Protein AF-0000000081413010 (afdb_homodimer)

pLDDT: mean 89.66, std 12.17, range [36.97, 98.94]

Secondary structure (DSSP, 8-state):
----HHHHHHHHHHHHHHHHHHHHHHHHSTT----EEEEESSSTTHHHHHHHHHHHHHHTT-EEEEEE---SSPPPHHHHHHTT-TTTEEEEETTTT----TT-HHHHHHHHHHHHHHHHHHHT-TTEEEEEEETHHHHHHTTSS-HHHHHHHHHTS-TT-EEEEE-SS--HHHHHH-SEEEEEEEEE-GGGGTPPP-TTTT-/----HHHHHHHHHHHHHHHHHHHHHHHHSTT----EEEEESSSTTHHHHHHHHHHHHHHTT-EEEEEE----SPPPHHHHHHTT-TTTEEEEETTTT----TT-HHHHHHHHHHHHHHHHHHHT-TTEEEEEEETHHHHHHTTSS-HHHHHHHHHTS-TT-EEEEE-SS--HHHHHH-SEEEEEEEEE-GGGGTPPP-TTTT-

Nearest PDB structures (foldseek):
  4hut-assembly1_B  TM=9.434E-01  e=7.453E-21  Salmonella enterica subsp. enterica serovar Typhimurium str. LT2
  1g64-assembly1_B  TM=8.631E-01  e=4.474E-21  Salmonella enterica subsp. enterica serovar Typhimurium
  1g5r-assembly1_A  TM=9.355E-01  e=3.214E-19  Salmonella enterica subsp. enterica serovar Typhimurium
  1qzx-assembly2_B  TM=4.541E-01  e=7.585E-02  Saccharolobus solfataricus
  5l3s-assembly3_F  TM=4.051E-01  e=8.617E-02  Sulfolobus acidocaldarius DSM 639

InterPro domains:
  IPR003724 ATP:cob(I)alamin adenosyltransferase CobA/CobO/BtuR [PF02572] (34-202)
  IPR003724 ATP:cob(I)alamin adenosyltransferase CobA/CobO/BtuR [PIRSF015617] (7-202)
  IPR003724 ATP:cob(I)alamin adenosyltransferase CobA/CobO/BtuR [PTHR46638] (7-202)
  IPR003724 ATP:cob(I)alamin adenosyltransferase CobA/CobO/BtuR [TIGR00708] (31-202)
  IPR003724 ATP:cob(I)alamin adenosyltransferase CobA/CobO/BtuR [cd00561] (34-202)
  IPR025826 Cob(I)alamin adenosyltransferase N-terminal domain [PF12557] (1-26)
  IPR027417 P-loop containing nucleoside triphosphate hydrolase [G3DSA:3.40.50.300] (11-203)
  IPR027417 P-loop containing nucleoside triphosphate hydrolase [SSF52540] (13-202)

Solvent-accessible surface area (backbone atoms only — not comparable to full-atom values): 20619 Å² total; per-residue (Å²): 132,78,74,48,72,65,54,53,53,52,48,50,52,49,50,50,48,49,48,52,50,49,51,51,37,40,68,74,32,69,43,52,62,33,42,39,35,36,29,24,40,82,19,74,46,37,59,28,15,50,45,15,27,48,42,10,21,45,34,69,66,38,30,32,36,37,40,33,53,51,87,75,84,75,81,40,14,47,55,57,36,52,61,75,35,66,92,41,32,48,79,44,56,32,44,71,92,52,83,86,59,93,84,42,64,67,56,52,24,51,30,45,46,54,42,44,52,53,47,50,56,52,42,67,35,73,75,35,40,36,37,38,33,35,27,42,23,44,41,46,67,73,59,39,46,61,62,69,59,52,54,50,52,64,69,67,29,45,70,63,33,28,36,37,37,14,26,41,63,59,50,70,69,56,60,66,71,33,38,24,29,22,39,20,38,60,77,40,47,41,56,83,76,57,39,53,84,38,81,30,74,73,53,131,80,73,48,71,64,53,54,51,52,50,49,53,49,51,50,48,49,48,52,51,49,50,50,37,41,69,75,30,68,44,51,63,33,43,38,34,36,30,25,42,81,19,73,45,38,58,28,15,51,46,14,28,48,41,10,19,45,34,70,67,38,30,33,36,37,38,34,53,52,90,72,84,74,81,40,14,46,55,57,38,51,63,74,36,67,91,42,34,49,77,44,54,29,43,70,93,53,83,86,61,92,86,40,66,65,56,52,26,52,28,44,47,55,40,47,52,55,46,49,55,51,43,67,35,73,76,34,40,36,36,38,34,36,28,42,24,43,40,47,67,73,59,39,48,62,61,69,59,53,53,51,52,64,70,66,29,44,70,64,32,28,36,36,37,13,25,41,63,60,50,69,70,57,60,66,70,32,39,26,28,21,38,22,37,59,77,40,47,40,55,81,76,57,37,54,84,38,81,30,73,72,52

Structure (mmCIF, N/CA/C/O backbone):
data_AF-0000000081413010-model_v1
#
loop_
_entity.id
_entity.type
_entity.pdbx_description
1 polymer 'Corrinoid adenosyltransferase'
#
loop_
_atom_site.group_PDB
_atom_site.id
_atom_site.type_symbol
_atom_site.label_atom_id
_atom_site.label_alt_id
_atom_site.label_comp_id
_atom_site.label_asym_id
_atom_site.label_entity_id
_atom_site.label_seq_id
_atom_site.pdbx_PDB_ins_code
_atom_site.Cartn_x
_atom_site.Cartn_y
_atom_site.Cartn_z
_atom_site.occupancy
_atom_site.B_iso_or_equiv
_atom_site.auth_seq_id
_atom_site.auth_comp_id
_atom_site.auth_asym_id
_atom_site.auth_atom_id
_atom_site.pdbx_PDB_model_num
ATOM 1 N N . MET A 1 1 ? 7.594 9.32 34.656 1 37.06 1 MET A N 1
ATOM 2 C CA . MET A 1 1 ? 6.918 9.938 33.531 1 37.06 1 MET A CA 1
ATOM 3 C C . MET A 1 1 ? 5.98 11.047 34 1 37.06 1 MET A C 1
ATOM 5 O O . MET A 1 1 ? 4.82 10.789 34.312 1 37.06 1 MET A O 1
ATOM 9 N N . THR A 1 2 ? 6.48 11.891 34.625 1 43.62 2 THR A N 1
ATOM 10 C CA . THR A 1 2 ? 5.777 13.016 35.25 1 43.62 2 THR A CA 1
ATOM 11 C C . THR A 1 2 ? 5.051 13.828 34.188 1 43.62 2 THR A C 1
ATOM 13 O O . THR A 1 2 ? 5.68 14.555 33.406 1 43.62 2 THR A O 1
ATOM 16 N N . ASP A 1 3 ? 4.148 13.188 33.531 1 52.44 3 ASP A N 1
ATOM 17 C CA . ASP A 1 3 ? 3.297 13.859 32.562 1 52.44 3 ASP A CA 1
ATOM 18 C C . ASP A 1 3 ? 2.859 15.234 33.062 1 52.44 3 ASP A C 1
ATOM 20 O O . ASP A 1 3 ? 2.266 15.336 34.156 1 52.44 3 ASP A O 1
ATOM 24 N N . SER A 1 4 ? 3.717 16.281 32.812 1 63.59 4 SER A N 1
ATOM 25 C CA . SER A 1 4 ? 3.5 17.641 33.312 1 63.59 4 SER A CA 1
ATOM 26 C C . SER A 1 4 ? 2.061 18.094 33.094 1 63.59 4 SER A C 1
ATOM 28 O O . SER A 1 4 ? 1.381 17.578 32.188 1 63.59 4 SER A O 1
ATOM 30 N N . PRO A 1 5 ? 1.438 18.688 34.062 1 72.44 5 PRO A N 1
ATOM 31 C CA . PRO A 1 5 ? 0.106 19.297 34 1 72.44 5 PRO A CA 1
ATOM 32 C C . PRO A 1 5 ? -0.159 19.953 32.625 1 72.44 5 PRO A C 1
ATOM 34 O O . PRO A 1 5 ? -1.278 19.891 32.125 1 72.44 5 PRO A O 1
ATOM 37 N N . GLU A 1 6 ? 0.803 20.469 32.031 1 74.81 6 GLU A N 1
ATOM 38 C CA . GLU A 1 6 ? 0.649 21.125 30.734 1 74.81 6 GLU A CA 1
ATOM 39 C C . GLU A 1 6 ? 0.357 20.109 29.625 1 74.81 6 GLU A C 1
ATOM 41 O O . GLU A 1 6 ? -0.435 20.375 28.719 1 74.81 6 GLU A O 1
ATOM 46 N N . ARG A 1 7 ? 0.963 19.031 29.891 1 73.25 7 ARG A N 1
ATOM 47 C CA . ARG A 1 7 ? 0.741 17.969 28.906 1 73.25 7 ARG A CA 1
ATOM 48 C C . ARG A 1 7 ? -0.703 17.484 28.953 1 73.25 7 ARG A C 1
ATOM 50 O O . ARG A 1 7 ? -1.312 17.234 27.906 1 73.25 7 ARG A O 1
ATOM 57 N N . ASP A 1 8 ? -1.195 17.375 30.016 1 75.81 8 ASP A N 1
ATOM 58 C CA . ASP A 1 8 ? -2.566 16.922 30.234 1 75.81 8 ASP A CA 1
ATOM 59 C C . ASP A 1 8 ? -3.57 17.922 29.672 1 75.81 8 ASP A C 1
ATOM 61 O O . ASP A 1 8 ? -4.594 17.547 29.109 1 75.81 8 ASP A O 1
ATOM 65 N N . GLU A 1 9 ? -3.299 19.156 29.938 1 75.5 9 GLU A N 1
ATOM 66 C CA . GLU A 1 9 ? -4.176 20.219 29.438 1 75.5 9 GLU A CA 1
ATOM 67 C C . GLU A 1 9 ? -4.195 20.234 27.922 1 75.5 9 GLU A C 1
ATOM 69 O O . GLU A 1 9 ? -5.254 20.391 27.312 1 75.5 9 GLU A O 1
ATOM 74 N N . ARG A 1 10 ? -3.018 20.109 27.344 1 75.81 10 ARG A N 1
ATOM 75 C CA . ARG A 1 10 ? -2.928 20.062 25.875 1 75.81 10 ARG A CA 1
ATOM 76 C C . ARG A 1 10 ? -3.67 18.859 25.312 1 75.81 10 ARG A C 1
ATOM 78 O O . ARG A 1 10 ? -4.359 18.969 24.297 1 75.81 10 ARG A O 1
ATOM 85 N N . HIS A 1 11 ? -3.477 17.766 25.969 1 78.5 11 HIS A N 1
ATOM 86 C CA . HIS A 1 11 ? -4.176 16.547 25.578 1 78.5 11 HIS A CA 1
ATOM 87 C C . HIS A 1 11 ? -5.688 16.75 25.641 1 78.5 11 HIS A C 1
ATOM 89 O O . HIS A 1 11 ? -6.398 16.391 24.688 1 78.5 11 HIS A O 1
ATOM 95 N N . LEU A 1 12 ? -6.129 17.266 26.703 1 76.94 12 LEU A N 1
ATOM 96 C CA . LEU A 1 12 ? -7.559 17.5 26.875 1 76.94 12 LEU A CA 1
ATOM 97 C C . LEU A 1 12 ? -8.094 18.406 25.781 1 76.94 12 LEU A C 1
ATOM 99 O O . LEU A 1 12 ? -9.148 18.141 25.203 1 76.94 12 LEU A O 1
ATOM 103 N N . ALA A 1 13 ? -7.434 19.5 25.562 1 78.19 13 ALA A N 1
ATOM 104 C CA . ALA A 1 13 ? -7.848 20.453 24.531 1 78.19 13 ALA A CA 1
ATOM 105 C C . ALA A 1 13 ? -7.898 19.781 23.172 1 78.19 13 ALA A C 1
ATOM 107 O O . ALA A 1 13 ? -8.828 20 22.391 1 78.19 13 ALA A O 1
ATOM 108 N N . ARG A 1 14 ? -6.918 18.969 22.906 1 75.06 14 ARG A N 1
ATOM 109 C CA . ARG A 1 14 ? -6.855 18.266 21.625 1 75.06 14 ARG A CA 1
ATOM 110 C C . ARG A 1 14 ? -8.031 17.297 21.469 1 75.06 14 ARG A C 1
ATOM 112 O O . ARG A 1 14 ? -8.648 17.234 20.406 1 75.06 14 ARG A O 1
ATOM 119 N N . MET A 1 15 ? -8.266 16.625 22.531 1 75.94 15 MET A N 1
ATOM 120 C CA . MET A 1 15 ? -9.344 15.648 22.5 1 75.94 15 MET A CA 1
ATOM 121 C C . MET A 1 15 ? -10.695 16.328 22.359 1 75.94 15 MET A C 1
ATOM 123 O O . MET A 1 15 ? -11.594 15.82 21.688 1 75.94 15 MET A O 1
ATOM 127 N N . GLN A 1 16 ? -10.781 17.469 23.062 1 76.12 16 GLN A N 1
ATOM 128 C CA . GLN A 1 16 ? -12.016 18.234 22.938 1 76.12 16 GLN A CA 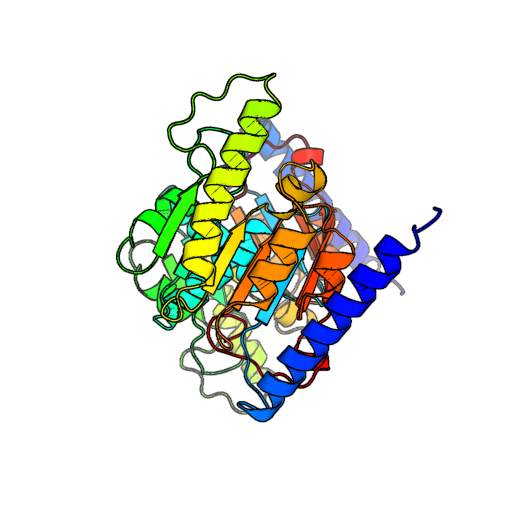1
ATOM 129 C C . GLN A 1 16 ? -12.211 18.734 21.516 1 76.12 16 GLN A C 1
ATOM 131 O O . GLN A 1 16 ? -13.32 18.688 20.984 1 76.12 16 GLN A O 1
ATOM 136 N N . ARG A 1 17 ? -11.203 19.188 20.984 1 76.31 17 ARG A N 1
ATOM 137 C CA . ARG A 1 17 ? -11.273 19.641 19.594 1 76.31 17 ARG A CA 1
ATOM 138 C C . ARG A 1 17 ? -11.617 18.5 18.656 1 76.31 17 ARG A C 1
ATOM 140 O O . ARG A 1 17 ? -12.438 18.641 17.75 1 76.31 17 ARG A O 1
ATOM 147 N N . LYS A 1 18 ? -10.953 17.422 18.859 1 75.38 18 LYS A N 1
ATOM 148 C CA . LYS A 1 18 ? -11.25 16.25 18.047 1 75.38 18 LYS A CA 1
ATOM 149 C C . LYS A 1 18 ? -12.727 15.875 18.141 1 75.38 18 LYS A C 1
ATOM 151 O O . LYS A 1 18 ? -13.367 15.617 17.109 1 75.38 18 LYS A O 1
ATOM 156 N N . LYS A 1 19 ? -13.156 15.852 19.359 1 74.06 19 LYS A N 1
ATOM 157 C CA . LYS A 1 19 ? -14.555 15.5 19.562 1 74.06 19 LYS A CA 1
ATOM 158 C C . LYS A 1 19 ? -15.477 16.484 18.844 1 74.06 19 LYS A C 1
ATOM 160 O O . LYS A 1 19 ? -16.453 16.078 18.219 1 74.06 19 LYS A O 1
ATOM 165 N N . ALA A 1 20 ? -15.156 17.719 19 1 76 20 ALA A N 1
ATOM 166 C CA . ALA A 1 20 ? -15.977 18.75 18.359 1 76 20 ALA A CA 1
ATOM 167 C C . ALA A 1 20 ? -15.984 18.594 16.844 1 76 20 ALA A C 1
ATOM 169 O O . ALA A 1 20 ? -17.031 18.734 16.203 1 76 20 ALA A O 1
ATOM 170 N N . VAL A 1 21 ? -14.891 18.297 16.312 1 70.62 21 VAL A N 1
ATOM 171 C CA . VAL A 1 21 ? -14.75 18.125 14.867 1 70.62 21 VAL A CA 1
ATOM 172 C C . VAL A 1 21 ? -15.516 16.891 14.406 1 70.62 21 VAL A C 1
ATOM 174 O O . VAL A 1 21 ? -16.219 16.938 13.391 1 70.62 21 VAL A O 1
ATOM 177 N N . ILE A 1 22 ? -15.352 15.891 15.18 1 69.88 22 ILE A N 1
ATOM 178 C CA . ILE A 1 22 ? -16.031 14.641 14.859 1 69.88 22 ILE A CA 1
ATOM 179 C C . ILE A 1 22 ? -17.547 14.852 14.93 1 69.88 22 ILE A C 1
ATOM 181 O O . ILE A 1 22 ? -18.281 14.406 14.047 1 69.88 22 ILE A O 1
ATOM 185 N N . ASP A 1 23 ? -17.906 15.547 15.984 1 70.75 23 ASP A N 1
ATOM 186 C CA . ASP A 1 23 ? -19.328 15.836 16.141 1 70.75 23 ASP A CA 1
ATOM 187 C C . ASP A 1 23 ? -19.859 16.641 14.961 1 70.75 23 ASP A C 1
ATOM 189 O O . ASP A 1 23 ? -20.969 16.391 14.469 1 70.75 23 ASP A O 1
ATOM 193 N N . GLU A 1 24 ? -19.141 17.531 14.633 1 70 24 GLU A N 1
ATOM 194 C CA . GLU A 1 24 ? -19.531 18.359 13.5 1 70 24 GLU A CA 1
ATOM 195 C C . GLU A 1 24 ? -19.594 17.531 12.211 1 70 24 GLU A C 1
ATOM 197 O O . GLU A 1 24 ? -20.516 17.703 11.414 1 70 24 GLU A O 1
ATOM 202 N N . ARG A 1 25 ? -18.641 16.719 12.07 1 66.06 25 ARG A N 1
ATOM 203 C CA . ARG A 1 25 ? -18.562 15.891 10.883 1 66.06 25 ARG A CA 1
ATOM 204 C C . ARG A 1 25 ? -19.734 14.93 10.805 1 66.06 25 ARG A C 1
ATOM 206 O O . ARG A 1 25 ? -20.344 14.758 9.742 1 66.06 25 ARG A O 1
ATOM 213 N N . ILE A 1 26 ? -19.984 14.312 11.898 1 64.12 26 ILE A N 1
ATOM 214 C CA . ILE A 1 26 ? -21.094 13.367 11.992 1 64.12 26 ILE A CA 1
ATOM 215 C C . ILE A 1 26 ? -22.406 14.102 11.75 1 64.12 26 ILE A C 1
ATOM 217 O O . ILE A 1 26 ? -23.312 13.57 11.094 1 64.12 26 ILE A O 1
ATOM 221 N N . ALA A 1 27 ? -22.422 15.297 12.211 1 65.94 27 ALA A N 1
ATOM 222 C CA . ALA A 1 27 ? -23.641 16.078 12.039 1 65.94 27 ALA A CA 1
ATOM 223 C C . ALA A 1 27 ? -23.875 16.438 10.57 1 65.94 27 ALA A C 1
ATOM 225 O O . ALA A 1 27 ? -25.016 16.438 10.102 1 65.94 27 ALA A O 1
ATOM 226 N N . ASN A 1 28 ? -22.875 16.672 9.812 1 64.31 28 ASN A N 1
ATOM 227 C CA . ASN A 1 28 ? -23.016 17.125 8.43 1 64.31 28 ASN A CA 1
ATOM 228 C C . ASN A 1 28 ? -23.109 15.945 7.465 1 64.31 28 ASN A C 1
ATOM 230 O O . ASN A 1 28 ? -23.797 16.031 6.445 1 64.31 28 ASN A O 1
ATOM 234 N N . SER A 1 29 ? -22.328 14.961 7.648 1 64.44 29 SER A N 1
ATOM 235 C CA . SER A 1 29 ? -22.375 13.75 6.836 1 64.44 29 SER A CA 1
ATOM 236 C C . SER A 1 29 ? -22.297 12.5 7.703 1 64.44 29 SER A C 1
ATOM 238 O O . SER A 1 29 ? -21.203 11.984 7.969 1 64.44 29 SER A O 1
ATOM 240 N N . PRO A 1 30 ? -23.484 12.148 8.102 1 64 30 PRO A N 1
ATOM 241 C CA . PRO A 1 30 ? -23.547 11.172 9.188 1 64 30 PRO A CA 1
ATOM 242 C C . PRO A 1 30 ? -22.703 9.922 8.914 1 64 30 PRO A C 1
ATOM 244 O O . PRO A 1 30 ? -22.25 9.266 9.844 1 64 30 PRO A O 1
ATOM 247 N N . ASN A 1 31 ? -22.297 9.82 7.516 1 77.69 31 ASN A N 1
ATOM 248 C CA . ASN A 1 31 ? -21.594 8.547 7.363 1 77.69 31 ASN A CA 1
ATOM 249 C C . ASN A 1 31 ? -20.406 8.68 6.426 1 77.69 31 ASN A C 1
ATOM 251 O O . ASN A 1 31 ? -19.891 7.676 5.922 1 77.69 31 ASN A O 1
ATOM 255 N N . GLU A 1 32 ? -20.094 9.93 6.215 1 84.81 32 GLU A N 1
ATOM 256 C CA . GLU A 1 32 ? -18.906 10.18 5.406 1 84.81 32 GLU A CA 1
ATOM 257 C C . GLU A 1 32 ? -18.125 11.383 5.934 1 84.81 32 GLU A C 1
ATOM 259 O O . GLU A 1 32 ? -18.719 12.383 6.344 1 84.81 32 GLU A O 1
ATOM 264 N N . CYS A 1 33 ? -16.891 11.234 6.172 1 88.31 33 CYS A N 1
ATOM 265 C CA . CYS A 1 33 ? -16.016 12.336 6.551 1 88.31 33 CYS A CA 1
ATOM 266 C C . CYS A 1 33 ? -14.586 12.062 6.098 1 88.31 33 CYS A C 1
ATOM 268 O O . CYS A 1 33 ? -14.242 10.938 5.75 1 88.31 33 CYS A O 1
ATOM 270 N N . GLY A 1 34 ? -13.852 13.156 6.012 1 94.06 34 GLY A N 1
ATOM 271 C CA . GLY A 1 34 ? -12.43 12.969 5.766 1 94.06 34 GLY A CA 1
ATOM 272 C C . GLY A 1 34 ? -11.734 12.172 6.855 1 94.06 34 GLY A C 1
ATOM 273 O O . GLY A 1 34 ? -11.953 12.414 8.047 1 94.06 34 GLY A O 1
ATOM 274 N N . LEU A 1 35 ? -10.961 11.227 6.457 1 95.5 35 LEU A N 1
ATOM 275 C CA . LEU A 1 35 ? -10.352 10.312 7.414 1 95.5 35 LEU A CA 1
ATOM 276 C C . LEU A 1 35 ? -8.852 10.586 7.543 1 95.5 35 LEU A C 1
ATOM 278 O O . LEU A 1 35 ? -8.195 10.938 6.562 1 95.5 35 LEU A O 1
ATOM 282 N N . LEU A 1 36 ? -8.352 10.461 8.773 1 97.19 36 LEU A N 1
ATOM 283 C CA . LEU A 1 36 ? -6.918 10.383 9.039 1 97.19 36 LEU A CA 1
ATOM 284 C C . LEU A 1 36 ? -6.488 8.938 9.242 1 97.19 36 LEU A C 1
ATOM 286 O O . LEU A 1 36 ? -6.93 8.281 10.195 1 97.19 36 LEU A O 1
ATOM 290 N N . LEU A 1 37 ? -5.672 8.438 8.312 1 98.38 37 LEU A N 1
ATOM 291 C CA . LEU A 1 37 ? -5.133 7.082 8.398 1 98.38 37 LEU A CA 1
ATOM 292 C C . LEU A 1 37 ? -3.662 7.109 8.805 1 98.38 37 LEU A C 1
ATOM 294 O O . LEU A 1 37 ? -2.891 7.934 8.305 1 98.38 37 LEU A O 1
ATOM 298 N N . VAL A 1 38 ? -3.314 6.215 9.727 1 98.81 38 VAL A N 1
ATOM 299 C CA . VAL A 1 38 ? -1.926 6.078 10.148 1 98.81 38 VAL A CA 1
ATOM 300 C C . VAL A 1 38 ? -1.446 4.648 9.898 1 98.81 38 VAL A C 1
ATOM 302 O O . VAL A 1 38 ? -2.025 3.693 10.422 1 98.81 38 VAL A O 1
ATOM 305 N N . LEU A 1 39 ? -0.45 4.523 9.086 1 98.81 39 LEU A N 1
ATOM 306 C CA . LEU A 1 39 ? 0.231 3.268 8.781 1 98.81 39 LEU A CA 1
ATOM 307 C C . LEU A 1 39 ? 1.623 3.242 9.406 1 98.81 39 LEU A C 1
ATOM 309 O O . LEU A 1 39 ? 2.508 3.994 8.992 1 98.81 39 LEU A O 1
ATOM 313 N N . THR A 1 40 ? 1.802 2.414 10.383 1 98.75 40 THR A N 1
ATOM 314 C CA . THR A 1 40 ? 3.031 2.42 11.172 1 98.75 40 THR A CA 1
ATOM 315 C C . THR A 1 40 ? 3.502 0.995 11.445 1 98.75 40 THR A C 1
ATOM 317 O O . THR A 1 40 ? 2.891 0.031 10.984 1 98.75 40 THR A O 1
ATOM 320 N N . GLY A 1 41 ? 4.691 0.851 12.086 1 97.75 41 GLY A N 1
ATOM 321 C CA . GLY A 1 41 ? 5.25 -0.458 12.391 1 97.75 41 GLY A CA 1
ATOM 322 C C . GLY A 1 41 ? 6.57 -0.717 11.695 1 97.75 41 GLY A C 1
ATOM 323 O O . GLY A 1 41 ? 7.055 0.124 10.93 1 97.75 41 GLY A O 1
ATOM 324 N N . ASN A 1 42 ? 7.098 -1.939 11.938 1 96.44 42 ASN A N 1
ATOM 325 C CA . ASN A 1 42 ? 8.445 -2.26 11.469 1 96.44 42 ASN A CA 1
ATOM 326 C C . ASN A 1 42 ? 8.406 -3.039 10.156 1 96.44 42 ASN A C 1
ATOM 328 O O . ASN A 1 42 ? 9.438 -3.207 9.5 1 96.44 42 ASN A O 1
ATOM 332 N N . GLY A 1 43 ? 7.234 -3.477 9.805 1 95.44 43 GLY A N 1
ATOM 333 C CA . GLY A 1 43 ? 7.121 -4.293 8.602 1 95.44 43 GLY A CA 1
ATOM 334 C C . GLY A 1 43 ? 7.07 -3.473 7.328 1 95.44 43 GLY A C 1
ATOM 335 O O . GLY A 1 43 ? 6.871 -2.256 7.375 1 95.44 43 GLY A O 1
ATOM 336 N N . LYS A 1 44 ? 7.266 -4.113 6.227 1 95.31 44 LYS A N 1
ATOM 337 C CA . LYS A 1 44 ? 7.168 -3.482 4.914 1 95.31 44 LYS A CA 1
ATOM 338 C C . LYS A 1 44 ? 5.719 -3.158 4.566 1 95.31 44 LYS A C 1
ATOM 340 O O . LYS A 1 44 ? 4.797 -3.822 5.039 1 95.31 44 LYS A O 1
ATOM 345 N N . GLY A 1 45 ? 5.5 -2.061 3.758 1 97.31 45 GLY A N 1
ATOM 346 C CA . GLY A 1 45 ? 4.18 -1.871 3.178 1 97.31 45 GLY A CA 1
ATOM 347 C C . GLY A 1 45 ? 3.553 -0.54 3.545 1 97.31 45 GLY A C 1
ATOM 348 O O . GLY A 1 45 ? 2.533 -0.149 2.973 1 97.31 45 GLY A O 1
ATOM 349 N N . LYS A 1 46 ? 4.152 0.22 4.477 1 98.25 46 LYS A N 1
ATOM 350 C CA . LYS A 1 46 ? 3.553 1.469 4.938 1 98.25 46 LYS A CA 1
ATOM 351 C C . LYS A 1 46 ? 3.439 2.479 3.801 1 98.25 46 LYS A C 1
ATOM 353 O O . LYS A 1 46 ? 2.334 2.852 3.402 1 98.25 46 LYS A O 1
ATOM 358 N N . SER A 1 47 ? 4.57 2.809 3.211 1 97.94 47 SER A N 1
ATOM 359 C CA . SER A 1 47 ? 4.574 3.766 2.111 1 97.94 47 SER A CA 1
ATOM 360 C C . SER A 1 47 ? 3.803 3.23 0.91 1 97.94 47 SER A C 1
ATOM 362 O O . SER A 1 47 ? 2.992 3.945 0.316 1 97.94 47 SER A O 1
ATOM 364 N N . SER A 1 48 ? 4.066 1.965 0.613 1 98.25 48 SER A N 1
ATOM 365 C CA . SER A 1 48 ? 3.393 1.407 -0.555 1 98.25 48 SER A CA 1
ATOM 366 C C . SER A 1 48 ? 1.878 1.399 -0.368 1 98.25 48 SER A C 1
ATOM 368 O O . SER A 1 48 ? 1.129 1.59 -1.328 1 98.25 48 SER A O 1
ATOM 370 N N . SER A 1 49 ? 1.386 1.168 0.843 1 98.56 49 SER A N 1
ATOM 371 C CA . SER A 1 49 ? -0.05 1.229 1.095 1 98.56 49 SER A CA 1
ATOM 372 C C . SER A 1 49 ? -0.597 2.629 0.833 1 98.56 49 SER A C 1
ATOM 374 O O . SER A 1 49 ? -1.645 2.783 0.2 1 98.56 49 SER A O 1
ATOM 376 N N . ALA A 1 50 ? 0.099 3.619 1.281 1 98.69 50 ALA A N 1
ATOM 377 C CA . ALA A 1 50 ? -0.315 5 1.042 1 98.69 50 ALA A CA 1
ATOM 378 C C . ALA A 1 50 ? -0.377 5.301 -0.453 1 98.69 50 ALA A C 1
ATOM 380 O O . ALA A 1 50 ? -1.338 5.91 -0.929 1 98.69 50 ALA A O 1
ATOM 381 N N . PHE A 1 51 ? 0.617 4.832 -1.198 1 98.56 51 PHE A N 1
ATOM 382 C CA . PHE A 1 51 ? 0.67 5.109 -2.629 1 98.56 51 PHE A CA 1
ATOM 383 C C . PHE A 1 51 ? -0.384 4.301 -3.377 1 98.56 51 PHE A C 1
ATOM 385 O O . PHE A 1 51 ? -0.899 4.746 -4.406 1 98.56 51 PHE A O 1
ATOM 392 N N . GLY A 1 52 ? -0.662 3.098 -2.852 1 98.56 52 GLY A N 1
ATOM 393 C CA . GLY A 1 52 ? -1.802 2.377 -3.396 1 98.56 52 GLY A CA 1
ATOM 394 C C . GLY A 1 52 ? -3.111 3.123 -3.232 1 98.56 52 GLY A C 1
ATOM 395 O O . GLY A 1 52 ? -3.941 3.139 -4.145 1 98.56 52 GLY A O 1
ATOM 396 N N . MET A 1 53 ? -3.309 3.73 -2.088 1 98.5 53 MET A N 1
ATOM 397 C CA . MET A 1 53 ? -4.504 4.535 -1.864 1 98.5 53 MET A CA 1
ATOM 398 C C . MET A 1 53 ? -4.5 5.773 -2.758 1 98.5 53 MET A C 1
ATOM 400 O O . MET A 1 53 ? -5.559 6.234 -3.188 1 98.5 53 MET A O 1
ATOM 404 N N . LEU A 1 54 ? -3.273 6.301 -2.988 1 98.69 54 LEU A N 1
ATOM 405 C CA . LEU A 1 54 ? -3.146 7.406 -3.936 1 98.69 54 LEU A CA 1
ATOM 406 C C . LEU A 1 54 ? -3.689 7.012 -5.305 1 98.69 54 LEU A C 1
ATOM 408 O O . LEU A 1 54 ? -4.496 7.734 -5.891 1 98.69 54 LEU A O 1
ATOM 412 N N . ALA A 1 55 ? -3.262 5.848 -5.797 1 98.56 55 ALA A N 1
ATOM 413 C CA . ALA A 1 55 ? -3.75 5.359 -7.082 1 98.56 55 ALA A CA 1
ATOM 414 C C . ALA A 1 55 ? -5.266 5.184 -7.062 1 98.56 55 ALA A C 1
ATOM 416 O O . ALA A 1 55 ? -5.949 5.535 -8.023 1 98.56 55 ALA A O 1
ATOM 417 N N . ARG A 1 56 ? -5.781 4.676 -5.938 1 98.12 56 ARG A N 1
ATOM 418 C CA . ARG A 1 56 ? -7.219 4.488 -5.773 1 98.12 56 ARG A CA 1
ATOM 419 C C . ARG A 1 56 ? -7.957 5.82 -5.875 1 98.12 56 ARG A C 1
ATOM 421 O O . ARG A 1 56 ? -8.945 5.934 -6.602 1 98.12 56 ARG A O 1
ATOM 428 N N . ALA A 1 57 ? -7.484 6.785 -5.137 1 98.38 57 ALA A N 1
ATOM 429 C CA . ALA A 1 57 ? -8.094 8.117 -5.137 1 98.38 57 ALA A CA 1
ATOM 430 C C . ALA A 1 57 ? -8.055 8.734 -6.531 1 98.38 57 ALA A C 1
ATOM 432 O O . ALA A 1 57 ? -9.047 9.305 -6.992 1 98.38 57 ALA A O 1
ATOM 433 N N . MET A 1 58 ? -6.906 8.57 -7.199 1 98.31 58 MET A N 1
ATOM 434 C CA . MET A 1 58 ? -6.754 9.102 -8.547 1 98.31 58 MET A CA 1
ATOM 435 C C . MET A 1 58 ? -7.699 8.406 -9.516 1 98.31 58 MET A C 1
ATOM 437 O O . MET A 1 58 ? -8.219 9.031 -10.445 1 98.31 58 MET A O 1
ATOM 441 N N . GLY A 1 59 ? -7.906 7.156 -9.297 1 97.62 59 GLY A N 1
ATOM 442 C CA . GLY A 1 59 ? -8.859 6.418 -10.109 1 97.62 59 GLY A CA 1
ATOM 443 C C . GLY A 1 59 ? -10.266 6.973 -10.031 1 97.62 59 GLY A C 1
ATOM 444 O O . GLY A 1 59 ? -11.039 6.852 -10.984 1 97.62 59 GLY A O 1
ATOM 445 N N . HIS A 1 60 ? -10.516 7.578 -8.938 1 97.06 60 HIS A N 1
ATOM 446 C CA . HIS A 1 60 ? -11.836 8.172 -8.734 1 97.06 60 HIS A CA 1
ATOM 447 C C . HIS A 1 60 ? -11.836 9.648 -9.109 1 97.06 60 HIS A C 1
ATOM 449 O O . HIS A 1 60 ? -12.797 10.367 -8.805 1 97.06 60 HIS A O 1
ATOM 455 N N . GLY A 1 61 ? -10.734 10.102 -9.617 1 97.25 61 GLY A N 1
ATOM 456 C CA . GLY A 1 61 ? -10.688 11.453 -10.148 1 97.25 61 GLY A CA 1
ATOM 457 C C . GLY A 1 61 ? -10.336 12.492 -9.102 1 97.25 61 GLY A C 1
ATOM 458 O O . GLY A 1 61 ? -10.445 13.695 -9.359 1 97.25 61 GLY A O 1
ATOM 459 N N . MET A 1 62 ? -9.898 12.094 -7.961 1 98.06 62 MET A N 1
ATOM 460 C CA . MET A 1 62 ? -9.57 13.039 -6.898 1 98.06 62 MET A CA 1
ATOM 461 C C . MET A 1 62 ? -8.258 13.758 -7.199 1 98.06 62 MET A C 1
ATOM 463 O O . MET A 1 62 ? -7.34 13.18 -7.777 1 98.06 62 MET A O 1
ATOM 467 N N . GLN A 1 63 ? -8.227 15.047 -6.789 1 98.69 63 GLN A N 1
ATOM 468 C CA . GLN A 1 63 ? -6.941 15.734 -6.691 1 98.69 63 GLN A CA 1
ATOM 469 C C . GLN A 1 63 ? -6.18 15.312 -5.441 1 98.69 63 GLN A C 1
ATOM 471 O O . GLN A 1 63 ? -6.773 15.141 -4.375 1 98.69 63 GLN A O 1
ATOM 476 N N . CYS A 1 64 ? -4.871 15.141 -5.641 1 98.81 64 CYS A N 1
ATOM 477 C CA . CYS A 1 64 ? -4.117 14.57 -4.531 1 98.81 64 CYS A CA 1
ATOM 478 C C . CYS A 1 64 ? -2.816 15.336 -4.309 1 98.81 64 CYS A C 1
ATOM 480 O O . CYS A 1 64 ? -2.381 16.094 -5.176 1 98.81 64 CYS A O 1
ATOM 482 N N . GLY A 1 65 ? -2.277 15.227 -3.145 1 98.81 65 GLY A N 1
ATOM 483 C CA . GLY A 1 65 ? -0.96 15.734 -2.789 1 98.81 65 GLY A CA 1
ATOM 484 C C . GLY A 1 65 ? -0.112 14.711 -2.051 1 98.81 65 GLY A C 1
ATOM 485 O O . GLY A 1 65 ? -0.633 13.906 -1.276 1 98.81 65 GLY A O 1
ATOM 486 N N . VAL A 1 66 ? 1.161 14.766 -2.344 1 98.69 66 VAL A N 1
ATOM 487 C CA . VAL A 1 66 ? 2.133 13.906 -1.678 1 98.69 66 VAL A CA 1
ATOM 488 C C . VAL A 1 66 ? 3.303 14.742 -1.166 1 98.69 66 VAL A C 1
ATOM 490 O O . VAL A 1 66 ? 3.842 15.578 -1.896 1 98.69 66 VAL A O 1
ATOM 493 N N . VAL A 1 67 ? 3.619 14.539 0.07 1 98.31 67 VAL A N 1
ATOM 494 C CA . VAL A 1 67 ? 4.879 15.047 0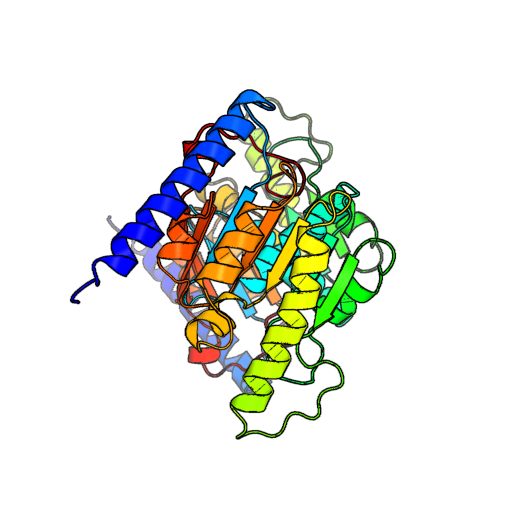.606 1 98.31 67 VAL A CA 1
ATOM 495 C C . VAL A 1 67 ? 5.672 13.898 1.229 1 98.31 67 VAL A C 1
ATOM 497 O O . VAL A 1 67 ? 5.168 13.195 2.109 1 98.31 67 VAL A O 1
ATOM 500 N N . GLN A 1 68 ? 6.867 13.695 0.755 1 97.25 68 GLN A N 1
ATOM 501 C CA . GLN A 1 68 ? 7.75 12.68 1.313 1 97.25 68 GLN A CA 1
ATOM 502 C C . GLN A 1 68 ? 8.766 13.297 2.273 1 97.25 68 GLN A C 1
ATOM 504 O O . GLN A 1 68 ? 9.547 14.164 1.884 1 97.25 68 GLN A O 1
ATOM 509 N N . PHE A 1 69 ? 8.734 12.789 3.543 1 95.88 69 PHE A N 1
ATOM 510 C CA . PHE A 1 69 ? 9.695 13.234 4.547 1 95.88 69 PHE A CA 1
ATOM 511 C C . PHE A 1 69 ? 10.883 12.289 4.617 1 95.88 69 PHE A C 1
ATOM 513 O O . PHE A 1 69 ? 11.125 11.664 5.652 1 95.88 69 PHE A O 1
ATOM 520 N N . ILE A 1 70 ? 11.602 12.164 3.527 1 86.31 70 ILE A N 1
ATOM 521 C CA . ILE A 1 70 ? 12.742 11.258 3.441 1 86.31 70 ILE A CA 1
ATOM 522 C C . ILE A 1 70 ? 14 12.055 3.115 1 86.31 70 ILE A C 1
ATOM 524 O O . ILE A 1 70 ? 13.922 13.188 2.633 1 86.31 70 ILE A O 1
ATOM 528 N N . LYS A 1 71 ? 15.047 11.305 3.652 1 75.31 71 LYS A N 1
ATOM 529 C CA . LYS A 1 71 ? 16.359 11.883 3.354 1 75.31 71 LYS A CA 1
ATOM 530 C C . LYS A 1 71 ? 17 11.195 2.16 1 75.31 71 LYS A C 1
ATOM 532 O O . LYS A 1 71 ? 16.859 9.984 1.98 1 75.31 71 LYS A O 1
ATOM 537 N N . GLY A 1 72 ? 17.469 11.938 1.234 1 66 72 GLY A N 1
ATOM 538 C CA . GLY A 1 72 ? 18.297 11.367 0.19 1 66 72 GLY A CA 1
ATOM 539 C C . GLY A 1 72 ? 17.719 11.539 -1.2 1 66 72 GLY A C 1
ATOM 540 O O . GLY A 1 72 ? 16.531 11.836 -1.35 1 66 72 GLY A O 1
ATOM 541 N N . ARG A 1 73 ? 18.609 11.484 -2.125 1 63.47 73 ARG A N 1
ATOM 542 C CA . ARG A 1 73 ? 18.438 12.094 -3.441 1 63.47 73 ARG A CA 1
ATOM 543 C C . ARG A 1 73 ? 17.938 11.07 -4.457 1 63.47 73 ARG A C 1
ATOM 545 O O . ARG A 1 73 ? 17.484 11.438 -5.543 1 63.47 73 ARG A O 1
ATOM 552 N N . ASN A 1 74 ? 17.781 9.75 -4.129 1 74.5 74 ASN A N 1
ATOM 553 C CA . ASN A 1 74 ? 17.391 8.977 -5.305 1 74.5 74 ASN A CA 1
ATOM 554 C C . ASN A 1 74 ? 15.875 8.836 -5.414 1 74.5 74 ASN A C 1
ATOM 556 O O . ASN A 1 74 ? 15.203 8.547 -4.426 1 74.5 74 ASN A O 1
ATOM 560 N N . SER A 1 75 ? 15.477 9.109 -6.637 1 84.62 75 SER A N 1
ATOM 561 C CA . SER A 1 75 ? 14.039 9.023 -6.883 1 84.62 75 SER A CA 1
ATOM 562 C C . SER A 1 75 ? 13.531 7.598 -6.684 1 84.62 75 SER A C 1
ATOM 564 O O . SER A 1 75 ? 14.164 6.641 -7.129 1 84.62 75 SER A O 1
ATOM 566 N N . THR A 1 76 ? 12.461 7.508 -6.008 1 88.88 76 THR A N 1
ATOM 567 C CA . THR A 1 76 ? 11.797 6.219 -5.828 1 88.88 76 THR A CA 1
ATOM 568 C C . THR A 1 76 ? 10.945 5.879 -7.047 1 88.88 76 THR A C 1
ATOM 570 O O . THR A 1 76 ? 10.625 6.758 -7.852 1 88.88 76 THR A O 1
ATOM 573 N N . GLY A 1 77 ? 10.609 4.625 -7.25 1 94.56 77 GLY A N 1
ATOM 574 C CA . GLY A 1 77 ? 9.719 4.211 -8.32 1 94.56 77 GLY A CA 1
ATOM 575 C C . GLY A 1 77 ? 8.367 4.898 -8.266 1 94.56 77 GLY A C 1
ATOM 576 O O . GLY A 1 77 ? 7.797 5.242 -9.305 1 94.56 77 GLY A O 1
ATOM 577 N N . GLU A 1 78 ? 7.844 5.117 -7.055 1 95.44 78 GLU A N 1
ATOM 578 C CA . GLU A 1 78 ? 6.559 5.797 -6.895 1 95.44 78 GLU A CA 1
ATOM 579 C C . GLU A 1 78 ? 6.633 7.234 -7.391 1 95.44 78 GLU A C 1
ATOM 581 O O . GLU A 1 78 ? 5.715 7.711 -8.062 1 95.44 78 GLU A O 1
ATOM 586 N N . GLU A 1 79 ? 7.742 7.863 -6.996 1 95.38 79 GLU A N 1
ATOM 587 C CA . GLU A 1 79 ? 7.922 9.234 -7.465 1 95.38 79 GLU A CA 1
ATOM 588 C C . GLU A 1 79 ? 7.957 9.297 -8.984 1 95.38 79 GLU A C 1
ATOM 590 O O . GLU A 1 79 ? 7.254 10.102 -9.602 1 95.38 79 GLU A O 1
ATOM 595 N N . LEU A 1 80 ? 8.758 8.391 -9.609 1 96.31 80 LEU A N 1
ATOM 596 C CA . LEU A 1 80 ? 8.875 8.352 -11.062 1 96.31 80 LEU A CA 1
ATOM 597 C C . LEU A 1 80 ? 7.52 8.102 -11.719 1 96.31 80 LEU A C 1
ATOM 599 O O . LEU A 1 80 ? 7.203 8.703 -12.742 1 96.31 80 LEU A O 1
ATOM 603 N N . PHE A 1 81 ? 6.754 7.383 -11.141 1 98.06 81 PHE A N 1
ATOM 604 C CA . PHE A 1 81 ? 5.469 7.008 -11.711 1 98.06 81 PHE A CA 1
ATOM 605 C C . PHE A 1 81 ? 4.457 8.141 -11.578 1 98.06 81 PHE A C 1
ATOM 607 O O . PHE A 1 81 ? 3.867 8.578 -12.562 1 98.06 81 PHE A O 1
ATOM 614 N N . PHE A 1 82 ? 4.312 8.656 -10.359 1 98.12 82 PHE A N 1
ATOM 615 C CA . PHE A 1 82 ? 3.199 9.562 -10.094 1 98.12 82 PHE A CA 1
ATOM 616 C C . PHE A 1 82 ? 3.512 10.969 -10.594 1 98.12 82 PHE A C 1
ATOM 618 O O . PHE A 1 82 ? 2.602 11.766 -10.82 1 98.12 82 PHE A O 1
ATOM 625 N N . ARG A 1 83 ? 4.746 11.25 -10.836 1 97.06 83 ARG A N 1
ATOM 626 C CA . ARG A 1 83 ? 5.09 12.539 -11.422 1 97.06 83 ARG A CA 1
ATOM 627 C C . ARG A 1 83 ? 4.621 12.625 -12.867 1 97.06 83 ARG A C 1
ATOM 629 O O . ARG A 1 83 ? 4.59 13.711 -13.453 1 97.06 83 ARG A O 1
ATOM 636 N N . ARG A 1 84 ? 4.199 11.531 -13.406 1 96.69 84 ARG A N 1
ATOM 637 C CA . ARG A 1 84 ? 3.641 11.508 -14.758 1 96.69 84 ARG A CA 1
ATOM 638 C C . ARG A 1 84 ? 2.291 12.219 -14.797 1 96.69 84 ARG A C 1
ATOM 640 O O . ARG A 1 84 ? 1.771 12.508 -15.875 1 96.69 84 ARG A O 1
ATOM 647 N N . PHE A 1 85 ? 1.751 12.578 -13.633 1 98 85 PHE A N 1
ATOM 648 C CA . PHE A 1 85 ? 0.405 13.141 -13.578 1 98 85 PHE A CA 1
ATOM 649 C C . PHE A 1 85 ? 0.398 14.469 -12.836 1 98 85 PHE A C 1
ATOM 651 O O . PHE A 1 85 ? -0.371 14.656 -11.891 1 98 85 PHE A O 1
ATOM 658 N N . PRO A 1 86 ? 1.072 15.438 -13.352 1 97.12 86 PRO A N 1
ATOM 659 C CA . PRO A 1 86 ? 1.18 16.703 -12.633 1 97.12 86 PRO A CA 1
ATOM 660 C C . PRO A 1 86 ? -0.155 17.438 -12.523 1 97.12 86 PRO A C 1
ATOM 662 O O . PRO A 1 86 ? -0.324 18.297 -11.656 1 97.12 86 PRO A O 1
ATOM 665 N N . GLU A 1 87 ? -1.122 17.078 -13.328 1 97.5 87 GLU A N 1
ATOM 666 C CA . GLU A 1 87 ? -2.426 17.734 -13.297 1 97.5 87 GLU A CA 1
ATOM 667 C C . GLU A 1 87 ? -3.295 17.188 -12.172 1 97.5 87 GLU A C 1
ATOM 669 O O . GLU A 1 87 ? -4.285 17.812 -11.781 1 97.5 87 GLU A O 1
ATOM 674 N N . GLN A 1 88 ? -2.902 16.016 -11.633 1 98.06 88 GLN A N 1
ATOM 675 C CA . GLN A 1 88 ? -3.773 15.375 -10.656 1 98.06 88 GLN A CA 1
ATOM 676 C C . GLN A 1 88 ? -3.066 15.203 -9.32 1 98.06 88 GLN A C 1
ATOM 678 O O . GLN A 1 88 ? -3.717 15.062 -8.281 1 98.06 88 GLN A O 1
ATOM 683 N N . VAL A 1 89 ? -1.735 15.164 -9.312 1 98.19 89 VAL A N 1
ATOM 684 C CA . VAL A 1 89 ? -0.986 14.922 -8.086 1 98.19 89 VAL A CA 1
ATOM 685 C C . VAL A 1 89 ? 0.098 15.984 -7.922 1 98.19 89 VAL A C 1
ATOM 687 O O . VAL A 1 89 ? 0.95 16.156 -8.797 1 98.19 89 VAL A O 1
ATOM 690 N N . ARG A 1 90 ? 0.072 16.703 -6.844 1 97.88 90 ARG A N 1
ATOM 691 C CA . ARG A 1 90 ? 1.202 17.516 -6.398 1 97.88 90 ARG A CA 1
ATOM 692 C C . ARG A 1 90 ? 2.189 16.672 -5.59 1 97.88 90 ARG A C 1
ATOM 694 O O . ARG A 1 90 ? 1.862 16.203 -4.504 1 9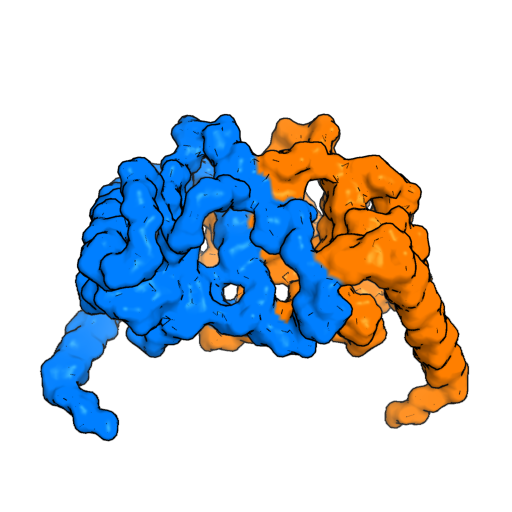7.88 90 ARG A O 1
ATOM 701 N N . PHE A 1 91 ? 3.355 16.516 -6.156 1 97.5 91 PHE A N 1
ATOM 702 C CA . PHE A 1 91 ? 4.344 15.633 -5.547 1 97.5 91 PHE A CA 1
ATOM 703 C C . PHE A 1 91 ? 5.551 16.422 -5.059 1 97.5 91 PHE A C 1
ATOM 705 O O . PHE A 1 91 ? 6.207 17.109 -5.844 1 97.5 91 PHE A O 1
ATOM 712 N N . HIS A 1 92 ? 5.809 16.328 -3.766 1 96.19 92 HIS A N 1
ATOM 713 C CA . HIS A 1 92 ? 6.934 17.047 -3.172 1 96.19 92 HIS A CA 1
ATOM 714 C C . HIS A 1 92 ? 7.809 16.109 -2.344 1 96.19 92 HIS A C 1
ATOM 716 O O . HIS A 1 92 ? 7.301 15.266 -1.608 1 96.19 92 HIS A O 1
ATOM 722 N N . VAL A 1 93 ? 9.109 16.266 -2.512 1 94.75 93 VAL A N 1
ATOM 723 C CA . VAL A 1 93 ? 10.062 15.531 -1.693 1 94.75 93 VAL A CA 1
ATOM 724 C C . VAL A 1 93 ? 10.852 16.516 -0.821 1 94.75 93 VAL A C 1
ATOM 726 O O . VAL A 1 93 ? 11.383 17.5 -1.316 1 94.75 93 VAL A O 1
ATOM 729 N N . MET A 1 94 ? 10.859 16.172 0.475 1 91.69 94 MET A N 1
ATOM 730 C CA . MET A 1 94 ? 11.602 16.984 1.43 1 91.69 94 MET A CA 1
ATOM 731 C C . MET A 1 94 ? 13.055 17.156 0.989 1 91.69 94 MET A C 1
ATOM 733 O O . MET A 1 94 ? 13.719 16.172 0.646 1 91.69 94 MET A O 1
ATOM 737 N N . GLY A 1 95 ? 13.555 18.359 1.108 1 83.31 95 GLY A N 1
ATOM 738 C CA . GLY A 1 95 ? 14.945 18.672 0.82 1 83.31 95 GLY A CA 1
ATOM 739 C C . GLY A 1 95 ? 15.234 18.797 -0.664 1 83.31 95 GLY A C 1
ATOM 740 O O . GLY A 1 95 ? 16.391 18.875 -1.073 1 83.31 95 GLY A O 1
ATOM 741 N N . GLU A 1 96 ? 14.172 18.672 -1.393 1 79.5 96 GLU A N 1
ATOM 742 C CA . GLU A 1 96 ? 14.391 18.922 -2.812 1 79.5 96 GLU A CA 1
ATOM 743 C C . GLU A 1 96 ? 15.094 20.266 -3.027 1 79.5 96 GLU A C 1
ATOM 745 O O . GLU A 1 96 ? 14.656 21.297 -2.508 1 79.5 96 GLU A O 1
ATOM 750 N N . GLY A 1 97 ? 16.297 20.234 -3.641 1 70.12 97 GLY A N 1
ATOM 751 C CA . GLY A 1 97 ? 17.062 21.438 -3.893 1 70.12 97 GLY A CA 1
ATOM 752 C C . GLY A 1 97 ? 18.062 21.75 -2.789 1 70.12 97 GLY A C 1
ATOM 753 O O . GLY A 1 97 ? 18.797 22.719 -2.873 1 70.12 97 GLY A O 1
ATOM 754 N N . PHE A 1 98 ? 17.922 20.906 -1.726 1 71.75 98 PHE A N 1
ATOM 755 C CA . PHE A 1 98 ? 18.828 21.078 -0.605 1 71.75 98 PHE A CA 1
ATOM 756 C C . PHE A 1 98 ? 20.094 20.234 -0.792 1 71.75 98 PHE A C 1
ATOM 758 O O . PHE A 1 98 ? 20.031 19.156 -1.376 1 71.75 98 PHE A O 1
ATOM 765 N N . THR A 1 99 ? 21.203 20.828 -0.561 1 68.06 99 THR A N 1
ATOM 766 C CA . THR A 1 99 ? 22.422 20.047 -0.465 1 68.06 99 THR A CA 1
ATOM 767 C C . THR A 1 99 ? 22.531 19.375 0.896 1 68.06 99 THR A C 1
ATOM 769 O O . THR A 1 99 ? 22.531 20.031 1.933 1 68.06 99 THR A O 1
ATOM 772 N N . TRP A 1 100 ? 22.25 17.969 0.865 1 64.12 100 TRP A N 1
ATOM 773 C CA . TRP A 1 100 ? 22.266 17.203 2.109 1 64.12 100 TRP A CA 1
ATOM 774 C C . TRP A 1 100 ? 23.688 16.984 2.604 1 64.12 100 TRP A C 1
ATOM 776 O O . TRP A 1 100 ? 24.578 16.625 1.825 1 64.12 100 TRP A O 1
ATOM 786 N N . GLU A 1 101 ? 24.047 17.797 3.584 1 60.94 101 GLU A N 1
ATOM 787 C CA . GLU A 1 101 ? 25.297 17.5 4.27 1 60.94 101 GLU A CA 1
ATOM 788 C C . GLU A 1 101 ? 25.047 16.75 5.574 1 60.94 101 GLU A C 1
ATOM 790 O O . GLU A 1 101 ? 24.016 16.953 6.219 1 60.94 101 GLU A O 1
ATOM 795 N N . THR A 1 102 ? 25.641 15.5 5.789 1 59.59 102 THR A N 1
ATOM 796 C CA . THR A 1 102 ? 25.469 14.492 6.824 1 59.59 102 THR A CA 1
ATOM 797 C C . THR A 1 102 ? 25.047 15.125 8.141 1 59.59 102 THR A C 1
ATOM 799 O O . THR A 1 102 ? 24.156 14.602 8.828 1 59.59 102 THR A O 1
ATOM 802 N N . GLN A 1 103 ? 25.828 15.984 8.789 1 60.97 103 GLN A N 1
ATOM 803 C CA . GLN A 1 103 ? 25.781 16.156 10.242 1 60.97 103 GLN A CA 1
ATOM 804 C C . GLN A 1 103 ? 25.016 17.422 10.633 1 60.97 103 GLN A C 1
ATOM 806 O O . GLN A 1 103 ? 25.188 17.938 11.734 1 60.97 103 GLN A O 1
ATOM 811 N N . ASP A 1 104 ? 24.109 17.797 9.766 1 76.06 104 ASP A N 1
ATOM 812 C CA . ASP A 1 104 ? 23.625 19.078 10.281 1 76.06 104 ASP A CA 1
ATOM 813 C C . ASP A 1 104 ? 22.141 18.984 10.648 1 76.06 104 ASP A C 1
ATOM 815 O O . ASP A 1 104 ? 21.266 19.031 9.773 1 76.06 104 ASP A O 1
ATOM 819 N N . ARG A 1 105 ? 21.844 18.672 11.875 1 84.25 105 ARG A N 1
ATOM 820 C CA . ARG A 1 105 ? 20.5 18.594 12.438 1 84.25 105 ARG A CA 1
ATOM 821 C C . ARG A 1 105 ? 19.672 19.828 12.086 1 84.25 105 ARG A C 1
ATOM 823 O O . ARG A 1 105 ? 18.484 19.719 11.797 1 84.25 105 ARG A O 1
ATOM 830 N N . GLN A 1 106 ? 20.344 20.922 12.086 1 87.75 106 GLN A N 1
ATOM 831 C CA . GLN A 1 106 ? 19.625 22.156 11.789 1 87.75 106 GLN A CA 1
ATOM 832 C C . GLN A 1 106 ? 19.141 22.172 10.352 1 87.75 106 GLN A C 1
ATOM 834 O O . GLN A 1 106 ? 18.047 22.688 10.07 1 87.75 106 GLN A O 1
ATOM 839 N N . ARG A 1 107 ? 19.891 21.625 9.547 1 86.06 107 ARG A N 1
ATOM 840 C CA . ARG A 1 107 ? 19.469 21.547 8.148 1 86.06 107 ARG A CA 1
ATOM 841 C C . ARG A 1 107 ? 18.297 20.578 7.984 1 86.06 107 ARG A C 1
ATOM 843 O O . ARG A 1 107 ? 17.375 20.828 7.199 1 86.06 107 ARG A O 1
ATOM 850 N N . ASP A 1 108 ? 18.328 19.484 8.727 1 89 108 ASP A N 1
ATOM 851 C CA . ASP A 1 108 ? 17.219 18.516 8.695 1 89 108 ASP A CA 1
ATOM 852 C C . ASP A 1 108 ? 15.93 19.172 9.188 1 89 108 ASP A C 1
ATOM 854 O O . ASP A 1 108 ? 14.867 18.984 8.578 1 89 108 ASP A O 1
ATOM 858 N N . ILE A 1 109 ? 16.078 19.891 10.203 1 92.88 109 ILE A N 1
ATOM 859 C CA . ILE A 1 109 ? 14.914 20.578 10.773 1 92.88 109 ILE A CA 1
ATOM 860 C C . ILE A 1 109 ? 14.367 21.578 9.766 1 92.88 109 ILE A C 1
ATOM 862 O O . ILE A 1 109 ? 13.156 21.625 9.516 1 92.88 109 ILE A O 1
ATOM 866 N N . ALA A 1 110 ? 15.258 22.328 9.203 1 92.5 110 ALA A N 1
ATOM 867 C CA . ALA A 1 110 ? 14.836 23.328 8.227 1 92.5 110 ALA A CA 1
ATOM 868 C C . ALA A 1 110 ? 14.141 22.688 7.035 1 92.5 110 ALA A C 1
ATOM 870 O O . ALA A 1 110 ? 13.117 23.172 6.555 1 92.5 110 ALA A O 1
ATOM 871 N N . ALA A 1 111 ? 14.664 21.609 6.539 1 92.69 111 ALA A N 1
ATOM 872 C CA . ALA A 1 111 ? 14.078 20.875 5.418 1 92.69 111 ALA A CA 1
ATOM 873 C C . ALA A 1 111 ? 12.703 20.328 5.785 1 92.69 111 ALA A C 1
ATOM 875 O O . ALA A 1 111 ? 11.766 20.406 4.988 1 92.69 111 ALA A O 1
ATOM 876 N N . ALA A 1 112 ? 12.602 19.797 6.992 1 95.69 112 ALA A N 1
ATOM 877 C CA . ALA A 1 112 ? 11.336 19.25 7.453 1 95.69 112 ALA A CA 1
ATOM 878 C C . ALA A 1 112 ? 10.281 20.344 7.59 1 95.69 112 ALA A C 1
ATOM 880 O O . ALA A 1 112 ? 9.125 20.156 7.207 1 95.69 112 ALA A O 1
ATOM 881 N N . GLU A 1 113 ? 10.695 21.438 8.141 1 96.62 113 GLU A N 1
ATOM 882 C CA . GLU A 1 113 ? 9.773 22.562 8.305 1 96.62 113 GLU A CA 1
ATOM 883 C C . GLU A 1 113 ? 9.312 23.094 6.953 1 96.62 113 GLU A C 1
ATOM 885 O O . GLU A 1 113 ? 8.133 23.422 6.781 1 96.62 113 GLU A O 1
ATOM 890 N N . ALA A 1 114 ? 10.211 23.172 6.012 1 96.19 114 ALA A N 1
ATOM 891 C CA . ALA A 1 114 ? 9.844 23.594 4.664 1 96.19 114 ALA A CA 1
ATOM 892 C C . ALA A 1 114 ? 8.859 22.609 4.031 1 96.19 114 ALA A C 1
ATOM 894 O O . ALA A 1 114 ? 7.879 23.016 3.412 1 96.19 114 ALA A O 1
ATOM 895 N N . ALA A 1 115 ? 9.109 21.359 4.188 1 97.12 115 ALA A N 1
ATOM 896 C CA . ALA A 1 115 ? 8.211 20.328 3.672 1 97.12 115 ALA A CA 1
ATOM 897 C C . ALA A 1 115 ? 6.848 20.406 4.348 1 97.12 115 ALA A C 1
ATOM 899 O O . ALA A 1 115 ? 5.816 20.203 3.701 1 97.12 115 ALA A O 1
ATOM 900 N N . TRP A 1 116 ? 6.859 20.688 5.641 1 98.38 116 TRP A N 1
ATOM 901 C CA . TRP A 1 116 ? 5.59 20.797 6.355 1 98.38 116 TRP A CA 1
ATOM 902 C C . TRP A 1 116 ? 4.789 22 5.871 1 98.38 116 TRP A C 1
ATOM 904 O O . TRP A 1 116 ? 3.561 21.953 5.797 1 98.38 116 TRP A O 1
ATOM 914 N N . GLU A 1 117 ? 5.484 23.047 5.598 1 98.19 117 GLU A N 1
ATOM 915 C CA . GLU A 1 117 ? 4.773 24.203 5.059 1 98.19 117 GLU A CA 1
ATOM 916 C C . GLU A 1 117 ? 4.074 23.859 3.748 1 98.19 117 GLU A C 1
ATOM 918 O O . GLU A 1 117 ? 2.936 24.281 3.516 1 98.19 117 GLU A O 1
ATOM 923 N N . VAL A 1 118 ? 4.719 23.109 2.902 1 98.12 118 VAL A N 1
ATOM 924 C CA . VAL A 1 118 ? 4.086 22.609 1.685 1 98.12 118 VAL A CA 1
ATOM 925 C C . VAL A 1 118 ? 2.877 21.75 2.041 1 98.12 118 VAL A C 1
ATOM 927 O O . VAL A 1 118 ? 1.811 21.891 1.437 1 98.12 118 VAL A O 1
ATOM 930 N N . SER A 1 119 ? 3.031 20.875 3.035 1 98.75 119 SER A N 1
ATOM 931 C CA . SER A 1 119 ? 1.938 20.031 3.502 1 98.75 119 SER A CA 1
ATOM 932 C C . SER A 1 119 ? 0.753 20.875 3.969 1 98.75 119 SER A C 1
ATOM 934 O O . SER A 1 119 ? -0.394 20.578 3.627 1 98.75 119 SER A O 1
ATOM 936 N N . ARG A 1 120 ? 1.092 21.906 4.73 1 98.62 120 ARG A N 1
ATOM 937 C CA . ARG A 1 120 ? 0.053 22.781 5.27 1 98.62 120 ARG A CA 1
ATOM 938 C C . ARG A 1 120 ? -0.756 23.422 4.148 1 98.62 120 ARG A C 1
ATOM 940 O O . ARG A 1 120 ? -1.979 23.547 4.25 1 98.62 120 ARG A O 1
ATOM 947 N N . GLN A 1 121 ? -0.086 23.844 3.121 1 98.56 121 GLN A N 1
ATOM 948 C CA . GLN A 1 121 ? -0.777 24.406 1.973 1 98.56 121 GLN A CA 1
ATOM 949 C C . GLN A 1 121 ? -1.746 23.406 1.354 1 98.56 121 GLN A C 1
ATOM 951 O O . GLN A 1 121 ? -2.875 23.766 1.007 1 98.56 121 GLN A O 1
ATOM 956 N N . MET A 1 122 ? -1.349 22.188 1.242 1 98.69 122 MET A N 1
ATOM 957 C CA . MET A 1 122 ? -2.213 21.156 0.7 1 98.69 122 MET A CA 1
ATOM 958 C C . MET A 1 122 ? -3.375 20.859 1.645 1 98.69 122 MET A C 1
ATOM 960 O O . MET A 1 122 ? -4.516 20.703 1.204 1 98.69 122 MET A O 1
ATOM 964 N N . LEU A 1 123 ? -3.064 20.812 2.959 1 98.62 123 LEU A N 1
ATOM 965 C CA . LEU A 1 123 ? -4.051 20.484 3.98 1 98.62 123 LEU A CA 1
ATOM 966 C C . LEU A 1 123 ? -5.125 21.562 4.074 1 98.62 123 LEU A C 1
ATOM 968 O O . LEU A 1 123 ? -6.246 21.297 4.516 1 98.62 123 LEU A O 1
ATOM 972 N N . ARG A 1 124 ? -4.844 22.734 3.629 1 98.19 124 ARG A N 1
ATOM 973 C CA . ARG A 1 124 ? -5.797 23.844 3.715 1 98.19 124 ARG A CA 1
ATOM 974 C C . ARG A 1 124 ? -6.625 23.953 2.439 1 98.19 124 ARG A C 1
ATOM 976 O O . ARG A 1 124 ? -7.574 24.734 2.375 1 98.19 124 ARG A O 1
ATOM 983 N N . ASN A 1 125 ? -6.305 23.203 1.393 1 98.44 125 ASN A N 1
ATOM 984 C CA . ASN A 1 125 ? -6.953 23.312 0.089 1 98.44 125 ASN A CA 1
ATOM 985 C C . ASN A 1 125 ? -8.109 22.312 -0.042 1 98.44 125 ASN A C 1
ATOM 987 O O . ASN A 1 125 ? -7.883 21.109 -0.203 1 98.44 125 ASN A O 1
ATOM 991 N N . PRO A 1 126 ? -9.312 22.734 -0.061 1 97.56 126 PRO A N 1
ATOM 992 C CA . PRO A 1 126 ? -10.453 21.812 -0.102 1 97.56 126 PRO A CA 1
ATOM 993 C C . PRO A 1 126 ? -10.578 21.094 -1.438 1 97.56 126 PRO A C 1
ATOM 995 O O . PRO A 1 126 ? -11.336 20.125 -1.551 1 97.56 126 PRO A O 1
ATOM 998 N N . ALA A 1 127 ? -9.859 21.531 -2.412 1 98.19 127 ALA A N 1
ATOM 999 C CA . ALA A 1 127 ? -9.914 20.875 -3.715 1 98.19 127 ALA A CA 1
ATOM 1000 C C . ALA A 1 127 ? -9.133 19.562 -3.699 1 98.19 127 ALA A C 1
ATOM 1002 O O . ALA A 1 127 ? -9.312 18.719 -4.578 1 98.19 127 ALA A O 1
ATOM 1003 N N . ILE A 1 128 ? -8.227 19.422 -2.787 1 98.62 128 ILE A N 1
ATOM 1004 C CA . ILE A 1 128 ? -7.438 18.203 -2.666 1 98.62 128 ILE A CA 1
ATOM 1005 C C . ILE A 1 128 ? -8.188 17.188 -1.813 1 98.62 128 ILE A C 1
ATOM 1007 O O . ILE A 1 128 ? -8.508 17.453 -0.654 1 98.62 128 ILE A O 1
ATOM 1011 N N . GLY A 1 129 ? -8.43 16.016 -2.393 1 98.31 129 GLY A N 1
ATOM 1012 C CA . GLY A 1 129 ? -9.242 15.023 -1.716 1 98.31 129 GLY A CA 1
ATOM 1013 C C . GLY A 1 129 ? -8.43 14.078 -0.853 1 98.31 129 GLY A C 1
ATOM 1014 O O . GLY A 1 129 ? -8.953 13.469 0.08 1 98.31 129 GLY A O 1
ATOM 1015 N N . LEU A 1 130 ? -7.152 13.891 -1.177 1 98.75 130 LEU A N 1
ATOM 1016 C CA . LEU A 1 130 ? -6.262 13.008 -0.431 1 98.75 130 LEU A CA 1
ATOM 1017 C C . LEU A 1 130 ? -4.863 13.609 -0.333 1 98.75 130 LEU A C 1
ATOM 1019 O O . LEU A 1 130 ? -4.293 14.039 -1.34 1 98.75 130 LEU A O 1
ATOM 1023 N N . VAL A 1 131 ? -4.34 13.703 0.865 1 98.94 131 VAL A N 1
ATOM 1024 C CA . VAL A 1 131 ? -2.951 14.086 1.098 1 98.94 131 VAL A CA 1
ATOM 1025 C C . VAL A 1 131 ? -2.184 12.914 1.707 1 98.94 131 VAL A C 1
ATOM 1027 O O . VAL A 1 131 ? -2.621 12.328 2.699 1 98.94 131 VAL A O 1
ATOM 1030 N N . VAL A 1 132 ? -1.092 12.562 1.074 1 98.94 132 VAL A N 1
ATOM 1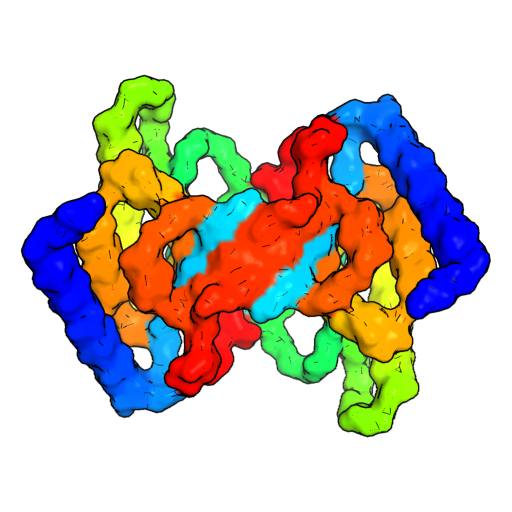031 C CA . VAL A 1 132 ? -0.192 11.539 1.598 1 98.94 132 VAL A CA 1
ATOM 1032 C C . VAL A 1 132 ? 1.026 12.195 2.236 1 98.94 132 VAL A C 1
ATOM 1034 O O . VAL A 1 132 ? 1.758 12.938 1.574 1 98.94 132 VAL A O 1
ATOM 1037 N N . LEU A 1 133 ? 1.199 11.953 3.473 1 98.88 133 LEU A N 1
ATOM 1038 C CA . LEU A 1 133 ? 2.375 12.398 4.211 1 98.88 133 LEU A CA 1
ATOM 1039 C C . LEU A 1 133 ? 3.287 11.219 4.543 1 98.88 133 LEU A C 1
ATOM 1041 O O . LEU A 1 133 ? 3.188 10.641 5.625 1 98.88 133 LEU A O 1
ATOM 1045 N N . ASP A 1 134 ? 4.148 10.938 3.621 1 98.38 134 ASP A N 1
ATOM 1046 C CA . ASP A 1 134 ? 4.973 9.734 3.67 1 98.38 134 ASP A CA 1
ATOM 1047 C C . ASP A 1 134 ? 6.168 9.93 4.602 1 98.38 134 ASP A C 1
ATOM 1049 O O . ASP A 1 134 ? 6.938 10.875 4.445 1 98.38 134 ASP A O 1
ATOM 1053 N N . GLU A 1 135 ? 6.352 9.047 5.586 1 97.56 135 GLU A N 1
ATOM 1054 C CA . GLU A 1 135 ? 7.418 8.984 6.578 1 97.56 135 GLU A CA 1
ATOM 1055 C C . GLU A 1 135 ? 7.383 10.195 7.508 1 97.56 135 GLU A C 1
ATOM 1057 O O . GLU A 1 135 ? 8.406 10.586 8.062 1 97.56 135 GLU A O 1
ATOM 1062 N N . LEU A 1 136 ? 6.223 10.812 7.617 1 98.62 136 LEU A N 1
ATOM 1063 C CA . LEU A 1 136 ? 6.059 11.914 8.57 1 98.62 136 LEU A CA 1
ATOM 1064 C C . LEU A 1 136 ? 6.34 11.445 9.992 1 98.62 136 LEU A C 1
ATOM 1066 O O . LEU A 1 136 ? 6.902 12.195 10.797 1 98.62 136 LEU A O 1
ATOM 1070 N N . ASN A 1 137 ? 5.969 10.18 10.32 1 98.38 137 ASN A N 1
ATOM 1071 C CA . ASN A 1 137 ? 6.211 9.656 11.664 1 98.38 137 ASN A CA 1
ATOM 1072 C C . ASN A 1 137 ? 7.691 9.703 12.023 1 98.38 137 ASN A C 1
ATOM 1074 O O . ASN A 1 137 ? 8.047 9.945 13.18 1 98.38 137 ASN A O 1
ATOM 1078 N N . ILE A 1 138 ? 8.484 9.492 11.008 1 96.25 138 ILE A N 1
ATOM 1079 C CA . ILE A 1 138 ? 9.922 9.484 11.258 1 96.25 138 ILE A CA 1
ATOM 1080 C C . ILE A 1 138 ? 10.406 10.906 11.562 1 96.25 138 ILE A C 1
ATOM 1082 O O . ILE A 1 138 ? 11.203 11.117 12.477 1 96.25 138 ILE A O 1
ATOM 1086 N N . ALA A 1 139 ? 9.953 11.852 10.82 1 96.31 139 ALA A N 1
ATOM 1087 C CA . ALA A 1 139 ? 10.297 13.25 11.078 1 96.31 139 ALA A CA 1
ATOM 1088 C C . ALA A 1 139 ? 9.867 13.664 12.484 1 96.31 139 ALA A C 1
ATOM 1090 O O . ALA A 1 139 ? 10.602 14.375 13.18 1 96.31 139 ALA A O 1
ATOM 1091 N N . LEU A 1 140 ? 8.711 13.219 12.914 1 97.94 140 LEU A N 1
ATOM 1092 C CA . LEU A 1 140 ? 8.203 13.547 14.242 1 97.94 140 LEU A CA 1
ATOM 1093 C C . LEU A 1 140 ? 9 12.828 15.328 1 97.94 140 LEU A C 1
ATOM 1095 O O . LEU A 1 140 ? 9.297 13.406 16.375 1 97.94 140 LEU A O 1
ATOM 1099 N N . LYS A 1 141 ? 9.336 11.594 15.062 1 96.56 141 LYS A N 1
ATOM 1100 C CA . LYS A 1 141 ? 10.125 10.82 16.016 1 96.56 141 LYS A CA 1
ATOM 1101 C C . LYS A 1 141 ? 11.461 11.5 16.297 1 96.56 141 LYS A C 1
ATOM 1103 O O . LYS A 1 141 ? 11.93 11.516 17.438 1 96.56 141 LYS A O 1
ATOM 1108 N N . HIS A 1 142 ? 12.055 12.117 15.281 1 94.94 142 HIS A N 1
ATOM 1109 C CA . HIS A 1 142 ? 13.367 12.734 15.414 1 94.94 142 HIS A CA 1
ATOM 1110 C C . HIS A 1 142 ? 13.258 14.164 15.938 1 94.94 142 HIS A C 1
ATOM 1112 O O . HIS A 1 142 ? 14.266 14.844 16.141 1 94.94 142 HIS A O 1
ATOM 1118 N N . GLY A 1 143 ? 12.023 14.648 16.094 1 94.81 143 GLY A N 1
ATOM 1119 C CA . GLY A 1 143 ? 11.805 15.977 16.656 1 94.81 143 GLY A CA 1
ATOM 1120 C C . GLY A 1 143 ? 12.039 17.094 15.656 1 94.81 143 GLY A C 1
ATOM 1121 O O . GLY A 1 143 ? 12.344 18.219 16.047 1 94.81 143 GLY A O 1
ATOM 1122 N N . TYR A 1 144 ? 11.984 16.766 14.352 1 94.88 144 TYR A N 1
ATOM 1123 C CA . TYR A 1 144 ? 12.219 17.781 13.328 1 94.88 144 TYR A CA 1
ATOM 1124 C C . TYR A 1 144 ? 11.039 18.734 13.227 1 94.88 144 TYR A C 1
ATOM 1126 O O . TYR A 1 144 ? 11.18 19.859 12.734 1 94.88 144 TYR A O 1
ATOM 1134 N N . LEU A 1 145 ? 9.867 18.297 13.656 1 97.62 145 LEU A N 1
ATOM 1135 C CA . LEU A 1 145 ? 8.625 19.062 13.602 1 97.62 145 LEU A CA 1
ATOM 1136 C C . LEU A 1 145 ? 7.949 19.109 14.969 1 97.62 145 LEU A C 1
ATOM 1138 O O . LEU A 1 145 ? 8.086 18.172 15.758 1 97.62 145 LEU A O 1
ATOM 1142 N N . ASP A 1 146 ? 7.289 20.188 15.211 1 96.44 146 ASP A N 1
ATOM 1143 C CA . ASP A 1 146 ? 6.496 20.312 16.422 1 96.44 146 ASP A CA 1
ATOM 1144 C C . ASP A 1 146 ? 5.215 19.484 16.328 1 96.44 146 ASP A C 1
ATOM 1146 O O . ASP A 1 146 ? 4.355 19.75 15.492 1 96.44 146 ASP A O 1
ATOM 1150 N N . LEU A 1 147 ? 5.082 18.484 17.219 1 96.56 147 LEU A N 1
ATOM 1151 C CA . LEU A 1 147 ? 3.969 17.547 17.172 1 96.56 147 LEU A CA 1
ATOM 1152 C C . LEU A 1 147 ? 2.637 18.266 17.344 1 96.56 147 LEU A C 1
ATOM 1154 O O . LEU A 1 147 ? 1.688 18.016 16.594 1 96.56 147 LEU A O 1
ATOM 1158 N N . ASP A 1 148 ? 2.557 19.188 18.297 1 93.62 148 ASP A N 1
ATOM 1159 C CA . ASP A 1 148 ? 1.304 19.875 18.562 1 93.62 148 ASP A CA 1
ATOM 1160 C C . ASP A 1 148 ? 0.847 20.688 17.344 1 93.62 148 ASP A C 1
ATOM 1162 O O . ASP A 1 148 ? -0.34 20.688 17.016 1 93.62 148 ASP A O 1
ATOM 1166 N N . GLN A 1 149 ? 1.768 21.281 16.719 1 95.56 149 GLN A N 1
ATOM 1167 C CA . GLN A 1 149 ? 1.443 22.047 15.523 1 95.56 149 GLN A CA 1
ATOM 1168 C C . GLN A 1 149 ? 0.939 21.125 14.414 1 95.56 149 GLN A C 1
ATOM 1170 O O . GLN A 1 149 ? -0.047 21.438 13.742 1 95.56 149 GLN A O 1
ATOM 1175 N N . VAL A 1 150 ? 1.636 20.016 14.195 1 98.19 150 VAL A N 1
ATOM 1176 C CA . VAL A 1 150 ? 1.261 19.062 13.156 1 98.19 150 VAL A CA 1
ATOM 1177 C C . VAL A 1 150 ? -0.155 18.547 13.414 1 98.19 150 VAL A C 1
ATOM 1179 O O . VAL A 1 150 ? -0.993 18.531 12.516 1 98.19 150 VAL A O 1
ATOM 1182 N N . LEU A 1 151 ? -0.447 18.172 14.664 1 96.81 151 LEU A N 1
ATOM 1183 C CA . LEU A 1 151 ? -1.758 17.641 15.023 1 96.81 151 LEU A CA 1
ATOM 1184 C C . LEU A 1 151 ? -2.842 18.688 14.828 1 96.81 151 LEU A C 1
ATOM 1186 O O . LEU A 1 151 ? -3.936 18.375 14.344 1 96.81 151 LEU A O 1
ATOM 1190 N N . SER A 1 152 ? -2.533 19.922 15.195 1 94.25 152 SER A N 1
ATOM 1191 C CA . SER A 1 152 ? -3.48 21.016 15.008 1 94.25 152 SER A CA 1
ATOM 1192 C C . SER A 1 152 ? -3.803 21.219 13.531 1 94.25 152 SER A C 1
ATOM 1194 O O . SER A 1 152 ? -4.969 21.391 13.164 1 94.25 152 SER A O 1
ATOM 1196 N N . ASP A 1 153 ? -2.805 21.203 12.688 1 97.12 153 ASP A N 1
ATOM 1197 C CA . ASP A 1 153 ? -2.996 21.391 11.25 1 97.12 153 ASP A CA 1
ATOM 1198 C C . ASP A 1 153 ? -3.822 20.25 10.656 1 97.12 153 ASP A C 1
ATOM 1200 O O . ASP A 1 153 ? -4.691 20.484 9.812 1 97.12 153 ASP A O 1
ATOM 1204 N N . LEU A 1 154 ? -3.574 19.031 11.07 1 97.5 154 LEU A N 1
ATOM 1205 C CA . LEU A 1 154 ? -4.324 17.875 10.602 1 97.5 154 LEU A CA 1
ATOM 1206 C C . LEU A 1 154 ? -5.793 17.984 10.992 1 97.5 154 LEU A C 1
ATOM 1208 O O . LEU A 1 154 ? -6.68 17.609 10.219 1 97.5 154 LEU A O 1
ATOM 1212 N N . GLN A 1 155 ? -6.055 18.5 12.156 1 93.75 155 GLN A N 1
ATOM 1213 C CA . GLN A 1 155 ? -7.422 18.609 12.648 1 93.75 155 GLN A CA 1
ATOM 1214 C C . GLN A 1 155 ? -8.172 19.734 11.938 1 93.75 155 GLN A C 1
ATOM 1216 O O . GLN A 1 155 ? -9.398 19.688 11.812 1 93.75 155 GLN A O 1
ATOM 1221 N N . ALA A 1 156 ? -7.434 20.703 11.445 1 93.81 156 ALA A N 1
ATOM 1222 C CA . ALA A 1 156 ? -8.047 21.906 10.875 1 93.81 156 ALA A CA 1
ATOM 1223 C C . ALA A 1 156 ? -8.328 21.719 9.383 1 93.81 156 ALA A C 1
ATOM 1225 O O . ALA A 1 156 ? -8.844 22.625 8.727 1 93.81 156 ALA A O 1
ATOM 1226 N N . ARG A 1 157 ? -7.98 20.516 8.797 1 95.94 157 ARG A N 1
ATOM 1227 C CA . ARG A 1 157 ? -8.141 20.312 7.359 1 95.94 157 ARG A CA 1
ATOM 1228 C C . ARG A 1 157 ? -9.617 20.312 6.965 1 95.94 157 ARG A C 1
ATOM 1230 O O . ARG A 1 157 ? -10.484 20.141 7.816 1 95.94 157 ARG A O 1
ATOM 1237 N N . PRO A 1 158 ? -9.906 20.594 5.621 1 94.88 158 PRO A N 1
ATOM 1238 C CA . PRO A 1 158 ? -11.297 20.547 5.152 1 94.88 158 PRO A CA 1
ATOM 1239 C C . PRO A 1 158 ? -12.008 19.25 5.562 1 94.88 158 PRO A C 1
ATOM 1241 O O . PRO A 1 158 ? -11.391 18.188 5.594 1 94.88 158 PRO A O 1
ATOM 1244 N N . PRO A 1 159 ? -13.281 19.25 5.871 1 91.5 159 PRO A N 1
ATOM 1245 C CA . PRO A 1 159 ? -14.023 18.156 6.512 1 91.5 159 PRO A CA 1
ATOM 1246 C C . PRO A 1 159 ? -14.008 16.875 5.695 1 91.5 159 PRO A C 1
ATOM 1248 O O . PRO A 1 159 ? -14.141 15.781 6.254 1 91.5 159 PRO A O 1
ATOM 1251 N N . MET A 1 160 ? -13.766 16.953 4.402 1 93.19 160 MET A N 1
ATOM 1252 C CA . MET A 1 160 ? -13.898 15.758 3.584 1 93.19 160 MET A CA 1
ATOM 1253 C C . MET A 1 160 ? -12.539 15.297 3.066 1 93.19 160 MET A C 1
ATOM 1255 O O . MET A 1 160 ? -12.453 14.32 2.32 1 93.19 160 MET A O 1
ATOM 1259 N N . GLN A 1 161 ? -11.516 15.984 3.471 1 96.75 161 GLN A N 1
ATOM 1260 C CA . GLN A 1 161 ? -10.18 15.656 2.982 1 96.75 161 GLN A CA 1
ATOM 1261 C C . GLN A 1 161 ? -9.586 14.484 3.764 1 96.75 161 GLN A C 1
ATOM 1263 O O . GLN A 1 161 ? -9.562 14.5 4.996 1 96.75 161 GLN A O 1
ATOM 1268 N N . HIS A 1 162 ? -9.156 13.445 3.018 1 97.69 162 HIS A N 1
ATOM 1269 C CA . HIS A 1 162 ? -8.453 12.328 3.629 1 97.69 162 HIS A CA 1
ATOM 1270 C C . HIS A 1 162 ? -6.957 12.609 3.748 1 97.69 162 HIS A C 1
ATOM 1272 O O . HIS A 1 162 ? -6.387 13.312 2.91 1 97.69 162 HIS A O 1
ATOM 1278 N N . VAL A 1 163 ? -6.355 12.078 4.809 1 98.75 163 VAL A N 1
ATOM 1279 C CA . VAL A 1 163 ? -4.91 12.156 4.988 1 98.75 163 VAL A CA 1
ATOM 1280 C C . VAL A 1 163 ? -4.363 10.789 5.387 1 98.75 163 VAL A C 1
ATOM 1282 O O . VAL A 1 163 ? -4.949 10.094 6.215 1 98.75 163 VAL A O 1
ATOM 1285 N N . VAL A 1 164 ? -3.289 10.359 4.742 1 98.88 164 VAL A N 1
ATOM 1286 C CA . VAL A 1 164 ? -2.568 9.148 5.125 1 98.88 164 VAL A CA 1
ATOM 1287 C C . VAL A 1 164 ? -1.176 9.523 5.637 1 98.88 164 VAL A C 1
ATOM 1289 O O . VAL A 1 164 ? -0.41 10.188 4.938 1 98.88 164 VAL A O 1
ATOM 1292 N N . VAL A 1 165 ? -0.862 9.109 6.797 1 98.88 165 VAL A N 1
ATOM 1293 C CA . VAL A 1 165 ? 0.444 9.32 7.41 1 98.88 165 VAL A CA 1
ATOM 1294 C C . VAL A 1 165 ? 1.173 7.984 7.551 1 98.88 165 VAL A C 1
ATOM 1296 O O . VAL A 1 165 ? 0.601 7.008 8.031 1 98.88 165 VAL A O 1
ATOM 1299 N N . THR A 1 166 ? 2.402 7.914 7.074 1 98.75 166 THR A N 1
ATOM 1300 C CA . THR A 1 166 ? 3.137 6.66 7.176 1 98.75 166 THR A CA 1
ATOM 1301 C C . THR A 1 166 ? 4.438 6.855 7.949 1 98.75 166 THR A C 1
ATOM 1303 O O . THR A 1 166 ? 4.82 7.988 8.25 1 98.75 166 THR A O 1
ATOM 1306 N N . GLY A 1 167 ? 5.109 5.746 8.242 1 98.19 167 GLY A N 1
ATOM 1307 C CA . GLY A 1 167 ? 6.41 5.707 8.891 1 98.19 167 GLY A CA 1
ATOM 1308 C C . GLY A 1 167 ? 6.41 4.934 10.188 1 98.19 167 GLY A C 1
ATOM 1309 O O . GLY A 1 167 ? 5.371 4.805 10.844 1 98.19 167 GLY A O 1
ATOM 1310 N N . ARG A 1 168 ? 7.562 4.539 10.586 1 97.5 168 ARG A N 1
ATOM 1311 C CA . ARG A 1 168 ? 7.711 3.826 11.852 1 97.5 168 ARG A CA 1
ATOM 1312 C C . ARG A 1 168 ? 7.52 4.766 13.031 1 97.5 168 ARG A C 1
ATOM 1314 O O . ARG A 1 168 ? 7.613 5.988 12.891 1 97.5 168 ARG A O 1
ATOM 1321 N N . ALA A 1 169 ? 7.145 4.199 14.188 1 96.75 169 ALA A N 1
ATOM 1322 C CA . ALA A 1 169 ? 7.176 4.848 15.492 1 96.75 169 ALA A CA 1
ATOM 1323 C C . ALA A 1 169 ? 6.203 6.023 15.547 1 96.75 169 ALA A C 1
ATOM 1325 O O . ALA A 1 169 ? 6.562 7.117 15.984 1 96.75 169 ALA A O 1
ATOM 1326 N N . ALA A 1 170 ? 5.023 5.738 15.062 1 98.38 170 ALA A N 1
ATOM 1327 C CA . ALA A 1 170 ? 3.994 6.766 15.219 1 98.38 170 ALA A CA 1
ATOM 1328 C C . ALA A 1 170 ? 3.812 7.141 16.688 1 98.38 170 ALA A C 1
ATOM 1330 O O . ALA A 1 170 ? 3.717 6.262 17.547 1 98.38 170 ALA A O 1
ATOM 1331 N N . LYS A 1 171 ? 3.754 8.445 16.984 1 97.62 171 LYS A N 1
ATOM 1332 C CA . LYS A 1 171 ? 3.529 8.93 18.344 1 97.62 171 LYS A CA 1
ATOM 1333 C C . LYS A 1 171 ? 2.121 8.594 18.828 1 97.62 171 LYS A C 1
ATOM 1335 O O . LYS A 1 171 ? 1.177 8.578 18.031 1 97.62 171 LYS A O 1
ATOM 1340 N N . PRO A 1 172 ? 1.965 8.312 20.172 1 96.81 172 PRO A N 1
ATOM 1341 C CA . PRO A 1 172 ? 0.65 7.965 20.719 1 96.81 172 PRO A CA 1
ATOM 1342 C C . PRO A 1 172 ? -0.421 9 20.375 1 96.81 172 PRO A C 1
ATOM 1344 O O . PRO A 1 172 ? -1.564 8.641 20.094 1 96.81 172 PRO A O 1
ATOM 1347 N N . GLU A 1 173 ? -0.04 10.281 20.375 1 95.62 173 GLU A N 1
ATOM 1348 C CA . GLU A 1 173 ? -0.987 11.352 20.094 1 95.62 173 GLU A CA 1
ATOM 1349 C C . GLU A 1 173 ? -1.498 11.273 18.672 1 95.62 173 GLU A C 1
ATOM 1351 O O . GLU A 1 173 ? -2.662 11.586 18.391 1 95.62 173 GLU A O 1
ATOM 1356 N N . MET A 1 174 ? -0.589 10.875 17.734 1 97.5 174 MET A N 1
ATOM 1357 C CA . MET A 1 174 ? -0.977 10.68 16.344 1 97.5 174 MET A CA 1
ATOM 1358 C C . MET A 1 174 ? -1.951 9.516 16.203 1 97.5 174 MET A C 1
ATOM 1360 O O . MET A 1 174 ? -2.963 9.625 15.508 1 97.5 174 MET A O 1
ATOM 1364 N N . ILE A 1 175 ? -1.634 8.43 16.875 1 97.38 175 ILE A N 1
ATOM 1365 C CA . ILE A 1 175 ? -2.479 7.238 16.875 1 97.38 175 ILE A CA 1
ATOM 1366 C C . ILE A 1 175 ? -3.857 7.582 17.438 1 97.38 175 ILE A C 1
ATOM 1368 O O . ILE A 1 175 ? -4.879 7.188 16.859 1 97.38 175 ILE A O 1
ATOM 1372 N N . GLU A 1 176 ? -3.883 8.352 18.5 1 94.38 176 GLU A N 1
ATOM 1373 C CA . GLU A 1 176 ? -5.137 8.734 19.141 1 94.38 176 GLU A CA 1
ATOM 1374 C C . GLU A 1 176 ? -5.992 9.594 18.203 1 94.38 176 GLU A C 1
ATOM 1376 O O . GLU A 1 176 ? -7.207 9.406 18.125 1 94.38 176 GLU A O 1
ATOM 1381 N N . LEU A 1 177 ? -5.422 10.469 17.469 1 93.94 177 LEU A N 1
ATOM 1382 C CA . LEU A 1 177 ? -6.133 11.391 16.594 1 93.94 177 LEU A CA 1
ATOM 1383 C C . LEU A 1 177 ? -6.676 10.664 15.359 1 93.94 177 LEU A C 1
ATOM 1385 O O . LEU A 1 177 ? -7.715 11.047 14.82 1 93.94 177 LEU A O 1
ATOM 1389 N N . ALA A 1 178 ? -6.023 9.617 14.922 1 96.31 178 ALA A N 1
ATOM 1390 C CA . ALA A 1 178 ? -6.324 8.938 13.664 1 96.31 178 ALA A CA 1
ATOM 1391 C C . ALA A 1 178 ? -7.668 8.219 13.742 1 96.31 178 ALA A C 1
ATOM 1393 O O . ALA A 1 178 ? -8.109 7.824 14.82 1 96.31 178 ALA A O 1
ATOM 1394 N N . ASP A 1 179 ? -8.281 8.078 12.609 1 93.69 179 ASP A N 1
ATOM 1395 C CA . ASP A 1 179 ? -9.531 7.336 12.484 1 93.69 179 ASP A CA 1
ATOM 1396 C C . ASP A 1 179 ? -9.273 5.859 12.203 1 93.69 179 ASP A C 1
ATOM 1398 O O . ASP A 1 179 ? -10.047 4.992 12.617 1 93.69 179 ASP A O 1
ATOM 1402 N N . THR A 1 180 ? -8.297 5.59 11.43 1 96.31 180 THR A N 1
ATOM 1403 C CA . THR A 1 180 ? -7.844 4.242 11.094 1 96.31 180 THR A CA 1
ATOM 1404 C C . THR A 1 180 ? -6.344 4.105 11.32 1 96.31 180 THR A C 1
ATOM 1406 O O . THR A 1 180 ? -5.566 4.969 10.906 1 96.31 180 THR A O 1
ATOM 1409 N N . VAL A 1 181 ? -5.957 3.062 12.07 1 98.38 181 VAL A N 1
ATOM 1410 C CA . VAL A 1 181 ? -4.547 2.811 12.359 1 98.38 181 VAL A CA 1
ATOM 1411 C C . VAL A 1 181 ? -4.219 1.346 12.078 1 98.38 181 VAL A C 1
ATOM 1413 O O . VAL A 1 181 ? -4.883 0.444 12.594 1 98.38 181 VAL A O 1
ATOM 1416 N N . THR A 1 182 ? -3.26 1.166 11.242 1 98.56 182 THR A N 1
ATOM 1417 C CA . THR A 1 182 ? -2.721 -0.167 10.992 1 98.56 182 THR A CA 1
ATOM 1418 C C . THR A 1 182 ? -1.279 -0.268 11.484 1 98.56 182 THR A C 1
ATOM 1420 O O . THR A 1 182 ? -0.453 0.595 11.18 1 98.56 182 THR A O 1
ATOM 1423 N N . GLU A 1 183 ? -0.995 -1.239 12.242 1 98.44 183 GLU A N 1
ATOM 1424 C CA . GLU A 1 183 ? 0.381 -1.583 12.586 1 98.44 183 GLU A CA 1
ATOM 1425 C C . GLU A 1 183 ? 0.907 -2.711 11.711 1 98.44 183 GLU A C 1
ATOM 1427 O O . GLU A 1 183 ? 0.355 -3.814 11.703 1 98.44 183 GLU A O 1
ATOM 1432 N N . MET A 1 184 ? 1.944 -2.436 11 1 98.06 184 MET A N 1
ATOM 1433 C CA . MET A 1 184 ? 2.553 -3.412 10.102 1 98.06 184 MET A CA 1
ATOM 1434 C C . MET A 1 184 ? 3.732 -4.109 10.773 1 98.06 184 MET A C 1
ATOM 1436 O O . MET A 1 184 ? 4.809 -3.525 10.906 1 98.06 184 MET A O 1
ATOM 1440 N N . GLY A 1 185 ? 3.455 -5.398 11.141 1 97.62 185 GLY A N 1
ATOM 1441 C CA . GLY A 1 185 ? 4.473 -6.191 11.812 1 97.62 185 GLY A CA 1
ATOM 1442 C C . GLY A 1 185 ? 5.344 -6.977 10.844 1 97.62 185 GLY A C 1
ATOM 1443 O O . GLY A 1 185 ? 4.852 -7.512 9.852 1 97.62 185 GLY A O 1
ATOM 1444 N N . MET A 1 186 ? 6.613 -7 11.141 1 96.69 186 MET A N 1
ATOM 1445 C CA . MET A 1 186 ? 7.543 -7.777 10.336 1 96.69 186 MET A CA 1
ATOM 1446 C C . MET A 1 186 ? 7.586 -9.227 10.797 1 96.69 186 MET A C 1
ATOM 1448 O O . MET A 1 186 ? 8.117 -9.531 11.867 1 96.69 186 MET A O 1
ATOM 1452 N N . ILE A 1 187 ? 7.086 -10.133 10.055 1 96.31 187 ILE A N 1
ATOM 1453 C CA . ILE A 1 187 ? 7.18 -11.562 10.336 1 96.31 187 ILE A CA 1
ATOM 1454 C C . ILE A 1 187 ? 8.445 -12.125 9.703 1 96.31 187 ILE A C 1
ATOM 1456 O O . ILE A 1 187 ? 9.164 -12.922 10.328 1 96.31 187 ILE A O 1
ATOM 1460 N N . LYS A 1 188 ? 8.719 -11.797 8.383 1 92.5 188 LYS A N 1
ATOM 1461 C CA . LYS A 1 188 ? 9.906 -12.133 7.598 1 92.5 188 LYS A CA 1
ATOM 1462 C C . LYS A 1 188 ? 10.32 -10.969 6.707 1 92.5 188 LYS A C 1
ATOM 1464 O O . LYS A 1 188 ? 9.477 -10.195 6.25 1 92.5 188 LYS A O 1
ATOM 1469 N N . HIS A 1 189 ? 11.641 -10.852 6.516 1 91.69 189 HIS A N 1
ATOM 1470 C CA . HIS A 1 189 ? 12.133 -9.891 5.531 1 91.69 189 HIS A CA 1
ATOM 1471 C C . HIS A 1 189 ? 13.305 -10.469 4.742 1 91.69 189 HIS A C 1
ATOM 1473 O O . HIS A 1 189 ? 14.234 -11.031 5.324 1 91.69 189 HIS A O 1
ATOM 1479 N N . ALA A 1 190 ? 13.227 -10.25 3.494 1 86.56 190 ALA A N 1
ATOM 1480 C CA . ALA A 1 190 ? 14.234 -10.781 2.576 1 86.56 190 ALA A CA 1
ATOM 1481 C C . ALA A 1 190 ? 15.633 -10.32 2.971 1 86.56 190 ALA A C 1
ATOM 1483 O O . ALA A 1 190 ? 16.609 -11.031 2.752 1 86.56 190 ALA A O 1
ATOM 1484 N N . PHE A 1 191 ? 15.719 -9.195 3.555 1 83 191 PHE A N 1
ATOM 1485 C CA . PHE A 1 191 ? 17.016 -8.664 3.986 1 83 191 PHE A CA 1
ATOM 1486 C C . PHE A 1 191 ? 17.672 -9.594 4.988 1 83 191 PHE A C 1
ATOM 1488 O O . PHE A 1 191 ? 18.906 -9.68 5.047 1 83 191 PHE A O 1
ATOM 1495 N N . GLN A 1 192 ? 16.875 -10.219 5.805 1 83.31 192 GLN A N 1
ATOM 1496 C CA . GLN A 1 192 ? 17.391 -11.141 6.809 1 83.31 192 GLN A CA 1
ATOM 1497 C C . GLN A 1 192 ? 18.094 -12.32 6.152 1 83.31 192 GLN A C 1
ATOM 1499 O O . GLN A 1 192 ? 18.953 -12.969 6.773 1 83.31 192 GLN A O 1
ATOM 1504 N N . ALA A 1 193 ? 17.766 -12.562 4.91 1 79.69 193 ALA A N 1
ATOM 1505 C CA . ALA A 1 193 ? 18.391 -13.648 4.152 1 79.69 193 ALA A CA 1
ATOM 1506 C C . ALA A 1 193 ? 19.531 -13.125 3.281 1 79.69 193 ALA A C 1
ATOM 1508 O O . ALA A 1 193 ? 20.047 -13.852 2.436 1 79.69 193 ALA A O 1
ATOM 1509 N N . GLY A 1 194 ? 19.828 -11.766 3.393 1 80.38 194 GLY A N 1
ATOM 1510 C CA . GLY A 1 194 ? 20.938 -11.188 2.67 1 80.38 194 GLY A CA 1
ATOM 1511 C C . GLY A 1 194 ? 20.562 -10.664 1.297 1 80.38 194 GLY A C 1
ATOM 1512 O O . GLY A 1 194 ? 21.438 -10.398 0.464 1 80.38 194 GLY A O 1
ATOM 1513 N N . ILE A 1 195 ? 19.344 -10.609 1.047 1 84.31 195 ILE A N 1
ATOM 1514 C CA . ILE A 1 195 ? 18.875 -10.125 -0.248 1 84.31 195 ILE A CA 1
ATOM 1515 C C . ILE A 1 195 ? 18.828 -8.594 -0.233 1 84.31 195 ILE A C 1
ATOM 1517 O O . ILE A 1 195 ? 18.281 -8 0.697 1 84.31 195 ILE A O 1
ATOM 1521 N N . LYS A 1 196 ? 19.266 -7.953 -1.21 1 84.75 196 LYS A N 1
ATOM 1522 C CA . LYS A 1 196 ? 19.359 -6.496 -1.274 1 84.75 196 LYS A CA 1
ATOM 1523 C C . LYS A 1 196 ? 18.047 -5.887 -1.746 1 84.75 196 LYS A C 1
ATOM 1525 O O . LYS A 1 196 ? 17.203 -6.582 -2.332 1 84.75 196 LYS A O 1
ATOM 1530 N N . ALA A 1 197 ? 17.953 -4.594 -1.542 1 85.12 197 ALA A N 1
ATOM 1531 C CA . ALA A 1 197 ? 16.812 -3.854 -2.066 1 85.12 197 ALA A CA 1
ATOM 1532 C C . ALA A 1 197 ? 16.766 -3.904 -3.59 1 85.12 197 ALA A C 1
ATOM 1534 O O . ALA A 1 197 ? 17.812 -3.816 -4.246 1 85.12 197 ALA A O 1
ATOM 1535 N N . GLN A 1 198 ? 15.648 -4.102 -4.121 1 88.88 198 GLN A N 1
ATOM 1536 C CA . GLN A 1 198 ? 15.523 -4.285 -5.562 1 88.88 198 GLN A CA 1
ATOM 1537 C C . GLN A 1 198 ? 14.477 -3.346 -6.152 1 88.88 198 GLN A C 1
ATOM 1539 O O . GLN A 1 198 ? 13.539 -2.949 -5.461 1 88.88 198 GLN A O 1
ATOM 1544 N N . LYS A 1 199 ? 14.602 -3.014 -7.41 1 87.44 199 LYS A N 1
ATOM 1545 C CA . LYS A 1 199 ? 13.609 -2.221 -8.125 1 87.44 199 LYS A CA 1
ATOM 1546 C C . LYS A 1 199 ? 12.242 -2.904 -8.117 1 87.44 199 LYS A C 1
ATOM 1548 O O . LYS A 1 199 ? 12.148 -4.121 -8.297 1 87.44 199 LYS A O 1
ATOM 1553 N N . GLY A 1 200 ? 11.141 -2.135 -7.801 1 89.12 200 GLY A N 1
ATOM 1554 C CA . GLY A 1 200 ? 9.781 -2.652 -7.797 1 89.12 200 GLY A CA 1
ATOM 1555 C C . GLY A 1 200 ? 9.312 -3.1 -6.426 1 89.12 200 GLY A C 1
ATOM 1556 O O . GLY A 1 200 ? 8.117 -3.199 -6.172 1 89.12 200 GLY A O 1
ATOM 1557 N N . VAL A 1 201 ? 10.312 -3.377 -5.598 1 90.75 201 VAL A N 1
ATOM 1558 C CA . VAL A 1 201 ? 9.953 -3.857 -4.27 1 90.75 201 VAL A CA 1
ATOM 1559 C C . VAL A 1 201 ? 10.273 -2.787 -3.229 1 90.75 201 VAL A C 1
ATOM 1561 O O . VAL A 1 201 ? 9.367 -2.213 -2.621 1 90.75 201 VAL A O 1
ATOM 1564 N N . GLU A 1 202 ? 11.523 -2.389 -3.121 1 86.62 202 GLU A N 1
ATOM 1565 C CA . GLU A 1 202 ? 11.906 -1.386 -2.131 1 86.62 202 GLU A CA 1
ATOM 1566 C C . GLU A 1 202 ? 12.352 -0.09 -2.803 1 86.62 202 GLU A C 1
ATOM 1568 O O . GLU A 1 202 ? 12.328 0.975 -2.182 1 86.62 202 GLU A O 1
ATOM 1573 N N . LEU A 1 203 ? 12.812 -0.219 -3.939 1 85 203 LEU A N 1
ATOM 1574 C CA . LEU A 1 203 ? 13.422 0.921 -4.621 1 85 203 LEU A CA 1
ATOM 1575 C C . LEU A 1 203 ? 12.445 1.539 -5.617 1 85 203 LEU A C 1
ATOM 1577 O O . LEU A 1 203 ? 11.617 0.835 -6.195 1 85 203 LEU A O 1
ATOM 1581 N N . MET B 1 1 ? -4.438 -32.812 15.703 1 36.97 1 MET B N 1
ATOM 1582 C CA . MET B 1 1 ? -3.746 -32.344 14.5 1 36.97 1 MET B CA 1
ATOM 1583 C C . MET B 1 1 ? -2.857 -33.438 13.93 1 36.97 1 MET B C 1
ATOM 1585 O O . MET B 1 1 ? -1.68 -33.531 14.273 1 36.97 1 MET B O 1
ATOM 1589 N N . THR B 1 2 ? -3.395 -34.469 13.773 1 43.56 2 THR B N 1
ATOM 1590 C CA . THR B 1 2 ? -2.713 -35.656 13.258 1 43.56 2 THR B CA 1
ATOM 1591 C C . THR B 1 2 ? -2.109 -35.375 11.883 1 43.56 2 THR B C 1
ATOM 1593 O O . THR B 1 2 ? -2.832 -35.281 10.891 1 43.56 2 THR B O 1
ATOM 1596 N N . ASP B 1 3 ? -1.234 -34.406 11.852 1 52.34 3 ASP B N 1
ATOM 1597 C CA . ASP B 1 3 ? -0.501 -34.094 10.625 1 52.34 3 ASP B CA 1
ATOM 1598 C C . ASP B 1 3 ? -0.075 -35.375 9.898 1 52.34 3 ASP B C 1
ATOM 1600 O O . ASP B 1 3 ? 0.604 -36.219 10.469 1 52.34 3 ASP B O 1
ATOM 1604 N N . SER B 1 4 ? -0.995 -35.906 9 1 63.84 4 SER B N 1
ATOM 1605 C CA . SER B 1 4 ? -0.786 -37.156 8.289 1 63.84 4 SER B CA 1
ATOM 1606 C C . SER B 1 4 ? 0.604 -37.219 7.66 1 63.84 4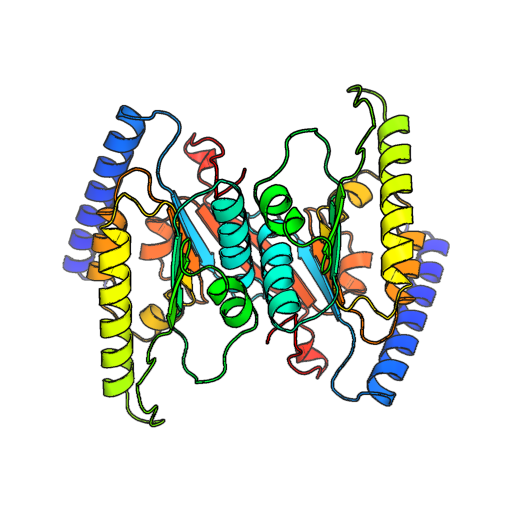 SER B C 1
ATOM 1608 O O . SER B 1 4 ? 1.219 -36.188 7.41 1 63.84 4 SER B O 1
ATOM 1610 N N . PRO B 1 5 ? 1.307 -38.344 7.789 1 72.06 5 PRO B N 1
ATOM 1611 C CA . PRO B 1 5 ? 2.598 -38.625 7.148 1 72.06 5 PRO B CA 1
ATOM 1612 C C . PRO B 1 5 ? 2.703 -38 5.75 1 72.06 5 PRO B C 1
ATOM 1614 O O . PRO B 1 5 ? 3.77 -37.531 5.363 1 72.06 5 PRO B O 1
ATOM 1617 N N . GLU B 1 6 ? 1.657 -37.938 5.055 1 74.88 6 GLU B N 1
ATOM 1618 C CA . GLU B 1 6 ? 1.661 -37.375 3.709 1 74.88 6 GLU B CA 1
ATOM 1619 C C . GLU B 1 6 ? 1.89 -35.875 3.744 1 74.88 6 GLU B C 1
ATOM 1621 O O . GLU B 1 6 ? 2.584 -35.312 2.887 1 74.88 6 GLU B O 1
ATOM 1626 N N . ARG B 1 7 ? 1.365 -35.375 4.773 1 73.19 7 ARG B N 1
ATOM 1627 C CA . ARG B 1 7 ? 1.538 -33.938 4.93 1 73.19 7 ARG B CA 1
ATOM 1628 C C . ARG B 1 7 ? 2.998 -33.594 5.195 1 73.19 7 ARG B C 1
ATOM 1630 O O . ARG B 1 7 ? 3.516 -32.594 4.656 1 73.19 7 ARG B O 1
ATOM 1637 N N . ASP B 1 8 ? 3.588 -34.312 5.926 1 75.44 8 ASP B N 1
ATOM 1638 C CA . ASP B 1 8 ? 4.992 -34.094 6.277 1 75.44 8 ASP B CA 1
ATOM 1639 C C . ASP B 1 8 ? 5.895 -34.281 5.066 1 75.44 8 ASP B C 1
ATOM 1641 O O . ASP B 1 8 ? 6.871 -33.562 4.887 1 75.44 8 ASP B O 1
ATOM 1645 N N . GLU B 1 9 ? 5.59 -35.312 4.336 1 74.88 9 GLU B N 1
ATOM 1646 C CA . GLU B 1 9 ? 6.371 -35.562 3.131 1 74.88 9 GLU B CA 1
ATOM 1647 C C . GLU B 1 9 ? 6.246 -34.438 2.131 1 74.88 9 GLU B C 1
ATOM 1649 O O . GLU B 1 9 ? 7.234 -34.031 1.516 1 74.88 9 GLU B O 1
ATOM 1654 N N . ARG B 1 10 ? 5.027 -33.969 1.965 1 75.75 10 ARG B N 1
ATOM 1655 C CA . ARG B 1 10 ? 4.805 -32.844 1.063 1 75.75 10 ARG B CA 1
ATOM 1656 C C . ARG B 1 10 ? 5.539 -31.594 1.549 1 75.75 10 ARG B C 1
ATOM 1658 O O . ARG B 1 10 ? 6.125 -30.859 0.749 1 75.75 10 ARG B O 1
ATOM 1665 N N . HIS B 1 11 ? 5.453 -31.391 2.795 1 78.12 11 HIS B N 1
ATOM 1666 C CA . HIS B 1 11 ? 6.164 -30.266 3.4 1 78.12 11 HIS B CA 1
ATOM 1667 C C . HIS B 1 11 ? 7.664 -30.359 3.154 1 78.12 11 HIS B C 1
ATOM 1669 O O . HIS B 1 11 ? 8.297 -29.391 2.748 1 78.12 11 HIS B O 1
ATOM 1675 N N . LEU B 1 12 ? 8.172 -31.516 3.414 1 76.12 12 LEU B N 1
ATOM 1676 C CA . LEU B 1 12 ? 9.602 -31.719 3.217 1 76.12 12 LEU B CA 1
ATOM 1677 C C . LEU B 1 12 ? 9.992 -31.469 1.766 1 76.12 12 LEU B C 1
ATOM 1679 O O . LEU B 1 12 ? 11 -30.797 1.498 1 76.12 12 LEU B O 1
ATOM 1683 N N . ALA B 1 13 ? 9.273 -32.031 0.859 1 77.81 13 ALA B N 1
ATOM 1684 C CA . ALA B 1 13 ? 9.555 -31.844 -0.562 1 77.81 13 ALA B CA 1
ATOM 1685 C C . ALA B 1 13 ? 9.508 -30.375 -0.94 1 77.81 13 ALA B C 1
ATOM 1687 O O . ALA B 1 13 ? 10.344 -29.891 -1.702 1 77.81 13 ALA B O 1
ATOM 1688 N N . ARG B 1 14 ? 8.531 -29.688 -0.401 1 74.88 14 ARG B N 1
ATOM 1689 C CA . ARG B 1 14 ? 8.383 -28.266 -0.681 1 74.88 14 ARG B CA 1
ATOM 1690 C C . ARG B 1 14 ? 9.578 -27.469 -0.156 1 74.88 14 ARG B C 1
ATOM 1692 O O . ARG B 1 14 ? 10.102 -26.594 -0.847 1 74.88 14 ARG B O 1
ATOM 1699 N N . MET B 1 15 ? 9.93 -27.844 1.008 1 75.88 15 MET B N 1
ATOM 1700 C CA . MET B 1 15 ? 11.039 -27.125 1.632 1 75.88 15 MET B CA 1
ATOM 1701 C C . MET B 1 15 ? 12.352 -27.406 0.897 1 75.88 15 MET B C 1
ATOM 1703 O O . MET B 1 15 ? 13.195 -26.516 0.77 1 75.88 15 MET B O 1
ATOM 1707 N N . GLN B 1 16 ? 12.445 -28.688 0.477 1 75.69 16 GLN B N 1
ATOM 1708 C CA . GLN B 1 16 ? 13.625 -29.031 -0.3 1 75.69 16 GLN B CA 1
ATOM 1709 C C . GLN B 1 16 ? 13.664 -28.266 -1.619 1 75.69 16 GLN B C 1
ATOM 1711 O O . GLN B 1 16 ? 14.719 -27.766 -2.023 1 75.69 16 GLN B O 1
ATOM 1716 N N . ARG B 1 17 ? 12.594 -28.188 -2.191 1 76.06 17 ARG B N 1
ATOM 1717 C CA . ARG B 1 17 ? 12.516 -27.438 -3.438 1 76.06 17 ARG B CA 1
ATOM 1718 C C . ARG B 1 17 ? 12.82 -25.953 -3.201 1 76.06 17 ARG B C 1
ATOM 1720 O O . ARG B 1 17 ? 13.547 -25.328 -3.977 1 76.06 17 ARG B O 1
ATOM 1727 N N . LYS B 1 18 ? 12.227 -25.438 -2.201 1 75.38 18 LYS B N 1
ATOM 1728 C CA . LYS B 1 18 ? 12.5 -24.047 -1.854 1 75.38 18 LYS B CA 1
ATOM 1729 C C . LYS B 1 18 ? 13.992 -23.812 -1.659 1 75.38 18 LYS B C 1
ATOM 1731 O O . LYS B 1 18 ? 14.547 -22.844 -2.182 1 75.38 18 LYS B O 1
ATOM 1736 N N . LYS B 1 19 ? 14.531 -24.703 -0.896 1 73.88 19 LYS B N 1
ATOM 1737 C CA . LYS B 1 19 ? 15.961 -24.562 -0.632 1 73.88 19 LYS B CA 1
ATOM 1738 C C . LYS B 1 19 ? 16.766 -24.625 -1.929 1 73.88 19 LYS B C 1
ATOM 1740 O O . LYS B 1 19 ? 17.703 -23.844 -2.119 1 73.88 19 LYS B O 1
ATOM 1745 N N . ALA B 1 20 ? 16.391 -25.562 -2.742 1 75.81 20 ALA B N 1
ATOM 1746 C CA . ALA B 1 20 ? 17.109 -25.719 -4.008 1 75.81 20 ALA B CA 1
ATOM 1747 C C . ALA B 1 20 ? 16.984 -24.453 -4.863 1 75.81 20 ALA B C 1
ATOM 1749 O O . ALA B 1 20 ? 17.969 -24.016 -5.48 1 75.81 20 ALA B O 1
ATOM 1750 N N . VAL B 1 21 ? 15.859 -23.906 -4.879 1 70.19 21 VAL B N 1
ATOM 1751 C CA . VAL B 1 21 ? 15.594 -22.703 -5.672 1 70.19 21 VAL B CA 1
ATOM 1752 C C . VAL B 1 21 ? 16.375 -21.516 -5.105 1 70.19 21 VAL B C 1
ATOM 1754 O O . VAL B 1 21 ? 16.984 -20.75 -5.855 1 70.19 21 VAL B O 1
ATOM 1757 N N . ILE B 1 22 ? 16.328 -21.453 -3.822 1 69.88 22 ILE B N 1
ATOM 1758 C CA . ILE B 1 22 ? 17.031 -20.375 -3.15 1 69.88 22 ILE B CA 1
ATOM 1759 C C . ILE B 1 22 ? 18.531 -20.5 -3.398 1 69.88 22 ILE B C 1
ATOM 1761 O O . ILE B 1 22 ? 19.203 -19.516 -3.703 1 69.88 22 ILE B O 1
ATOM 1765 N N . ASP B 1 23 ? 18.953 -21.75 -3.285 1 70.62 23 ASP B N 1
ATOM 1766 C CA . ASP B 1 23 ? 20.375 -22 -3.535 1 70.62 23 ASP B CA 1
ATOM 1767 C C . ASP B 1 23 ? 20.75 -21.609 -4.961 1 70.62 23 ASP B C 1
ATOM 1769 O O . ASP B 1 23 ? 21.812 -21.016 -5.184 1 70.62 23 ASP B O 1
ATOM 1773 N N . GLU B 1 24 ? 19.969 -21.953 -5.781 1 69.69 24 GLU B N 1
ATOM 1774 C CA . GLU B 1 24 ? 20.219 -21.609 -7.18 1 69.69 24 GLU B CA 1
ATOM 1775 C C . GLU B 1 24 ? 20.188 -20.094 -7.391 1 69.69 24 GLU B C 1
ATOM 1777 O O . GLU B 1 24 ? 21.031 -19.562 -8.125 1 69.69 24 GLU B O 1
ATOM 1782 N N . ARG B 1 25 ? 19.266 -19.5 -6.781 1 65.88 25 ARG B N 1
ATOM 1783 C CA . ARG B 1 25 ? 19.109 -18.047 -6.91 1 65.88 25 ARG B CA 1
ATOM 1784 C C . ARG B 1 25 ? 20.328 -17.312 -6.344 1 65.88 25 ARG B C 1
ATOM 1786 O O . ARG B 1 25 ? 20.844 -16.391 -6.961 1 65.88 25 ARG B O 1
ATOM 1793 N N . ILE B 1 26 ? 20.703 -17.75 -5.18 1 63.91 26 ILE B N 1
ATOM 1794 C CA . ILE B 1 26 ? 21.859 -17.156 -4.512 1 63.91 26 ILE B CA 1
ATOM 1795 C C . ILE B 1 26 ? 23.125 -17.391 -5.348 1 63.91 26 ILE B C 1
ATOM 1797 O O . ILE B 1 26 ? 23.984 -16.516 -5.457 1 63.91 26 ILE B O 1
ATOM 1801 N N . ALA B 1 27 ? 23.125 -18.516 -5.969 1 65.88 27 ALA B N 1
ATOM 1802 C CA . ALA B 1 27 ? 24.297 -18.859 -6.789 1 65.88 27 ALA B CA 1
ATOM 1803 C C . ALA B 1 27 ? 24.375 -17.969 -8.023 1 65.88 27 ALA B C 1
ATOM 1805 O O . ALA B 1 27 ? 25.469 -17.562 -8.438 1 65.88 27 ALA B O 1
ATOM 1806 N N . ASN B 1 28 ? 23.297 -17.594 -8.609 1 64.12 28 ASN B N 1
ATOM 1807 C CA . ASN B 1 28 ? 23.281 -16.828 -9.859 1 64.12 28 ASN B CA 1
ATOM 1808 C C . ASN B 1 28 ? 23.328 -15.328 -9.609 1 64.12 28 ASN B C 1
ATOM 1810 O O . ASN B 1 28 ? 23.906 -14.586 -10.398 1 64.12 28 ASN B O 1
ATOM 1814 N N . SER B 1 29 ? 22.625 -14.844 -8.68 1 64 29 SER B N 1
ATOM 1815 C CA . SER B 1 29 ? 22.625 -13.438 -8.297 1 64 29 SER B CA 1
ATOM 1816 C C . SER B 1 29 ? 22.672 -13.281 -6.777 1 64 29 SER B C 1
ATOM 1818 O O . SER B 1 29 ? 21.625 -13.195 -6.129 1 64 29 SER B O 1
ATOM 1820 N N . PRO B 1 30 ? 23.906 -13.305 -6.352 1 63.5 30 PRO B N 1
ATOM 1821 C CA . PRO B 1 30 ? 24.094 -13.484 -4.91 1 63.5 30 PRO B CA 1
ATOM 1822 C C . PRO B 1 30 ? 23.281 -12.5 -4.074 1 63.5 30 PRO B C 1
ATOM 1824 O O . PRO B 1 30 ? 22.953 -12.789 -2.924 1 63.5 30 PRO B O 1
ATOM 1827 N N . ASN B 1 31 ? 22.75 -11.398 -4.875 1 77.06 31 ASN B N 1
ATOM 1828 C CA . ASN B 1 31 ? 22.094 -10.477 -3.951 1 77.06 31 ASN B CA 1
ATOM 1829 C C . ASN B 1 31 ? 20.812 -9.906 -4.539 1 77.06 31 ASN B C 1
ATOM 1831 O O . ASN B 1 31 ? 20.312 -8.891 -4.066 1 77.06 31 ASN B O 1
ATOM 1835 N N . GLU B 1 32 ? 20.453 -10.57 -5.605 1 84.69 32 GLU B N 1
ATOM 1836 C CA . GLU B 1 32 ? 19.172 -10.172 -6.211 1 84.69 32 GLU B CA 1
ATOM 1837 C C . GLU B 1 32 ? 18.391 -11.383 -6.707 1 84.69 32 GLU B C 1
ATOM 1839 O O . GLU B 1 32 ? 18.984 -12.32 -7.266 1 84.69 32 GLU B O 1
ATOM 1844 N N . CYS B 1 33 ? 17.203 -11.523 -6.309 1 88.06 33 CYS B N 1
ATOM 1845 C CA . CYS B 1 33 ? 16.312 -12.57 -6.812 1 88.06 33 CYS B CA 1
ATOM 1846 C C . CYS B 1 33 ? 14.859 -12.117 -6.762 1 88.06 33 CYS B C 1
ATOM 1848 O O . CYS B 1 33 ? 14.531 -11.133 -6.09 1 88.06 33 CYS B O 1
ATOM 1850 N N . GLY B 1 34 ? 14.078 -12.797 -7.578 1 94.06 34 GLY B N 1
ATOM 1851 C CA . GLY B 1 34 ? 12.648 -12.562 -7.457 1 94.06 34 GLY B CA 1
ATOM 1852 C C . GLY B 1 34 ? 12.102 -12.898 -6.082 1 94.06 34 GLY B C 1
ATOM 1853 O O . GLY B 1 34 ? 12.43 -13.938 -5.516 1 94.06 34 GLY B O 1
ATOM 1854 N N . LEU B 1 35 ? 11.328 -12.008 -5.543 1 95.5 35 LEU B N 1
ATOM 1855 C CA . LEU B 1 35 ? 10.852 -12.164 -4.172 1 95.5 35 LEU B CA 1
ATOM 1856 C C . LEU B 1 35 ? 9.367 -12.508 -4.152 1 95.5 35 LEU B C 1
ATOM 1858 O O . LEU B 1 35 ? 8.602 -12.016 -4.988 1 95.5 35 LEU B O 1
ATOM 1862 N N . LEU B 1 36 ? 9 -13.375 -3.223 1 97.12 36 LEU B N 1
ATOM 1863 C CA . LEU B 1 36 ? 7.602 -13.586 -2.854 1 97.12 36 LEU B CA 1
ATOM 1864 C C . LEU B 1 36 ? 7.254 -12.82 -1.581 1 97.12 36 LEU B C 1
ATOM 1866 O O . LEU B 1 36 ? 7.812 -13.102 -0.516 1 97.12 36 LEU B O 1
ATOM 1870 N N . LEU B 1 37 ? 6.371 -11.828 -1.725 1 98.38 37 LEU B N 1
ATOM 1871 C CA . LEU B 1 37 ? 5.902 -11.039 -0.593 1 98.38 37 LEU B CA 1
ATOM 1872 C C . LEU B 1 37 ? 4.477 -11.422 -0.211 1 98.38 37 LEU B C 1
ATOM 1874 O O . LEU B 1 37 ? 3.627 -11.617 -1.083 1 98.38 37 LEU B O 1
ATOM 1878 N N . VAL B 1 38 ? 4.262 -11.555 1.099 1 98.81 38 VAL B N 1
ATOM 1879 C CA . VAL B 1 38 ? 2.926 -11.844 1.605 1 98.81 38 VAL B CA 1
ATOM 1880 C C . VAL B 1 38 ? 2.488 -10.75 2.574 1 98.81 38 VAL B C 1
ATOM 1882 O O . VAL B 1 38 ? 3.156 -10.5 3.58 1 98.81 38 VAL B O 1
ATOM 1885 N N . LEU B 1 39 ? 1.424 -10.102 2.24 1 98.81 39 LEU B N 1
ATOM 1886 C CA . LEU B 1 39 ? 0.774 -9.086 3.066 1 98.81 39 LEU B CA 1
ATOM 1887 C C . LEU B 1 39 ? -0.55 -9.602 3.619 1 98.81 39 LEU B C 1
ATOM 1889 O O . LEU B 1 39 ? -1.501 -9.82 2.863 1 98.81 39 LEU B O 1
ATOM 1893 N N . THR B 1 40 ? -0.597 -9.812 4.895 1 98.75 40 THR B N 1
ATOM 1894 C CA . THR B 1 40 ? -1.745 -10.469 5.516 1 98.75 40 THR B CA 1
ATOM 1895 C C . THR B 1 40 ? -2.129 -9.766 6.816 1 98.75 40 THR B C 1
ATOM 1897 O O . THR B 1 40 ? -1.529 -8.75 7.18 1 98.75 40 THR B O 1
ATOM 1900 N N . GLY B 1 41 ? -3.24 -10.211 7.457 1 97.75 41 GLY B N 1
ATOM 1901 C CA . GLY B 1 41 ? -3.709 -9.609 8.695 1 97.75 41 GLY B CA 1
ATOM 1902 C C . GLY B 1 41 ? -5.078 -8.969 8.57 1 97.75 41 GLY B C 1
ATOM 1903 O O . GLY B 1 41 ? -5.668 -8.969 7.484 1 97.75 41 GLY B O 1
ATOM 1904 N N . ASN B 1 42 ? -5.52 -8.375 9.695 1 96.56 42 ASN B N 1
ATOM 1905 C CA . ASN B 1 42 ? -6.887 -7.871 9.766 1 96.56 42 ASN B CA 1
ATOM 1906 C C . ASN B 1 42 ? -6.941 -6.367 9.5 1 96.56 42 ASN B C 1
ATOM 1908 O O . ASN B 1 42 ? -8.023 -5.805 9.312 1 96.56 42 ASN B O 1
ATOM 1912 N N . GLY B 1 43 ? -5.781 -5.766 9.492 1 95.56 43 GLY B N 1
ATOM 1913 C CA . GLY B 1 43 ? -5.75 -4.324 9.328 1 95.56 43 GLY B CA 1
ATOM 1914 C C . GLY B 1 43 ? -5.867 -3.885 7.883 1 95.56 43 GLY B C 1
ATOM 1915 O O . GLY B 1 43 ? -5.723 -4.699 6.969 1 95.56 43 GLY B O 1
ATOM 1916 N N . LYS B 1 44 ? -6.133 -2.645 7.676 1 95.38 44 LYS B N 1
ATOM 1917 C CA . LYS B 1 44 ? -6.203 -2.055 6.34 1 95.38 44 LYS B CA 1
ATOM 1918 C C . LYS B 1 44 ? -4.812 -1.932 5.723 1 95.38 44 LYS B C 1
ATOM 1920 O O . LYS B 1 44 ? -3.816 -1.813 6.438 1 95.38 44 LYS B O 1
ATOM 1925 N N . GLY B 1 45 ? -4.723 -2.027 4.355 1 97.31 45 GLY B N 1
ATOM 1926 C CA . GLY B 1 45 ? -3.479 -1.647 3.701 1 97.31 45 GLY B CA 1
ATOM 1927 C C . GLY B 1 45 ? -2.873 -2.766 2.873 1 97.31 45 GLY B C 1
ATOM 1928 O O . GLY B 1 45 ? -1.936 -2.539 2.105 1 97.31 45 GLY B O 1
ATOM 1929 N N . LYS B 1 46 ? -3.41 -3.992 2.961 1 98.25 46 LYS B N 1
ATOM 1930 C CA . LYS B 1 46 ? -2.822 -5.129 2.26 1 98.25 46 LYS B CA 1
ATOM 1931 C C . LYS B 1 46 ? -2.863 -4.922 0.748 1 98.25 46 LYS B C 1
ATOM 1933 O O . LYS B 1 46 ? -1.817 -4.812 0.102 1 98.25 46 LYS B O 1
ATOM 1938 N N . SER B 1 47 ? -4.059 -4.758 0.22 1 98 47 SER B N 1
ATOM 1939 C CA . SER B 1 47 ? -4.207 -4.547 -1.217 1 98 47 SER B CA 1
ATOM 1940 C C . SER B 1 47 ? -3.537 -3.252 -1.661 1 98 47 SER B C 1
ATOM 1942 O O . SER B 1 47 ? -2.818 -3.23 -2.662 1 98 47 SER B O 1
ATOM 1944 N N . SER B 1 48 ? -3.771 -2.213 -0.872 1 98.25 48 SER B N 1
ATOM 1945 C CA . SER B 1 48 ? -3.189 -0.934 -1.266 1 98.25 48 SER B CA 1
ATOM 1946 C C . SER B 1 48 ? -1.667 -1.004 -1.293 1 98.25 48 SER B C 1
ATOM 1948 O O . SER B 1 48 ? -1.026 -0.377 -2.141 1 98.25 48 SER B O 1
ATOM 1950 N N . SER B 1 49 ? -1.054 -1.743 -0.379 1 98.56 49 SER B N 1
ATOM 1951 C CA . SER B 1 49 ? 0.397 -1.899 -0.401 1 98.56 49 SER B CA 1
ATOM 1952 C C . SER B 1 49 ? 0.858 -2.598 -1.677 1 98.56 49 SER B C 1
ATOM 1954 O O . SER B 1 49 ? 1.834 -2.176 -2.303 1 98.56 49 SER B O 1
ATOM 1956 N N . ALA B 1 50 ? 0.169 -3.619 -2.068 1 98.69 50 ALA B N 1
ATOM 1957 C CA . ALA B 1 50 ? 0.497 -4.32 -3.307 1 98.69 50 ALA B CA 1
ATOM 1958 C C . ALA B 1 50 ? 0.404 -3.383 -4.508 1 98.69 50 ALA B C 1
ATOM 1960 O O . ALA B 1 50 ? 1.287 -3.379 -5.367 1 98.69 50 ALA B O 1
ATOM 1961 N N . PHE B 1 51 ? -0.632 -2.557 -4.539 1 98.56 51 PHE B N 1
ATOM 1962 C CA . PHE B 1 51 ? -0.833 -1.656 -5.668 1 98.56 51 PHE B CA 1
ATOM 1963 C C . PHE B 1 51 ? 0.179 -0.518 -5.637 1 98.56 51 PHE B C 1
ATOM 1965 O O . PHE B 1 51 ? 0.573 -0.004 -6.688 1 98.56 51 PHE B O 1
ATOM 1972 N N . GLY B 1 52 ? 0.56 -0.122 -4.41 1 98.56 52 GLY B N 1
ATOM 1973 C CA . GLY B 1 52 ? 1.672 0.812 -4.324 1 98.56 52 GLY B CA 1
ATOM 1974 C C . GLY B 1 52 ? 2.959 0.262 -4.906 1 98.56 52 GLY B C 1
ATOM 1975 O O . GLY B 1 52 ? 3.695 0.981 -5.586 1 98.56 52 GLY B O 1
ATOM 1976 N N . MET B 1 53 ? 3.23 -0.995 -4.648 1 98.44 53 MET B N 1
ATOM 1977 C CA . MET B 1 53 ? 4.406 -1.635 -5.23 1 98.44 53 MET B CA 1
ATOM 1978 C C . MET B 1 53 ? 4.266 -1.765 -6.742 1 98.44 53 MET B C 1
ATOM 1980 O O . MET B 1 53 ? 5.258 -1.691 -7.473 1 98.44 53 MET B O 1
ATOM 1984 N N . LEU B 1 54 ? 3.008 -1.98 -7.18 1 98.69 54 LEU B N 1
ATOM 1985 C CA . LEU B 1 54 ? 2.74 -1.984 -8.609 1 98.69 54 LEU B CA 1
ATOM 1986 C C . LEU B 1 54 ? 3.168 -0.665 -9.25 1 98.69 54 LEU B C 1
ATOM 1988 O O . LEU B 1 54 ? 3.885 -0.657 -10.25 1 98.69 54 LEU B O 1
ATOM 1992 N N . ALA B 1 55 ? 2.746 0.438 -8.641 1 98.56 55 ALA B N 1
ATOM 1993 C CA . ALA B 1 55 ? 3.131 1.754 -9.148 1 98.56 55 ALA B CA 1
ATOM 1994 C C . ALA B 1 55 ? 4.648 1.92 -9.148 1 98.56 55 ALA B C 1
ATOM 1996 O O . ALA B 1 55 ? 5.223 2.453 -10.102 1 98.56 55 ALA B O 1
ATOM 1997 N N . ARG B 1 56 ? 5.293 1.423 -8.078 1 98.12 56 ARG B N 1
ATOM 1998 C CA . ARG B 1 56 ? 6.746 1.484 -7.965 1 98.12 56 ARG B CA 1
ATOM 1999 C C . ARG B 1 56 ? 7.414 0.729 -9.109 1 98.12 56 ARG B C 1
ATOM 2001 O O . ARG B 1 56 ? 8.328 1.251 -9.75 1 98.12 56 ARG B O 1
ATOM 2008 N N . ALA B 1 57 ? 6.969 -0.478 -9.328 1 98.38 57 ALA B N 1
ATOM 2009 C CA . ALA B 1 57 ? 7.516 -1.313 -10.391 1 98.38 57 ALA B CA 1
ATOM 2010 C C . ALA B 1 57 ? 7.32 -0.659 -11.758 1 98.38 57 ALA B C 1
ATOM 2012 O O . ALA B 1 57 ? 8.234 -0.642 -12.578 1 98.38 57 ALA B O 1
ATOM 2013 N N . MET B 1 58 ? 6.117 -0.1 -11.953 1 98.31 58 MET B N 1
ATOM 2014 C CA . MET B 1 58 ? 5.812 0.572 -13.219 1 98.31 58 MET B CA 1
ATOM 2015 C C . MET B 1 58 ? 6.691 1.804 -13.406 1 98.31 58 MET B C 1
ATOM 2017 O O . MET B 1 58 ? 7.098 2.119 -14.523 1 98.31 58 MET B O 1
ATOM 2021 N N . GLY B 1 59 ? 6.969 2.453 -12.328 1 97.62 59 GLY B N 1
ATOM 2022 C CA . GLY B 1 59 ? 7.871 3.592 -12.383 1 97.62 59 GLY B CA 1
ATOM 2023 C C . GLY B 1 59 ? 9.258 3.234 -12.891 1 97.62 59 GLY B C 1
ATOM 2024 O O . GLY B 1 59 ? 9.938 4.07 -13.492 1 97.62 59 GLY B O 1
ATOM 2025 N N . HIS B 1 60 ? 9.586 2.018 -12.664 1 97.06 60 HIS B N 1
ATOM 2026 C CA . HIS B 1 60 ? 10.891 1.544 -13.109 1 97.06 60 HIS B CA 1
ATOM 2027 C C . HIS B 1 60 ? 10.789 0.864 -14.477 1 97.06 60 HIS B C 1
ATOM 2029 O O . HIS B 1 60 ? 11.742 0.22 -14.922 1 97.06 60 HIS B O 1
ATOM 2035 N N . GLY B 1 61 ? 9.625 0.894 -15.031 1 97.25 61 GLY B N 1
ATOM 2036 C CA . GLY B 1 61 ? 9.469 0.418 -16.391 1 97.25 61 GLY B CA 1
ATOM 2037 C C . GLY B 1 61 ? 9.172 -1.067 -16.484 1 97.25 61 GLY B C 1
ATOM 2038 O O . GLY B 1 61 ? 9.195 -1.65 -17.562 1 97.25 61 GLY B O 1
ATOM 2039 N N . MET B 1 62 ? 8.852 -1.691 -15.406 1 98.06 62 MET B N 1
ATOM 2040 C CA . MET B 1 62 ? 8.586 -3.127 -15.398 1 98.06 62 MET B CA 1
ATOM 2041 C C . MET B 1 62 ? 7.223 -3.426 -16.016 1 98.06 62 MET B C 1
ATOM 2043 O O . MET B 1 62 ? 6.281 -2.648 -15.859 1 98.06 62 MET B O 1
ATOM 2047 N N . GLN B 1 63 ? 7.168 -4.57 -16.719 1 98.69 63 GLN B N 1
ATOM 2048 C CA . GLN B 1 63 ? 5.871 -5.152 -17.062 1 98.69 63 GLN B CA 1
ATOM 2049 C C . GLN B 1 63 ? 5.254 -5.859 -15.859 1 98.69 63 GLN B C 1
ATOM 2051 O O . GLN B 1 63 ? 5.953 -6.527 -15.102 1 98.69 63 GLN B O 1
ATOM 2056 N N . CYS B 1 64 ? 3.949 -5.656 -15.734 1 98.81 64 CYS B N 1
ATOM 2057 C CA . CYS B 1 64 ? 3.328 -6.16 -14.516 1 98.81 64 CYS B CA 1
ATOM 2058 C C . CYS B 1 64 ? 2.023 -6.883 -14.828 1 98.81 64 CYS B C 1
ATOM 2060 O O . CYS B 1 64 ? 1.475 -6.738 -15.922 1 98.81 64 CYS B O 1
ATOM 2062 N N . GLY B 1 65 ? 1.604 -7.723 -13.945 1 98.81 65 GLY B N 1
ATOM 2063 C CA . GLY B 1 65 ? 0.304 -8.375 -13.969 1 98.81 65 GLY B CA 1
ATOM 2064 C C . GLY B 1 65 ? -0.422 -8.305 -12.641 1 98.81 65 GLY B C 1
ATOM 2065 O O . GLY B 1 65 ? 0.207 -8.344 -11.578 1 98.81 65 GLY B O 1
ATOM 2066 N N . VAL B 1 66 ? -1.722 -8.172 -12.75 1 98.69 66 VAL B N 1
ATOM 2067 C CA . VAL B 1 66 ? -2.586 -8.156 -11.57 1 98.69 66 VAL B CA 1
ATOM 2068 C C . VAL B 1 66 ? -3.736 -9.141 -11.766 1 98.69 66 VAL B C 1
ATOM 2070 O O . VAL B 1 66 ? -4.383 -9.148 -12.812 1 98.69 66 VAL B O 1
ATOM 2073 N N . VAL B 1 67 ? -3.924 -9.961 -10.781 1 98.31 67 VAL B N 1
ATOM 2074 C CA . VAL B 1 67 ? -5.148 -10.75 -10.695 1 98.31 67 VAL B CA 1
ATOM 2075 C C . VAL B 1 67 ? -5.824 -10.516 -9.352 1 98.31 67 VAL B C 1
ATOM 2077 O O . VAL B 1 67 ? -5.211 -10.703 -8.297 1 98.31 67 VAL B O 1
ATOM 2080 N N . GLN B 1 68 ? -7.047 -10.078 -9.391 1 97.38 68 GLN B N 1
ATOM 2081 C CA . GLN B 1 68 ? -7.828 -9.875 -8.18 1 97.38 68 GLN B CA 1
ATOM 2082 C C . GLN B 1 68 ? -8.773 -11.047 -7.93 1 97.38 68 GLN B C 1
ATOM 2084 O O . GLN B 1 68 ? -9.625 -11.359 -8.766 1 97.38 68 GLN B O 1
ATOM 2089 N N . PHE B 1 69 ? -8.609 -11.68 -6.727 1 96 69 PHE B N 1
ATOM 2090 C CA . PHE B 1 69 ? -9.484 -12.773 -6.324 1 96 69 PHE B CA 1
ATOM 2091 C C . PHE B 1 69 ? -10.617 -12.266 -5.445 1 96 69 PHE B C 1
ATOM 2093 O O . PHE B 1 69 ? -10.734 -12.656 -4.285 1 96 69 PHE B O 1
ATOM 2100 N N . ILE B 1 70 ? -11.438 -11.383 -5.969 1 86.31 70 ILE B N 1
ATOM 2101 C CA . ILE B 1 70 ? -12.539 -10.773 -5.23 1 86.31 70 ILE B CA 1
ATOM 2102 C C . ILE B 1 70 ? -13.867 -11.109 -5.918 1 86.31 70 ILE B C 1
ATOM 2104 O O . ILE B 1 70 ? -13.883 -11.484 -7.09 1 86.31 70 ILE B O 1
ATOM 2108 N N . LYS B 1 71 ? -14.82 -11.055 -4.871 1 75.5 71 LYS B N 1
ATOM 2109 C CA . LYS B 1 71 ? -16.188 -11.266 -5.367 1 75.5 71 LYS B CA 1
ATOM 2110 C C . LYS B 1 71 ? -16.906 -9.945 -5.562 1 75.5 71 LYS B C 1
ATOM 2112 O O . LYS B 1 71 ? -16.719 -9.008 -4.785 1 75.5 71 LYS B O 1
ATOM 2117 N N . GLY B 1 72 ? -17.391 -9.664 -6.758 1 67.44 72 GLY B N 1
ATOM 2118 C CA . GLY B 1 72 ? -18.25 -8.516 -6.949 1 67.44 72 GLY B CA 1
ATOM 2119 C C . GLY B 1 72 ? -17.875 -7.684 -8.164 1 67.44 72 GLY B C 1
ATOM 2120 O O . GLY B 1 72 ? -16.797 -7.852 -8.727 1 67.44 72 GLY B O 1
ATOM 2121 N N . ARG B 1 73 ? -18.875 -6.938 -8.453 1 64.25 73 ARG B N 1
ATOM 2122 C CA . ARG B 1 73 ? -18.891 -6.371 -9.797 1 64.25 73 ARG B CA 1
ATOM 2123 C C . ARG B 1 73 ? -18.422 -4.922 -9.797 1 64.25 73 ARG B C 1
ATOM 2125 O O . ARG B 1 73 ? -18.094 -4.367 -10.844 1 64.25 73 ARG B O 1
ATOM 2132 N N . ASN B 1 74 ? -18.172 -4.312 -8.609 1 76 74 ASN B N 1
ATOM 2133 C CA . ASN B 1 74 ? -17.859 -2.9 -8.797 1 76 74 ASN B CA 1
ATOM 2134 C C . ASN B 1 74 ? -16.344 -2.668 -8.891 1 76 74 ASN B C 1
ATOM 2136 O O . ASN B 1 74 ? -15.578 -3.215 -8.102 1 76 74 ASN B O 1
ATOM 2140 N N . SER B 1 75 ? -16.078 -1.878 -9.883 1 85 75 SER B N 1
ATOM 2141 C CA . SER B 1 75 ? -14.664 -1.571 -10.102 1 85 75 SER B CA 1
ATOM 2142 C C . SER B 1 75 ? -14.086 -0.782 -8.93 1 85 75 SER B C 1
ATOM 2144 O O . SER B 1 75 ? -14.719 0.146 -8.43 1 85 75 SER B O 1
ATOM 2146 N N . THR B 1 76 ? -12.961 -1.179 -8.531 1 89.06 76 THR B N 1
ATOM 2147 C CA . THR B 1 76 ? -12.234 -0.447 -7.5 1 89.06 76 THR B CA 1
ATOM 2148 C C . THR B 1 76 ? -11.484 0.738 -8.102 1 89.06 76 THR B C 1
ATOM 2150 O O . THR B 1 76 ? -11.273 0.792 -9.32 1 89.06 76 THR B O 1
ATOM 2153 N N . GLY B 1 77 ? -11.141 1.725 -7.32 1 94.62 77 GLY B N 1
ATOM 2154 C CA . GLY B 1 77 ? -10.336 2.848 -7.785 1 94.62 77 GLY B CA 1
ATOM 2155 C C . GLY B 1 77 ? -9.016 2.428 -8.398 1 94.62 77 GLY B C 1
ATOM 2156 O O . GLY B 1 77 ? -8.562 3.018 -9.383 1 94.62 77 GLY B O 1
ATOM 2157 N N . GLU B 1 78 ? -8.383 1.386 -7.828 1 95.56 78 GLU B N 1
ATOM 2158 C CA . GLU B 1 78 ? -7.121 0.882 -8.359 1 95.56 78 GLU B CA 1
ATOM 2159 C C . GLU B 1 78 ? -7.297 0.32 -9.766 1 95.56 78 GLU B C 1
ATOM 2161 O O . GLU B 1 78 ? -6.473 0.564 -10.648 1 95.56 78 GLU B O 1
ATOM 2166 N N . GLU B 1 79 ? -8.391 -0.437 -9.891 1 95.5 79 GLU B N 1
ATOM 2167 C CA . GLU B 1 79 ? -8.664 -0.984 -11.211 1 95.5 79 GLU B CA 1
ATOM 2168 C C . GLU B 1 79 ? -8.859 0.128 -12.242 1 95.5 79 GLU B C 1
ATOM 2170 O O . GLU B 1 79 ? -8.25 0.098 -13.312 1 95.5 79 GLU B O 1
ATOM 2175 N N . LEU B 1 80 ? -9.672 1.151 -11.883 1 96.38 80 LEU B N 1
ATOM 2176 C CA . LEU B 1 80 ? -9.93 2.275 -12.773 1 96.38 80 LEU B CA 1
ATOM 2177 C C . LEU B 1 80 ? -8.633 2.99 -13.141 1 96.38 80 LEU B C 1
ATOM 2179 O O . LEU B 1 80 ? -8.445 3.395 -14.289 1 96.38 80 LEU B O 1
ATOM 2183 N N . PHE B 1 81 ? -7.789 3.055 -12.281 1 98.06 81 PHE B N 1
ATOM 2184 C CA . PHE B 1 81 ? -6.551 3.795 -12.492 1 98.06 81 PHE B CA 1
ATOM 2185 C C . PHE B 1 81 ? -5.582 2.996 -13.359 1 98.06 81 PHE B C 1
ATOM 2187 O O . PHE B 1 81 ? -5.109 3.49 -14.391 1 98.06 81 PHE B O 1
ATOM 2194 N N . PHE B 1 82 ? -5.34 1.745 -12.984 1 98.12 82 PHE B N 1
ATOM 2195 C CA . PHE B 1 82 ? -4.246 1.004 -13.602 1 98.12 82 PHE B CA 1
ATOM 2196 C C . PHE B 1 82 ? -4.664 0.459 -14.969 1 98.12 82 PHE B C 1
ATOM 2198 O O . PHE B 1 82 ? -3.816 0.153 -15.805 1 98.12 82 PHE B O 1
ATOM 2205 N N . ARG B 1 83 ? -5.926 0.392 -15.219 1 97.06 83 ARG B N 1
ATOM 2206 C CA . ARG B 1 83 ? -6.383 -0.018 -16.547 1 97.06 83 ARG B CA 1
ATOM 2207 C C . ARG B 1 83 ? -6.055 1.045 -17.594 1 97.06 83 ARG B C 1
ATOM 2209 O O . ARG B 1 83 ? -6.129 0.783 -18.797 1 97.06 83 ARG B O 1
ATOM 2216 N N . ARG B 1 84 ? -5.648 2.193 -17.141 1 96.69 84 ARG B N 1
ATOM 2217 C CA . ARG B 1 84 ? -5.219 3.252 -18.047 1 96.69 84 ARG B CA 1
ATOM 2218 C C . ARG B 1 84 ? -3.914 2.881 -18.75 1 96.69 84 ARG B C 1
ATOM 2220 O O . ARG B 1 84 ? -3.514 3.531 -19.719 1 96.69 84 ARG B O 1
ATOM 2227 N N . PHE B 1 85 ? -3.275 1.783 -18.312 1 98 85 PHE B N 1
ATOM 2228 C CA . PHE B 1 85 ? -1.957 1.439 -18.828 1 98 85 PHE B CA 1
ATOM 2229 C C . PHE B 1 85 ? -1.94 0.011 -19.359 1 98 85 PHE B C 1
ATOM 2231 O O . PHE B 1 85 ? -1.096 -0.795 -18.969 1 98 85 PHE B O 1
ATOM 2238 N N . PRO B 1 86 ? -2.711 -0.269 -20.359 1 97.19 86 PRO B N 1
ATOM 2239 C CA . PRO B 1 86 ? -2.807 -1.647 -20.844 1 97.19 86 PRO B CA 1
ATOM 2240 C C . PRO B 1 86 ? -1.501 -2.146 -21.469 1 97.19 86 PRO B C 1
ATOM 2242 O O . PRO B 1 86 ? -1.289 -3.357 -21.578 1 97.19 86 PRO B O 1
ATOM 2245 N N . GLU B 1 87 ? -0.598 -1.246 -21.797 1 97.5 87 GLU B N 1
ATOM 2246 C CA . GLU B 1 87 ? 0.671 -1.64 -22.406 1 97.5 87 GLU B CA 1
ATOM 2247 C C . GLU B 1 87 ? 1.668 -2.1 -21.344 1 97.5 87 GLU B C 1
ATOM 2249 O O . GLU B 1 87 ? 2.66 -2.758 -21.656 1 97.5 87 GLU B O 1
ATOM 2254 N N . GLN B 1 88 ? 1.383 -1.761 -20.078 1 98.06 88 GLN B N 1
ATOM 2255 C CA . GLN B 1 88 ? 2.371 -2.043 -19.047 1 98.06 88 GLN B CA 1
ATOM 2256 C C . GLN B 1 88 ? 1.804 -2.98 -17.984 1 98.06 88 GLN B C 1
ATOM 2258 O O . GLN B 1 88 ? 2.557 -3.646 -17.266 1 98.06 88 GLN B O 1
ATOM 2263 N N . VAL B 1 89 ? 0.474 -3.02 -17.828 1 98.25 89 VAL B N 1
ATOM 2264 C CA . VAL B 1 89 ? -0.143 -3.824 -16.781 1 98.25 89 VAL B CA 1
ATOM 2265 C C . VAL B 1 89 ? -1.253 -4.688 -17.375 1 98.25 89 VAL B C 1
ATOM 2267 O O . VAL B 1 89 ? -2.193 -4.168 -17.984 1 98.25 89 VAL B O 1
ATOM 2270 N N . ARG B 1 90 ? -1.152 -5.973 -17.219 1 97.88 90 ARG B N 1
ATOM 2271 C CA . ARG B 1 90 ? -2.27 -6.887 -17.438 1 97.88 90 ARG B CA 1
ATOM 2272 C C . ARG B 1 90 ? -3.139 -7 -16.188 1 97.88 90 ARG B C 1
ATOM 2274 O O . ARG B 1 90 ? -2.686 -7.492 -15.156 1 97.88 90 ARG B O 1
ATOM 2281 N N . PHE B 1 91 ? -4.344 -6.52 -16.328 1 97.56 91 PHE B N 1
ATOM 2282 C CA . PHE B 1 91 ? -5.23 -6.449 -15.172 1 97.56 91 PHE B CA 1
ATOM 2283 C C . PHE B 1 91 ? -6.418 -7.391 -15.344 1 97.56 91 PHE B C 1
ATOM 2285 O O . PHE B 1 91 ? -7.168 -7.277 -16.312 1 97.56 91 PHE B O 1
ATOM 2292 N N . HIS B 1 92 ? -6.547 -8.32 -14.406 1 96.25 92 HIS B N 1
ATOM 2293 C CA . HIS B 1 92 ? -7.637 -9.281 -14.461 1 96.25 92 HIS B CA 1
ATOM 2294 C C . HIS B 1 92 ? -8.391 -9.344 -13.133 1 96.25 92 HIS B C 1
ATOM 2296 O O . HIS B 1 92 ? -7.777 -9.328 -12.07 1 96.25 92 HIS B O 1
ATOM 2302 N N . VAL B 1 93 ? -9.703 -9.375 -13.227 1 94.81 93 VAL B N 1
ATOM 2303 C CA . VAL B 1 93 ? -10.547 -9.555 -12.055 1 94.81 93 VAL B CA 1
ATOM 2304 C C . VAL B 1 93 ? -11.281 -10.891 -12.148 1 94.81 93 VAL B C 1
ATOM 2306 O O . VAL B 1 93 ? -11.906 -11.188 -13.18 1 94.81 93 VAL B O 1
ATOM 2309 N N . MET B 1 94 ? -11.148 -11.664 -11.062 1 91.81 94 MET B N 1
ATOM 2310 C CA . MET B 1 94 ? -11.836 -12.945 -10.992 1 91.81 94 MET B CA 1
ATOM 2311 C C . MET B 1 94 ? -13.328 -12.789 -11.273 1 91.81 94 MET B C 1
ATOM 2313 O O . MET B 1 94 ? -13.977 -11.914 -10.695 1 91.81 94 MET B O 1
ATOM 2317 N N . GLY B 1 95 ? -13.867 -13.695 -12.07 1 83.56 95 GLY B N 1
ATOM 2318 C CA . GLY B 1 95 ? -15.289 -13.734 -12.367 1 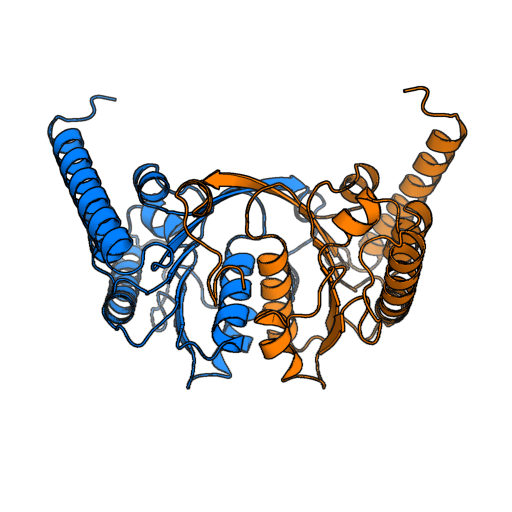83.56 95 GLY B CA 1
ATOM 2319 C C . GLY B 1 95 ? -15.711 -12.711 -13.406 1 83.56 95 GLY B C 1
ATOM 2320 O O . GLY B 1 95 ? -16.906 -12.492 -13.625 1 83.56 95 GLY B O 1
ATOM 2321 N N . GLU B 1 96 ? -14.711 -12.016 -13.859 1 79.81 96 GLU B N 1
ATOM 2322 C CA . GLU B 1 96 ? -15.062 -11.117 -14.953 1 79.81 96 GLU B CA 1
ATOM 2323 C C . GLU B 1 96 ? -15.805 -11.867 -16.062 1 79.81 96 GLU B C 1
ATOM 2325 O O . GLU B 1 96 ? -15.344 -12.906 -16.531 1 79.81 96 GLU B O 1
ATOM 2330 N N . GLY B 1 97 ? -17.031 -11.445 -16.359 1 70.5 97 GLY B N 1
ATOM 2331 C CA . GLY B 1 97 ? -17.844 -12.086 -17.375 1 70.5 97 GLY B CA 1
ATOM 2332 C C . GLY B 1 97 ? -18.75 -13.164 -16.828 1 70.5 97 GLY B C 1
ATOM 2333 O O . GLY B 1 97 ? -19.531 -13.773 -17.562 1 70.5 97 GLY B O 1
ATOM 2334 N N . PHE B 1 98 ? -18.516 -13.406 -15.5 1 72 98 PHE B N 1
ATOM 2335 C CA . PHE B 1 98 ? -19.344 -14.414 -14.844 1 72 98 PHE B CA 1
ATOM 2336 C C . PHE B 1 98 ? -20.578 -13.773 -14.234 1 72 98 PHE B C 1
ATOM 2338 O O . PHE B 1 98 ? -20.547 -12.617 -13.797 1 72 98 PHE B O 1
ATOM 2345 N N . THR B 1 99 ? -21.688 -14.391 -14.445 1 68.06 99 THR B N 1
ATOM 2346 C CA . THR B 1 99 ? -22.875 -14.008 -13.695 1 68.06 99 THR B CA 1
ATOM 2347 C C . THR B 1 99 ? -22.844 -14.586 -12.281 1 68.06 99 THR B C 1
ATOM 2349 O O . THR B 1 99 ? -22.75 -15.797 -12.109 1 68.06 99 THR B O 1
ATOM 2352 N N . TRP B 1 100 ? -22.516 -13.641 -11.273 1 64.19 100 TRP B N 1
ATOM 2353 C CA . TRP B 1 100 ? -22.391 -14.07 -9.883 1 64.19 100 TRP B CA 1
ATOM 2354 C C . TRP B 1 100 ? -23.766 -14.375 -9.281 1 64.19 100 TRP B C 1
ATOM 2356 O O . TRP B 1 100 ? -24.703 -13.602 -9.453 1 64.19 100 TRP B O 1
ATOM 2366 N N . GLU B 1 101 ? -24 -15.695 -9.172 1 61.09 101 GLU B N 1
ATOM 2367 C CA . GLU B 1 101 ? -25.172 -16.062 -8.383 1 61.09 101 GLU B CA 1
ATOM 2368 C C . GLU B 1 101 ? -24.766 -16.547 -6.988 1 61.09 101 GLU B C 1
ATOM 2370 O O . GLU B 1 101 ? -23.703 -17.141 -6.812 1 61.09 101 GLU B O 1
ATOM 2375 N N . THR B 1 102 ? -25.234 -15.883 -5.844 1 59.62 102 THR B N 1
ATOM 2376 C CA . THR B 1 102 ? -24.922 -15.961 -4.422 1 59.62 102 THR B CA 1
ATOM 2377 C C . THR B 1 102 ? -24.469 -17.375 -4.047 1 59.62 102 THR B C 1
ATOM 2379 O O . THR B 1 102 ? -23.531 -17.531 -3.26 1 59.62 102 THR B O 1
ATOM 2382 N N . GLN B 1 103 ? -25.234 -18.422 -4.25 1 61.56 103 GLN B N 1
ATOM 2383 C CA . GLN B 1 103 ? -25.125 -19.625 -3.439 1 61.56 103 GLN B CA 1
ATOM 2384 C C . GLN B 1 103 ? -24.375 -20.719 -4.191 1 61.56 103 GLN B C 1
ATOM 2386 O O . GLN B 1 103 ? -24.453 -21.906 -3.83 1 61.56 103 GLN B O 1
ATOM 2391 N N . ASP B 1 104 ? -23.531 -20.312 -5.09 1 75.81 104 ASP B N 1
ATOM 2392 C CA . ASP B 1 104 ? -23.047 -21.5 -5.773 1 75.81 104 ASP B CA 1
ATOM 2393 C C . ASP B 1 104 ? -21.531 -21.656 -5.598 1 75.81 104 ASP B C 1
ATOM 2395 O O . ASP B 1 104 ? -20.75 -21 -6.285 1 75.81 104 ASP B O 1
ATOM 2399 N N . ARG B 1 105 ? -21.125 -22.391 -4.594 1 84.19 105 ARG B N 1
ATOM 2400 C CA . ARG B 1 105 ? -19.719 -22.703 -4.289 1 84.19 105 ARG B CA 1
ATOM 2401 C C . ARG B 1 105 ? -19 -23.188 -5.531 1 84.19 105 ARG B C 1
ATOM 2403 O O . ARG B 1 105 ? -17.828 -22.859 -5.75 1 84.19 105 ARG B O 1
ATOM 2410 N N . GLN B 1 106 ? -19.703 -23.938 -6.297 1 87.81 106 GLN B N 1
ATOM 2411 C CA . GLN B 1 106 ? -19.078 -24.484 -7.496 1 87.81 106 GLN B CA 1
ATOM 2412 C C . GLN B 1 106 ? -18.719 -23.391 -8.484 1 87.81 106 GLN B C 1
ATOM 2414 O O . GLN B 1 106 ? -17.688 -23.453 -9.156 1 87.81 106 GLN B O 1
ATOM 2419 N N . ARG B 1 107 ? -19.531 -22.453 -8.516 1 86.12 107 ARG B N 1
ATOM 2420 C CA . ARG B 1 107 ? -19.234 -21.312 -9.391 1 86.12 107 ARG B CA 1
ATOM 2421 C C . ARG B 1 107 ? -18.047 -20.516 -8.875 1 86.12 107 ARG B C 1
ATOM 2423 O O . ARG B 1 107 ? -17.219 -20.062 -9.672 1 86.12 107 ARG B O 1
ATOM 2430 N N . ASP B 1 108 ? -17.953 -20.375 -7.562 1 89 108 ASP B N 1
ATOM 2431 C CA . ASP B 1 108 ? -16.812 -19.688 -6.961 1 89 108 ASP B CA 1
ATOM 2432 C C . ASP B 1 108 ? -15.508 -20.422 -7.254 1 89 108 ASP B C 1
ATOM 2434 O O . ASP B 1 108 ? -14.508 -19.797 -7.609 1 89 108 ASP B O 1
ATOM 2438 N N . ILE B 1 109 ? -15.586 -21.656 -7.137 1 92.94 109 ILE B N 1
ATOM 2439 C CA . ILE B 1 109 ? -14.414 -22.5 -7.398 1 92.94 109 ILE B CA 1
ATOM 2440 C C . ILE B 1 109 ? -14 -22.359 -8.859 1 92.94 109 ILE B C 1
ATOM 2442 O O . ILE B 1 109 ? -12.828 -22.141 -9.164 1 92.94 109 ILE B O 1
ATOM 2446 N N . ALA B 1 110 ? -14.977 -22.453 -9.711 1 92.5 110 ALA B N 1
ATOM 2447 C CA . ALA B 1 110 ? -14.695 -22.344 -11.141 1 92.5 110 ALA B CA 1
ATOM 2448 C C . ALA B 1 110 ? -14.086 -20.984 -11.477 1 92.5 110 ALA B C 1
ATOM 2450 O O . ALA B 1 110 ? -13.133 -20.906 -12.258 1 92.5 110 ALA B O 1
ATOM 2451 N N . ALA B 1 111 ? -14.602 -19.938 -10.93 1 92.75 111 ALA B N 1
ATOM 2452 C CA . ALA B 1 111 ? -14.094 -18.594 -11.156 1 92.75 111 ALA B CA 1
ATOM 2453 C C . ALA B 1 111 ? -12.672 -18.453 -10.633 1 92.75 111 ALA B C 1
ATOM 2455 O O . ALA B 1 111 ? -11.812 -17.859 -11.289 1 92.75 111 ALA B O 1
ATOM 2456 N N . ALA B 1 112 ? -12.43 -19.016 -9.461 1 95.75 112 ALA B N 1
ATOM 2457 C CA . ALA B 1 112 ? -11.102 -18.953 -8.867 1 95.75 112 ALA B CA 1
ATOM 2458 C C . ALA B 1 112 ? -10.086 -19.734 -9.711 1 95.75 112 ALA B C 1
ATOM 2460 O O . ALA B 1 112 ? -8.961 -19.266 -9.914 1 95.75 112 ALA B O 1
ATOM 2461 N N . GLU B 1 113 ? -10.5 -20.875 -10.141 1 96.62 113 GLU B N 1
ATOM 2462 C CA . GLU B 1 113 ? -9.625 -21.688 -10.977 1 96.62 113 GLU B CA 1
ATOM 2463 C C . GLU B 1 113 ? -9.312 -20.984 -12.297 1 96.62 113 GLU B C 1
ATOM 2465 O O . GLU B 1 113 ? -8.172 -21.031 -12.766 1 96.62 113 GLU B O 1
ATOM 2470 N N . ALA B 1 114 ? -10.305 -20.375 -12.875 1 96.25 114 ALA B N 1
ATOM 2471 C CA . ALA B 1 114 ? -10.078 -19.609 -14.094 1 96.25 114 ALA B CA 1
ATOM 2472 C C . ALA B 1 114 ? -9.117 -18.438 -13.852 1 96.25 114 ALA B C 1
ATOM 2474 O O . ALA B 1 114 ? -8.211 -18.203 -14.656 1 96.25 114 ALA B O 1
ATOM 2475 N N . ALA B 1 115 ? -9.297 -17.75 -12.781 1 97.19 115 ALA B N 1
ATOM 2476 C CA . ALA B 1 115 ? -8.406 -16.656 -12.422 1 97.19 115 ALA B CA 1
ATOM 2477 C C . ALA B 1 115 ? -6.984 -17.156 -12.172 1 97.19 115 ALA B C 1
ATOM 2479 O O . ALA B 1 115 ? -6.012 -16.5 -12.539 1 97.19 115 ALA B O 1
ATOM 2480 N N . TRP B 1 116 ? -6.887 -18.312 -11.547 1 98.38 116 TRP B N 1
ATOM 2481 C CA . TRP B 1 116 ? -5.562 -18.875 -11.289 1 98.38 116 TRP B CA 1
ATOM 2482 C C . TRP B 1 116 ? -4.867 -19.25 -12.586 1 98.38 116 TRP B C 1
ATOM 2484 O O . TRP B 1 116 ? -3.646 -19.109 -12.711 1 98.38 116 TRP B O 1
ATOM 2494 N N . GLU B 1 117 ? -5.633 -19.781 -13.5 1 98.19 117 GLU B N 1
ATOM 2495 C CA . GLU B 1 117 ? -5.027 -20.094 -14.789 1 98.19 117 GLU B CA 1
ATOM 2496 C C . GLU B 1 117 ? -4.438 -18.844 -15.445 1 98.19 117 GLU B C 1
ATOM 2498 O O . GLU B 1 117 ? -3.35 -18.891 -16.016 1 98.19 117 GLU B O 1
ATOM 2503 N N . VAL B 1 118 ? -5.125 -17.734 -15.352 1 98.12 118 VAL B N 1
ATOM 2504 C CA . VAL B 1 118 ? -4.594 -16.453 -15.828 1 98.12 118 VAL B CA 1
ATOM 2505 C C . VAL B 1 118 ? -3.316 -16.109 -15.055 1 98.12 118 VAL B C 1
ATOM 2507 O O . VAL B 1 118 ? -2.32 -15.695 -15.656 1 98.12 118 VAL B O 1
ATOM 2510 N N . SER B 1 119 ? -3.334 -16.297 -13.742 1 98.75 119 SER B N 1
ATOM 2511 C CA . SER B 1 119 ? -2.164 -16.062 -12.906 1 98.75 119 SER B CA 1
ATOM 2512 C C . SER B 1 119 ? -0.979 -16.906 -13.352 1 98.75 119 SER B C 1
ATOM 2514 O O . SER B 1 119 ? 0.143 -16.406 -13.461 1 98.75 119 SER B O 1
ATOM 2516 N N . ARG B 1 120 ? -1.297 -18.172 -13.617 1 98.62 120 ARG B N 1
ATOM 2517 C CA . ARG B 1 120 ? -0.251 -19.109 -14.023 1 98.62 120 ARG B CA 1
ATOM 2518 C C . ARG B 1 120 ? 0.418 -18.641 -15.312 1 98.62 120 ARG B C 1
ATOM 2520 O O . ARG B 1 120 ? 1.639 -18.734 -15.461 1 98.62 120 ARG B O 1
ATOM 2527 N N . GLN B 1 121 ? -0.364 -18.156 -16.219 1 98.56 121 GLN B N 1
ATOM 2528 C CA . GLN B 1 121 ? 0.188 -17.625 -17.469 1 98.56 121 GLN B CA 1
ATOM 2529 C C . GLN B 1 121 ? 1.137 -16.453 -17.188 1 98.56 121 GLN B C 1
ATOM 2531 O O . GLN B 1 121 ? 2.211 -16.375 -17.797 1 98.56 121 GLN B O 1
ATOM 2536 N N . MET B 1 122 ? 0.785 -15.609 -16.297 1 98.69 122 MET B N 1
ATOM 2537 C CA . MET B 1 122 ? 1.64 -14.484 -15.938 1 98.69 122 MET B CA 1
ATOM 2538 C C . MET B 1 122 ? 2.898 -14.961 -15.227 1 98.69 122 MET B C 1
ATOM 2540 O O . MET B 1 122 ? 3.998 -14.477 -15.508 1 98.69 122 MET B O 1
ATOM 2544 N N . LEU B 1 123 ? 2.713 -15.938 -14.328 1 98.62 123 LEU B N 1
ATOM 2545 C CA . LEU B 1 123 ? 3.807 -16.453 -13.508 1 98.62 123 LEU B CA 1
ATOM 2546 C C . LEU B 1 123 ? 4.836 -17.172 -14.367 1 98.62 123 LEU B C 1
ATOM 2548 O O . LEU B 1 123 ? 6 -17.297 -13.984 1 98.62 123 LEU B O 1
ATOM 2552 N N . ARG B 1 124 ? 4.461 -17.625 -15.516 1 98.25 124 ARG B N 1
ATOM 2553 C CA . ARG B 1 124 ? 5.363 -18.359 -16.391 1 98.25 124 ARG B CA 1
ATOM 2554 C C . ARG B 1 124 ? 6.059 -17.438 -17.375 1 98.25 124 ARG B C 1
ATOM 2556 O O . ARG B 1 124 ? 6.953 -17.859 -18.109 1 98.25 124 ARG B O 1
ATOM 2563 N N . ASN B 1 125 ? 5.668 -16.156 -17.453 1 98.44 125 ASN B N 1
ATOM 2564 C CA . ASN B 1 125 ? 6.18 -15.211 -18.422 1 98.44 125 ASN B CA 1
ATOM 2565 C C . ASN B 1 125 ? 7.359 -14.414 -17.875 1 98.44 125 ASN B C 1
ATOM 2567 O O . ASN B 1 125 ? 7.176 -13.523 -17.047 1 98.44 125 ASN B O 1
ATOM 2571 N N . PRO B 1 126 ? 8.547 -14.633 -18.312 1 97.62 126 PRO B N 1
ATOM 2572 C CA . PRO B 1 126 ? 9.719 -13.953 -17.766 1 97.62 126 PRO B CA 1
ATOM 2573 C C . PRO B 1 126 ? 9.75 -12.461 -18.078 1 97.62 126 PRO B C 1
ATOM 2575 O O . PRO B 1 126 ? 10.539 -11.719 -17.5 1 97.62 126 PRO B O 1
ATOM 2578 N N . ALA B 1 127 ? 8.922 -12.031 -18.984 1 98.19 127 ALA B N 1
ATOM 2579 C CA . ALA B 1 127 ? 8.875 -10.617 -19.328 1 98.19 127 ALA B CA 1
ATOM 2580 C C . ALA B 1 127 ? 8.164 -9.805 -18.25 1 98.19 127 ALA B C 1
ATOM 2582 O O . ALA B 1 127 ? 8.297 -8.578 -18.188 1 98.19 127 ALA B O 1
ATOM 2583 N N . ILE B 1 128 ? 7.359 -10.453 -17.469 1 98.62 128 ILE B N 1
ATOM 2584 C CA . ILE B 1 128 ? 6.637 -9.789 -16.391 1 98.62 128 ILE B CA 1
ATOM 2585 C C . ILE B 1 128 ? 7.512 -9.734 -15.133 1 98.62 128 ILE B C 1
ATOM 2587 O O . ILE B 1 128 ? 7.93 -10.773 -14.617 1 98.62 128 ILE B O 1
ATOM 2591 N N . GLY B 1 129 ? 7.754 -8.523 -14.641 1 98.31 129 GLY B N 1
ATOM 2592 C CA . GLY B 1 129 ? 8.672 -8.352 -13.523 1 98.31 129 GLY B CA 1
ATOM 2593 C C . GLY B 1 129 ? 7.988 -8.43 -12.172 1 98.31 129 GLY B C 1
ATOM 2594 O O . GLY B 1 129 ? 8.625 -8.727 -11.164 1 98.31 129 GLY B O 1
ATOM 2595 N N . LEU B 1 130 ? 6.699 -8.117 -12.125 1 98.75 130 LEU B N 1
ATOM 2596 C CA . LEU B 1 130 ? 5.922 -8.141 -10.891 1 98.75 130 LEU B CA 1
ATOM 2597 C C . LEU B 1 130 ? 4.516 -8.672 -11.148 1 98.75 130 LEU B C 1
ATOM 2599 O O . LEU B 1 130 ? 3.832 -8.211 -12.062 1 98.75 130 LEU B O 1
ATOM 2603 N N . VAL B 1 131 ? 4.105 -9.664 -10.391 1 98.94 131 VAL B N 1
ATOM 2604 C CA . VAL B 1 131 ? 2.732 -10.156 -10.398 1 98.94 131 VAL B CA 1
ATOM 2605 C C . VAL B 1 131 ? 2.078 -9.891 -9.047 1 98.94 131 VAL B C 1
ATOM 2607 O O . VAL B 1 131 ? 2.635 -10.234 -8 1 98.94 131 VAL B O 1
ATOM 2610 N N . VAL B 1 132 ? 0.945 -9.227 -9.086 1 98.94 132 VAL B N 1
ATOM 2611 C CA . VAL B 1 132 ? 0.144 -9 -7.887 1 98.94 132 VAL B CA 1
ATOM 2612 C C . VAL B 1 132 ? -1.035 -9.969 -7.859 1 98.94 132 VAL B C 1
ATOM 2614 O O . VAL B 1 132 ? -1.855 -9.984 -8.781 1 98.94 132 VAL B O 1
ATOM 2617 N N . LEU B 1 133 ? -1.083 -10.75 -6.863 1 98.88 133 LEU B N 1
ATOM 2618 C CA . LEU B 1 133 ? -2.201 -11.648 -6.609 1 98.88 133 LEU B CA 1
ATOM 2619 C C . LEU B 1 133 ? -3.025 -11.18 -5.418 1 98.88 133 LEU B C 1
ATOM 2621 O O . LEU B 1 133 ? -2.795 -11.609 -4.289 1 98.88 133 LEU B O 1
ATOM 2625 N N . ASP B 1 134 ? -3.961 -10.336 -5.719 1 98.38 134 ASP B N 1
ATOM 2626 C CA . ASP B 1 134 ? -4.723 -9.625 -4.699 1 98.38 134 ASP B CA 1
ATOM 2627 C C . ASP B 1 134 ? -5.832 -10.508 -4.129 1 98.38 134 ASP B C 1
ATOM 2629 O O . ASP B 1 134 ? -6.66 -11.031 -4.875 1 98.38 134 ASP B O 1
ATOM 2633 N N . GLU B 1 135 ? -5.883 -10.68 -2.803 1 97.62 135 GLU B N 1
ATOM 2634 C CA . GLU B 1 135 ? -6.844 -11.438 -2.008 1 97.62 135 GLU B CA 1
ATOM 2635 C C . GLU B 1 135 ? -6.773 -12.93 -2.328 1 97.62 135 GLU B C 1
ATOM 2637 O O . GLU B 1 135 ? -7.758 -13.648 -2.17 1 97.62 135 GLU B O 1
ATOM 2642 N N . LEU B 1 136 ? -5.629 -13.375 -2.84 1 98.62 136 LEU B N 1
ATOM 2643 C CA . LEU B 1 136 ? -5.426 -14.805 -3.074 1 98.62 136 LEU B CA 1
ATOM 2644 C C . LEU B 1 136 ? -5.551 -15.594 -1.776 1 98.62 136 LEU B C 1
ATOM 2646 O O . LEU B 1 136 ? -6.066 -16.719 -1.773 1 98.62 136 LEU B O 1
ATOM 2650 N N . ASN B 1 137 ? -5.094 -15.008 -0.64 1 98.38 137 ASN B N 1
ATOM 2651 C CA . ASN B 1 137 ? -5.184 -15.688 0.647 1 98.38 137 ASN B CA 1
ATOM 2652 C C . ASN B 1 137 ? -6.625 -16.062 0.987 1 98.38 137 ASN B C 1
ATOM 2654 O O . ASN B 1 137 ? -6.875 -17.109 1.581 1 98.38 137 ASN B O 1
ATOM 2658 N N . ILE B 1 138 ? -7.496 -15.188 0.565 1 96.25 138 ILE B N 1
ATOM 2659 C CA . ILE B 1 138 ? -8.898 -15.438 0.872 1 96.25 138 ILE B CA 1
ATOM 2660 C C . ILE B 1 138 ? -9.414 -16.609 0.037 1 96.25 138 ILE B C 1
ATOM 2662 O O . ILE B 1 138 ? -10.133 -17.469 0.543 1 96.25 138 ILE B O 1
ATOM 2666 N N . ALA B 1 139 ? -9.086 -16.656 -1.203 1 96.31 139 ALA B N 1
ATOM 2667 C CA . ALA B 1 139 ? -9.461 -17.766 -2.064 1 96.31 139 ALA B CA 1
ATOM 2668 C C . ALA B 1 139 ? -8.914 -19.078 -1.519 1 96.31 139 ALA B C 1
ATOM 2670 O O . ALA B 1 139 ? -9.609 -20.109 -1.536 1 96.31 139 ALA B O 1
ATOM 2671 N N . LEU B 1 140 ? -7.703 -19.062 -1.009 1 97.94 140 LEU B N 1
ATOM 2672 C CA . LEU B 1 140 ? -7.078 -20.266 -0.45 1 97.94 140 LEU B CA 1
ATOM 2673 C C . LEU B 1 140 ? -7.738 -20.656 0.868 1 97.94 140 LEU B C 1
ATOM 2675 O O . LEU B 1 140 ? -7.957 -21.844 1.129 1 97.94 140 LEU B O 1
ATOM 2679 N N . LYS B 1 141 ? -8.047 -19.672 1.675 1 96.56 141 LYS B N 1
ATOM 2680 C CA . LYS B 1 141 ? -8.711 -19.922 2.951 1 96.56 141 LYS B CA 1
ATOM 2681 C C . LYS B 1 141 ? -10.039 -20.625 2.746 1 96.56 141 LYS B C 1
ATOM 2683 O O . LYS B 1 141 ? -10.398 -21.531 3.516 1 96.56 141 LYS B O 1
ATOM 2688 N N . HIS B 1 142 ? -10.758 -20.281 1.668 1 94.94 142 HIS B N 1
ATOM 2689 C CA . HIS B 1 142 ? -12.078 -20.844 1.411 1 94.94 142 HIS B CA 1
ATOM 2690 C C . HIS B 1 142 ? -11.977 -22.172 0.657 1 94.94 142 HIS B C 1
ATOM 2692 O O . HIS B 1 142 ? -13 -22.797 0.373 1 94.94 142 HIS B O 1
ATOM 2698 N N . GLY B 1 143 ? -10.758 -22.562 0.272 1 94.81 143 GLY B N 1
ATOM 2699 C CA . GLY B 1 143 ? -10.555 -23.828 -0.39 1 94.81 143 GLY B CA 1
ATOM 2700 C C . GLY B 1 143 ? -10.93 -23.812 -1.858 1 94.81 143 GLY B C 1
ATOM 2701 O O . GLY B 1 143 ? -11.242 -24.859 -2.439 1 94.81 143 GLY B O 1
ATOM 2702 N N . TYR B 1 144 ? -10.992 -22.609 -2.465 1 94.94 144 TYR B N 1
ATOM 2703 C CA . TYR B 1 144 ? -11.367 -22.5 -3.871 1 94.94 144 TYR B CA 1
ATOM 2704 C C . TYR B 1 144 ? -10.242 -22.984 -4.773 1 94.94 144 TYR B C 1
ATOM 2706 O O . TYR B 1 144 ? -10.477 -23.359 -5.926 1 94.94 144 TYR B O 1
ATOM 2714 N N . LEU B 1 145 ? -9.016 -22.984 -4.285 1 97.62 145 LEU B N 1
ATOM 2715 C CA . LEU B 1 145 ? -7.82 -23.391 -5.023 1 97.62 145 LEU B CA 1
ATOM 2716 C C . LEU B 1 145 ? -7.023 -24.422 -4.238 1 97.62 145 LEU B C 1
ATOM 2718 O O . LEU B 1 145 ? -7.035 -24.422 -3.006 1 97.62 145 LEU B O 1
ATOM 2722 N N . ASP B 1 146 ? -6.395 -25.266 -4.957 1 96.44 146 ASP B N 1
ATOM 2723 C CA . ASP B 1 146 ? -5.492 -26.234 -4.34 1 96.44 146 ASP B CA 1
ATOM 2724 C C . ASP B 1 146 ? -4.191 -25.578 -3.895 1 96.44 146 ASP B C 1
ATOM 2726 O O . ASP B 1 146 ? -3.428 -25.078 -4.723 1 96.44 146 ASP B O 1
ATOM 2730 N N . LEU B 1 147 ? -3.924 -25.594 -2.588 1 96.56 147 LEU B N 1
ATOM 2731 C CA . LEU B 1 147 ? -2.779 -24.906 -2.006 1 96.56 147 LEU B CA 1
ATOM 2732 C C . LEU B 1 147 ? -1.472 -25.438 -2.576 1 96.56 147 LEU B C 1
ATOM 2734 O O . LEU B 1 147 ? -0.588 -24.672 -2.951 1 96.56 147 LEU B O 1
ATOM 2738 N N . ASP B 1 148 ? -1.349 -26.75 -2.656 1 93.56 148 ASP B N 1
ATOM 2739 C CA . ASP B 1 148 ? -0.106 -27.359 -3.129 1 93.56 148 ASP B CA 1
ATOM 2740 C C . ASP B 1 148 ? 0.197 -26.938 -4.566 1 93.56 148 ASP B C 1
ATOM 2742 O O . ASP B 1 148 ? 1.345 -26.641 -4.902 1 93.56 148 ASP B O 1
ATOM 2746 N N . GLN B 1 149 ? -0.803 -26.891 -5.332 1 95.56 149 GLN B N 1
ATOM 2747 C CA . GLN B 1 149 ? -0.629 -26.469 -6.715 1 95.56 149 GLN B CA 1
ATOM 2748 C C . GLN B 1 149 ? -0.191 -25 -6.785 1 95.56 149 GLN B C 1
ATOM 2750 O O . GLN B 1 149 ? 0.712 -24.656 -7.551 1 95.56 149 GLN B O 1
ATOM 2755 N N . VAL B 1 150 ? -0.852 -24.141 -6.023 1 98.19 150 VAL B N 1
ATOM 2756 C CA . VAL B 1 150 ? -0.533 -22.719 -5.996 1 98.19 150 VAL B CA 1
ATOM 2757 C C . VAL B 1 150 ? 0.922 -22.516 -5.578 1 98.19 150 VAL B C 1
ATOM 2759 O O . VAL B 1 150 ? 1.671 -21.781 -6.23 1 98.19 150 VAL B O 1
ATOM 2762 N N . LEU B 1 151 ? 1.349 -23.219 -4.516 1 96.81 151 LEU B N 1
ATOM 2763 C CA . LEU B 1 151 ? 2.709 -23.078 -4.008 1 96.81 151 LEU B CA 1
ATOM 2764 C C . LEU B 1 151 ? 3.723 -23.578 -5.035 1 96.81 151 LEU B C 1
ATOM 2766 O O . LEU B 1 151 ? 4.777 -22.969 -5.215 1 96.81 151 LEU B O 1
ATOM 2770 N N . SER B 1 152 ? 3.389 -24.656 -5.703 1 94.31 152 SER B N 1
ATOM 2771 C CA . SER B 1 152 ? 4.262 -25.188 -6.742 1 94.31 152 SER B CA 1
ATOM 2772 C C . SER B 1 152 ? 4.434 -24.188 -7.883 1 94.31 152 SER B C 1
ATOM 2774 O O . SER B 1 152 ? 5.551 -23.969 -8.359 1 94.31 152 SER B O 1
ATOM 2776 N N . ASP B 1 153 ? 3.363 -23.578 -8.312 1 97.19 153 ASP B N 1
ATOM 2777 C CA . ASP B 1 153 ? 3.408 -22.609 -9.398 1 97.19 153 ASP B CA 1
ATOM 2778 C C . ASP B 1 153 ? 4.223 -21.375 -8.992 1 97.19 153 ASP B C 1
ATOM 2780 O O . ASP B 1 153 ? 4.996 -20.844 -9.797 1 97.19 153 ASP B O 1
ATOM 2784 N N . LEU B 1 154 ? 4.07 -20.906 -7.781 1 97.5 154 LEU B N 1
ATOM 2785 C CA . LEU B 1 154 ? 4.828 -19.766 -7.273 1 97.5 154 LEU B CA 1
ATOM 2786 C C . LEU B 1 154 ? 6.32 -20.078 -7.246 1 97.5 154 LEU B C 1
ATOM 2788 O O . LEU B 1 154 ? 7.141 -19.203 -7.555 1 97.5 154 LEU B O 1
ATOM 2792 N N . GLN B 1 155 ? 6.668 -21.281 -6.93 1 93.69 155 GLN B N 1
ATOM 2793 C CA . GLN B 1 155 ? 8.07 -21.672 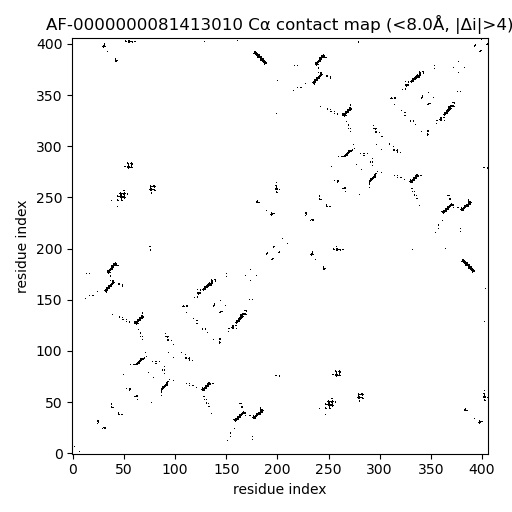-6.828 1 93.69 155 GLN B CA 1
ATOM 2794 C C . GLN B 1 155 ? 8.695 -21.828 -8.211 1 93.69 155 GLN B C 1
ATOM 2796 O O . GLN B 1 155 ? 9.906 -21.656 -8.367 1 93.69 155 GLN B O 1
ATOM 2801 N N . ALA B 1 156 ? 7.875 -22.109 -9.188 1 93.94 156 ALA B N 1
ATOM 2802 C CA . ALA B 1 156 ? 8.375 -22.438 -10.523 1 93.94 156 ALA B CA 1
ATOM 2803 C C . ALA B 1 156 ? 8.516 -21.172 -11.375 1 93.94 156 ALA B C 1
ATOM 2805 O O . ALA B 1 156 ? 8.93 -21.234 -12.531 1 93.94 156 ALA B O 1
ATOM 2806 N N . ARG B 1 157 ? 8.18 -19.953 -10.797 1 96 157 ARG B N 1
ATOM 2807 C CA . ARG B 1 157 ? 8.211 -18.719 -11.578 1 96 157 ARG B CA 1
ATOM 2808 C C . ARG B 1 157 ? 9.641 -18.359 -11.977 1 96 157 ARG B C 1
ATOM 2810 O O . ARG B 1 157 ? 10.594 -18.859 -11.375 1 96 157 ARG B O 1
ATOM 2817 N N . PRO B 1 158 ? 9.789 -17.516 -13.094 1 94.88 158 PRO B N 1
ATOM 2818 C CA . PRO B 1 158 ? 11.125 -17.062 -13.484 1 94.88 158 PRO B CA 1
ATOM 2819 C C . PRO B 1 158 ? 11.93 -16.5 -12.312 1 94.88 158 PRO B C 1
ATOM 2821 O O . PRO B 1 158 ? 11.367 -15.859 -11.422 1 94.88 158 PRO B O 1
ATOM 2824 N N . PRO B 1 159 ? 13.227 -16.688 -12.227 1 91.5 159 PRO B N 1
ATOM 2825 C CA . PRO B 1 159 ? 14.078 -16.438 -11.062 1 91.5 159 PRO B CA 1
ATOM 2826 C C . PRO B 1 159 ? 14.039 -14.969 -10.609 1 91.5 159 PRO B C 1
ATOM 2828 O O . PRO B 1 159 ? 14.273 -14.68 -9.43 1 91.5 159 PRO B O 1
ATOM 2831 N N . MET B 1 160 ? 13.664 -14.055 -11.484 1 93.19 160 MET B N 1
ATOM 2832 C CA . MET B 1 160 ? 13.766 -12.648 -11.117 1 93.19 160 MET B CA 1
ATOM 2833 C C . MET B 1 160 ? 12.391 -12.016 -10.969 1 93.19 160 MET B C 1
ATOM 2835 O O . MET B 1 160 ? 12.273 -10.82 -10.695 1 93.19 160 MET B O 1
ATOM 2839 N N . GLN B 1 161 ? 11.391 -12.805 -11.125 1 96.75 161 GLN B N 1
ATOM 2840 C CA . GLN B 1 161 ? 10.031 -12.281 -11.062 1 96.75 161 GLN B CA 1
ATOM 2841 C C . GLN B 1 161 ? 9.562 -12.133 -9.617 1 96.75 161 GLN B C 1
ATOM 2843 O O . GLN B 1 161 ? 9.656 -13.078 -8.836 1 96.75 161 GLN B O 1
ATOM 2848 N N . HIS B 1 162 ? 9.102 -10.914 -9.266 1 97.75 162 HIS B N 1
ATOM 2849 C CA . HIS B 1 162 ? 8.508 -10.68 -7.957 1 97.75 162 HIS B CA 1
ATOM 2850 C C . HIS B 1 162 ? 7.023 -11.023 -7.957 1 97.75 162 HIS B C 1
ATOM 2852 O O . HIS B 1 162 ? 6.348 -10.875 -8.977 1 97.75 162 HIS B O 1
ATOM 2858 N N . VAL B 1 163 ? 6.559 -11.508 -6.809 1 98.75 163 VAL B N 1
ATOM 2859 C CA . VAL B 1 163 ? 5.137 -11.766 -6.617 1 98.75 163 VAL B CA 1
ATOM 2860 C C . VAL B 1 163 ? 4.688 -11.195 -5.27 1 98.75 163 VAL B C 1
ATOM 2862 O O . VAL B 1 163 ? 5.383 -11.344 -4.266 1 98.75 163 VAL B O 1
ATOM 2865 N N . VAL B 1 164 ? 3.574 -10.477 -5.262 1 98.88 164 VAL B N 1
ATOM 2866 C CA . VAL B 1 164 ? 2.947 -10.016 -4.027 1 98.88 164 VAL B CA 1
ATOM 2867 C C . VAL B 1 164 ? 1.595 -10.695 -3.846 1 98.88 164 VAL B C 1
ATOM 2869 O O . VAL B 1 164 ? 0.736 -10.633 -4.73 1 98.88 164 VAL B O 1
ATOM 2872 N N . VAL B 1 165 ? 1.412 -11.32 -2.75 1 98.88 165 VAL B N 1
ATOM 2873 C CA . VAL B 1 165 ? 0.162 -11.984 -2.389 1 98.88 165 VAL B CA 1
ATOM 2874 C C . VAL B 1 165 ? -0.49 -11.25 -1.218 1 98.88 165 VAL B C 1
ATOM 2876 O O . VAL B 1 165 ? 0.168 -10.953 -0.219 1 98.88 165 VAL B O 1
ATOM 2879 N N . THR B 1 166 ? -1.758 -10.906 -1.355 1 98.75 166 THR B N 1
ATOM 2880 C CA . THR B 1 166 ? -2.424 -10.203 -0.266 1 98.75 166 THR B CA 1
ATOM 2881 C C . THR B 1 166 ? -3.652 -10.977 0.207 1 98.75 166 THR B C 1
ATOM 2883 O O . THR B 1 166 ? -4.051 -11.961 -0.417 1 98.75 166 THR B O 1
ATOM 2886 N N . GLY B 1 167 ? -4.246 -10.5 1.297 1 98.19 167 GLY B N 1
ATOM 2887 C CA . GLY B 1 167 ? -5.477 -11.023 1.867 1 98.19 167 GLY B CA 1
ATOM 2888 C C . GLY B 1 167 ? -5.316 -11.5 3.297 1 98.19 167 GLY B C 1
ATOM 2889 O O . GLY B 1 167 ? -4.215 -11.867 3.715 1 98.19 167 GLY B O 1
ATOM 2890 N N . ARG B 1 168 ? -6.41 -11.594 3.963 1 97.5 168 ARG B N 1
ATOM 2891 C CA . ARG B 1 168 ? -6.406 -12.094 5.332 1 97.5 168 ARG B CA 1
ATOM 2892 C C . ARG B 1 168 ? -6.145 -13.602 5.367 1 97.5 168 ARG B C 1
ATOM 2894 O O . ARG B 1 168 ? -6.312 -14.289 4.359 1 97.5 168 ARG B O 1
ATOM 2901 N N . ALA B 1 169 ? -5.629 -14.086 6.5 1 96.75 169 ALA B N 1
ATOM 2902 C CA . ALA B 1 169 ? -5.562 -15.5 6.855 1 96.75 169 ALA B CA 1
ATOM 2903 C C . ALA B 1 169 ? -4.641 -16.266 5.906 1 96.75 169 ALA B C 1
ATOM 2905 O O . ALA B 1 169 ? -5.008 -17.328 5.395 1 96.75 169 ALA B O 1
ATOM 2906 N N . ALA B 1 170 ? -3.5 -15.664 5.691 1 98.38 170 ALA B N 1
ATOM 2907 C CA . ALA B 1 170 ? -2.508 -16.406 4.914 1 98.38 170 ALA B CA 1
ATOM 2908 C C . ALA B 1 170 ? -2.207 -17.75 5.559 1 98.38 170 ALA B C 1
ATOM 2910 O O . ALA B 1 170 ? -1.986 -17.844 6.77 1 98.38 170 ALA B O 1
ATOM 2911 N N . LYS B 1 171 ? -2.18 -18.828 4.77 1 97.62 171 LYS B N 1
ATOM 2912 C CA . LYS B 1 171 ? -1.849 -20.172 5.254 1 97.62 171 LYS B CA 1
ATOM 2913 C C . LYS B 1 171 ? -0.388 -20.25 5.688 1 97.62 171 LYS B C 1
ATOM 2915 O O . LYS B 1 171 ? 0.477 -19.594 5.102 1 97.62 171 LYS B O 1
ATOM 2920 N N . PRO B 1 172 ? -0.091 -21.078 6.742 1 96.81 172 PRO B N 1
ATOM 2921 C CA . PRO B 1 172 ? 1.283 -21.203 7.23 1 96.81 172 PRO B CA 1
ATOM 2922 C C . PRO B 1 172 ? 2.271 -21.578 6.129 1 96.81 172 PRO B C 1
ATOM 2924 O O . PRO B 1 172 ? 3.398 -21.078 6.109 1 96.81 172 PRO B O 1
ATOM 2927 N N . GLU B 1 173 ? 1.834 -22.438 5.203 1 95.44 173 GLU B N 1
ATOM 2928 C CA . GLU B 1 173 ? 2.701 -22.875 4.117 1 95.44 173 GLU B CA 1
ATOM 2929 C C . GLU B 1 173 ? 3.078 -21.719 3.203 1 95.44 173 GLU B C 1
ATOM 2931 O O . GLU B 1 173 ? 4.195 -21.656 2.688 1 95.44 173 GLU B O 1
ATOM 2936 N N . MET B 1 174 ? 2.102 -20.797 2.994 1 97.44 174 MET B N 1
ATOM 2937 C CA . MET B 1 174 ? 2.363 -19.594 2.207 1 97.44 174 MET B CA 1
ATOM 2938 C C . MET B 1 174 ? 3.369 -18.688 2.91 1 97.44 174 MET B C 1
ATOM 2940 O O . MET B 1 174 ? 4.305 -18.188 2.283 1 97.44 174 MET B O 1
ATOM 2944 N N . ILE B 1 175 ? 3.164 -18.5 4.203 1 97.31 175 ILE B N 1
ATOM 2945 C CA . ILE B 1 175 ? 4.055 -17.688 5.023 1 97.31 175 ILE B CA 1
ATOM 2946 C C . ILE B 1 175 ? 5.465 -18.281 4.984 1 97.31 175 ILE B C 1
ATOM 2948 O O . ILE B 1 175 ? 6.445 -17.547 4.824 1 97.31 175 ILE B O 1
ATOM 2952 N N . GLU B 1 176 ? 5.559 -19.594 5.074 1 94.25 176 GLU B N 1
ATOM 2953 C CA . GLU B 1 176 ? 6.852 -20.266 5.074 1 94.25 176 GLU B CA 1
ATOM 2954 C C . GLU B 1 176 ? 7.574 -20.078 3.744 1 94.25 176 GLU B C 1
ATOM 2956 O O . GLU B 1 176 ? 8.781 -19.844 3.717 1 94.25 176 GLU B O 1
ATOM 2961 N N . LEU B 1 177 ? 6.902 -20.109 2.658 1 93.88 177 LEU B N 1
ATOM 2962 C CA . LEU B 1 177 ? 7.484 -20.016 1.324 1 93.88 177 LEU B CA 1
ATOM 2963 C C . LEU B 1 177 ? 7.941 -18.594 1.031 1 93.88 177 LEU B C 1
ATOM 2965 O O . LEU B 1 177 ? 8.906 -18.375 0.29 1 93.88 177 LEU B O 1
ATOM 2969 N N . ALA B 1 178 ? 7.293 -17.609 1.603 1 96.31 178 ALA B N 1
ATOM 2970 C CA . ALA B 1 178 ? 7.504 -16.203 1.28 1 96.31 178 ALA B CA 1
ATOM 2971 C C . ALA B 1 178 ? 8.883 -15.727 1.743 1 96.31 178 ALA B C 1
ATOM 2973 O O . ALA B 1 178 ? 9.438 -16.266 2.699 1 96.31 178 ALA B O 1
ATOM 2974 N N . ASP B 1 179 ? 9.391 -14.742 1.066 1 93.62 179 ASP B N 1
ATOM 2975 C CA . ASP B 1 179 ? 10.656 -14.117 1.432 1 93.62 179 ASP B CA 1
ATOM 2976 C C . ASP B 1 179 ? 10.438 -12.953 2.396 1 93.62 179 ASP B C 1
ATOM 2978 O O . ASP B 1 179 ? 11.281 -12.672 3.244 1 93.62 179 ASP B O 1
ATOM 2982 N N . THR B 1 180 ? 9.406 -12.234 2.201 1 96.25 180 THR B N 1
ATOM 2983 C CA . THR B 1 180 ? 8.984 -11.133 3.051 1 96.25 180 THR B CA 1
ATOM 2984 C C . THR B 1 180 ? 7.516 -11.281 3.443 1 96.25 180 THR B C 1
ATOM 2986 O O . THR B 1 180 ? 6.664 -11.562 2.596 1 96.25 180 THR B O 1
ATOM 2989 N N . VAL B 1 181 ? 7.242 -11.188 4.754 1 98.38 181 VAL B N 1
ATOM 2990 C CA . VAL B 1 181 ? 5.879 -11.305 5.262 1 98.38 181 VAL B CA 1
ATOM 2991 C C . VAL B 1 181 ? 5.59 -10.148 6.223 1 98.38 181 VAL B C 1
ATOM 2993 O O . VAL B 1 181 ? 6.344 -9.93 7.176 1 98.38 181 VAL B O 1
ATOM 2996 N N . THR B 1 182 ? 4.57 -9.43 5.906 1 98.5 182 THR B N 1
ATOM 2997 C CA . THR B 1 182 ? 4.07 -8.398 6.809 1 98.5 182 THR B CA 1
AT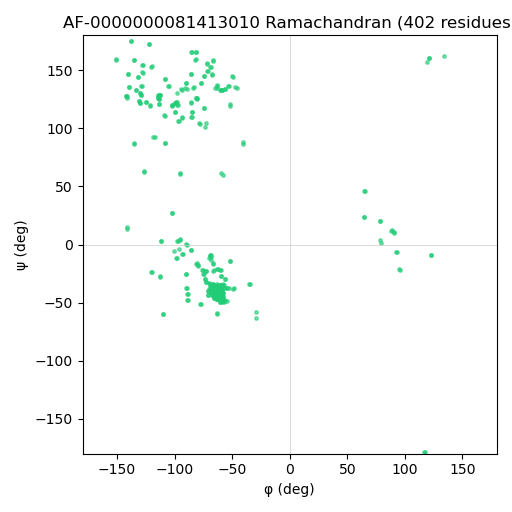OM 2998 C C . THR B 1 182 ? 2.686 -8.766 7.336 1 98.5 182 THR B C 1
ATOM 3000 O O . THR B 1 182 ? 1.795 -9.125 6.559 1 98.5 182 THR B O 1
ATOM 3003 N N . GLU B 1 183 ? 2.521 -8.734 8.594 1 98.44 183 GLU B N 1
ATOM 3004 C CA . GLU B 1 183 ? 1.2 -8.828 9.203 1 98.44 183 GLU B CA 1
ATOM 3005 C C . GLU B 1 183 ? 0.646 -7.445 9.547 1 98.44 183 GLU B C 1
ATOM 3007 O O . GLU B 1 183 ? 1.243 -6.707 10.328 1 98.44 183 GLU B O 1
ATOM 3012 N N . MET B 1 184 ? -0.461 -7.133 8.969 1 98.12 184 MET B N 1
ATOM 3013 C CA . MET B 1 184 ? -1.105 -5.84 9.188 1 98.12 184 MET B CA 1
ATOM 3014 C C . MET B 1 184 ? -2.186 -5.949 10.258 1 98.12 184 MET B C 1
ATOM 3016 O O . MET B 1 184 ? -3.271 -6.469 10 1 98.12 184 MET B O 1
ATOM 3020 N N . GLY B 1 185 ? -1.82 -5.371 11.453 1 97.69 185 GLY B N 1
ATOM 3021 C CA . GLY B 1 185 ? -2.734 -5.406 12.586 1 97.69 185 GLY B CA 1
ATOM 3022 C C . GLY B 1 185 ? -3.66 -4.207 12.641 1 97.69 185 GLY B C 1
ATOM 3023 O O . GLY B 1 185 ? -3.244 -3.08 12.359 1 97.69 185 GLY B O 1
ATOM 3024 N N . MET B 1 186 ? -4.895 -4.469 12.977 1 96.81 186 MET B N 1
ATOM 3025 C CA . MET B 1 186 ? -5.863 -3.387 13.133 1 96.81 186 MET B CA 1
ATOM 3026 C C . MET B 1 186 ? -5.797 -2.797 14.539 1 96.81 186 MET B C 1
ATOM 3028 O O . MET B 1 186 ? -6.207 -3.439 15.508 1 96.81 186 MET B O 1
ATOM 3032 N N . ILE B 1 187 ? -5.324 -1.624 14.688 1 96.56 187 ILE B N 1
ATOM 3033 C CA . ILE B 1 187 ? -5.332 -0.913 15.961 1 96.56 187 ILE B CA 1
ATOM 3034 C C . ILE B 1 187 ? -6.633 -0.124 16.109 1 96.56 187 ILE B C 1
ATOM 3036 O O . ILE B 1 187 ? -7.25 -0.12 17.172 1 96.56 187 ILE B O 1
ATOM 3040 N N . LYS B 1 188 ? -7.039 0.653 15.023 1 92.88 188 LYS B N 1
ATOM 3041 C CA . LYS B 1 188 ? -8.281 1.412 14.883 1 92.88 188 LYS B CA 1
ATOM 3042 C C . LYS B 1 188 ? -8.828 1.312 13.461 1 92.88 188 LYS B C 1
ATOM 3044 O O . LYS B 1 188 ? -8.062 1.195 12.5 1 92.88 188 LYS B O 1
ATOM 3049 N N . HIS B 1 189 ? -10.164 1.322 13.375 1 92.25 189 HIS B N 1
ATOM 3050 C CA . HIS B 1 189 ? -10.789 1.421 12.055 1 92.25 189 HIS B CA 1
ATOM 3051 C C . HIS B 1 189 ? -12.008 2.34 12.094 1 92.25 189 HIS B C 1
ATOM 3053 O O . HIS B 1 189 ? -12.859 2.221 12.984 1 92.25 189 HIS B O 1
ATOM 3059 N N . ALA B 1 190 ? -12.062 3.146 11.117 1 87.19 190 ALA B N 1
ATOM 3060 C CA . ALA B 1 190 ? -13.125 4.141 11.023 1 87.19 190 ALA B CA 1
ATOM 3061 C C . ALA B 1 190 ? -14.5 3.479 11.062 1 87.19 190 ALA B C 1
ATOM 3063 O O . ALA B 1 190 ? -15.461 4.062 11.562 1 87.19 190 ALA B O 1
ATOM 3064 N N . PHE B 1 191 ? -14.586 2.311 10.602 1 83.56 191 PHE B N 1
ATOM 3065 C CA . PHE B 1 191 ? -15.852 1.577 10.602 1 83.56 191 PHE B CA 1
ATOM 3066 C C . PHE B 1 191 ? -16.375 1.393 12.016 1 83.56 191 PHE B C 1
ATOM 3068 O O . PHE B 1 191 ? -17.578 1.35 12.234 1 83.56 191 PHE B O 1
ATOM 3075 N N . GLN B 1 192 ? -15.477 1.214 12.938 1 83.94 192 GLN B N 1
ATOM 3076 C CA . GLN B 1 192 ? -15.852 1.026 14.328 1 83.94 192 GLN B CA 1
ATOM 3077 C C . GLN B 1 192 ? -16.562 2.26 14.875 1 83.94 192 GLN B C 1
ATOM 3079 O O . GLN B 1 192 ? -17.328 2.166 15.852 1 83.94 192 GLN B O 1
ATOM 3084 N N . ALA B 1 193 ? -16.344 3.369 14.219 1 80.44 193 ALA B N 1
ATOM 3085 C CA . ALA B 1 193 ? -16.984 4.621 14.617 1 80.44 193 ALA B CA 1
ATOM 3086 C C . ALA B 1 193 ? -18.219 4.898 13.773 1 80.44 193 ALA B C 1
ATOM 3088 O O . ALA B 1 193 ? -18.781 5.988 13.828 1 80.44 193 ALA B O 1
ATOM 3089 N N . GLY B 1 194 ? -18.562 3.912 12.844 1 81.12 194 GLY B N 1
ATOM 3090 C CA . GLY B 1 194 ? -19.781 4.043 12.047 1 81.12 194 GLY B CA 1
ATOM 3091 C C . GLY B 1 194 ? -19.547 4.762 10.727 1 81.12 194 GLY B C 1
ATOM 3092 O O . GLY B 1 194 ? -20.516 5.191 10.078 1 81.12 194 GLY B O 1
ATOM 3093 N N . ILE B 1 195 ? -18.359 4.973 10.406 1 84.69 195 ILE B N 1
ATOM 3094 C CA . ILE B 1 195 ? -18.047 5.656 9.156 1 84.69 195 ILE B CA 1
ATOM 3095 C C . ILE B 1 195 ? -18.047 4.652 8.008 1 84.69 195 ILE B C 1
ATOM 3097 O O . ILE B 1 195 ? -17.438 3.588 8.102 1 84.69 195 ILE B O 1
ATOM 3101 N N . LYS B 1 196 ? -18.625 4.949 6.93 1 85.19 196 LYS B N 1
ATOM 3102 C CA . LYS B 1 196 ? -18.781 4.043 5.797 1 85.19 196 LYS B CA 1
ATOM 3103 C C . LYS B 1 196 ? -17.531 4.07 4.902 1 85.19 196 LYS B C 1
ATOM 3105 O O . LYS B 1 196 ? -16.734 5.004 4.973 1 85.19 196 LYS B O 1
ATOM 3110 N N . ALA B 1 197 ? -17.484 3.072 4.043 1 85.75 197 ALA B N 1
ATOM 3111 C CA . ALA B 1 197 ? -16.422 3.043 3.033 1 85.75 197 ALA B CA 1
ATOM 3112 C C . ALA B 1 197 ? -16.547 4.234 2.088 1 85.75 197 ALA B C 1
ATOM 3114 O O . ALA B 1 197 ? -17.641 4.625 1.697 1 85.75 197 ALA B O 1
ATOM 3115 N N . GLN B 1 198 ? -15.469 4.82 1.787 1 89.38 198 GLN B N 1
ATOM 3116 C CA . GLN B 1 198 ? -15.477 6.039 0.984 1 89.38 198 GLN B CA 1
ATOM 3117 C C . GLN B 1 198 ? -14.539 5.922 -0.209 1 89.38 198 GLN B C 1
ATOM 3119 O O . GLN B 1 198 ? -13.547 5.188 -0.157 1 89.38 198 GLN B O 1
ATOM 3124 N N . LYS B 1 199 ? -14.797 6.656 -1.266 1 88.06 199 LYS B N 1
ATOM 3125 C CA . LYS B 1 199 ? -13.914 6.734 -2.424 1 88.06 199 LYS B CA 1
ATOM 3126 C C . LYS B 1 199 ? -12.531 7.227 -2.027 1 88.06 199 LYS B C 1
ATOM 3128 O O . LYS B 1 199 ? -12.398 8.156 -1.226 1 88.06 199 LYS B O 1
ATOM 3133 N N . GLY B 1 200 ? -11.438 6.535 -2.512 1 89.75 200 GLY B N 1
ATOM 3134 C CA . GLY B 1 200 ? -10.062 6.926 -2.242 1 89.75 200 GLY B CA 1
ATOM 3135 C C . GLY B 1 200 ? -9.453 6.199 -1.059 1 89.75 200 GLY B C 1
ATOM 3136 O O . GLY B 1 200 ? -8.227 6.125 -0.928 1 89.75 200 GLY B O 1
ATOM 3137 N N . VAL B 1 201 ? -10.352 5.699 -0.218 1 91.12 201 VAL B N 1
ATOM 3138 C CA . VAL B 1 201 ? -9.852 5.023 0.972 1 91.12 201 VAL B CA 1
ATOM 3139 C C . VAL B 1 201 ? -10.117 3.523 0.863 1 91.12 201 VAL B C 1
ATOM 3141 O O . VAL B 1 201 ? -9.18 2.73 0.735 1 91.12 201 VAL B O 1
ATOM 3144 N N . GLU B 1 202 ? -11.367 3.135 0.751 1 86.81 202 GLU B N 1
ATOM 3145 C CA . GLU B 1 202 ? -11.695 1.715 0.663 1 86.81 202 GLU B CA 1
ATOM 3146 C C . GLU B 1 202 ? -12.258 1.362 -0.711 1 86.81 202 GLU B C 1
ATOM 3148 O O . GLU B 1 202 ? -12.227 0.201 -1.122 1 86.81 202 GLU B O 1
ATOM 3153 N N . LEU B 1 203 ? -12.836 2.287 -1.293 1 85 203 LEU B N 1
ATOM 3154 C CA . LEU B 1 203 ? -13.547 2.041 -2.545 1 85 203 LEU B CA 1
ATOM 3155 C C . LEU B 1 203 ? -12.695 2.451 -3.74 1 85 203 LEU B C 1
ATOM 3157 O O . LEU B 1 203 ? -11.906 3.393 -3.65 1 85 203 LEU B O 1
#

Organism: NCBI:txid198620

Sequence (406 aa):
MTDSPERDERHLARMQRKKAVIDERIANSPNECGLLLVLTGNGKGKSSSAFGMLARAMGHGMQCGVVQFIKGRNSTGEELFFRRFPEQVRFHVMGEGFTWETQDRQRDIAAAEAAWEVSRQMLRNPAIGLVVLDELNIALKHGYLDLDQVLSDLQARPPMQHVVVTGRAAKPEMIELADTVTEMGMIKHAFQAGIKAQKGVELMTDSPERDERHLARMQRKKAVIDERIANSPNECGLLLVLTGNGKGKSSSAFGMLARAMGHGMQCGVVQFIKGRNSTGEELFFRRFPEQVRFHVMGEGFTWETQDRQRDIAAAEAAWEVSRQMLRNPAIGLVVLDELNIALKHGYLDLDQVLSDLQARPPMQHVVVTGRAAKPEMIELADTVTEMGMIKHAFQAGIKAQKGVEL

Radius of gyration: 21.91 Å; Cα contacts (8 Å, |Δi|>4): 830; chains: 2; bounding box: 51×63×58 Å

Foldseek 3Di:
DPCDPVNVVLLVVLVVLLVVLVVVLCVVPVVAWAFEEEEAADAPDFVVVLLVVVVVCVVVVAAEEEEELDDDDDDAPSNVPCVVCVVRYHYYYFCVVNDDDPPDLVVSLVSLVVSVVVVLVLQADPRGAEYEYEQVQVCVVVVSDDPSVSSVSNSPGDTRHYYYYYHYDHDPSSVVSGPHYDYHYDPDDVVVVVDDDDHPGRD/DPCDPVNVVLLVVLVVLLVVLVVVLCVVPVVAWAFEEEEAADAPDFVVVLLVVVVVCVVVVFAEEEEELDDDDDDAPSNVPCVVCVVRYHYYYFCVVNDDDPPDLVVSLVSLVVSVVVVLVLQADPRGAEYEYEQVQVCVVVVSDDPSVSSVSNSPGDTRHYYYYYHYDHDPSSVVSGPHYDYHYDPDDVVVVVDDDDHPGRD